Protein AF-A0A4Q4VYD4-F1 (afdb_monomer_lite)

Radius of gyration: 26.78 Å; chains: 1; bounding box: 64×56×77 Å

Secondary structure (DSSP, 8-state):
-PPEE-BB--B-----TTGGGS-TT--S-----------------------S----PPPTT------TT---EEE-TTSSBEEE-TT-BHHHHHHHHHHTTEE---BS-TTSBHHHHHHT---BTTHHHH--GGGGB-EEEEE-TTS-EEEEETTT-GGGGEEEE--EEE-TT-HHHHHHHHHT----TTEEEEEEEEEETTTTEEEEEEEEEESS-HHHHHHHTHHHHTT--SEE--EEEEGGGTTGGGGGGG--SSB--EEEEE-S---HHHHHHHHHHHHHHHHHSTTTSTT-EEEEEEESS-EEEEEE--BSSGGGHHHHHHHHHHHHHHHHTT-SSSS----TTT--S-S-HHHHHGGGHHHHHHHHHHH-TT----SSS---

pLDDT: mean 76.4, std 21.42, range [20.97, 97.0]

Sequence (388 aa):
MQPVQVSHGKTTFAICDSLMRRGEHAVERIRGAAAGGHYHSRQRGLRRQNRSADTSTLDSSDVIIDVSELKAITFNSDKTEVTFHAGITNADMIRAAWDNDARVSTSTCNCVSLLGATLGGGLSRTQRVYGLNVDEILSLNLVDAVGNKNTVTAQSDPDLRTAWADPVVFDQSQPEQAISAINDIDLEPEMQLHLYFTVSAPDNAPTVVVLPFYLGSEEAGRQKFVPILAVGPAADGTAVLPYYVWNDAANAFCARGGRRPSYGAELKTMDPATWRGVWSEYEPFLERHPGEAGNSTVLMECYSTERHAIAISWYDGPALDDEANEFSRKARRYWTVSDEAPSPVAYINFAHGDEPPDRIYGSSLTRLQHLKRKYDPKNHFNQWFPLS

Structure (mmCIF, N/CA/C/O backbone):
data_AF-A0A4Q4VYD4-F1
#
_entry.id   AF-A0A4Q4VYD4-F1
#
loop_
_atom_site.group_PDB
_atom_site.id
_atom_site.type_symbol
_atom_site.label_atom_id
_atom_site.label_alt_id
_atom_site.label_comp_id
_atom_site.label_asym_id
_atom_site.label_entity_id
_atom_site.label_seq_id
_atom_site.pdbx_PDB_ins_code
_atom_site.Cartn_x
_atom_site.Cartn_y
_atom_site.Cartn_z
_atom_site.occupancy
_atom_site.B_iso_or_equiv
_atom_site.auth_seq_id
_atom_site.auth_comp_id
_atom_site.auth_asym_id
_atom_site.auth_atom_id
_atom_site.pdbx_PDB_model_nu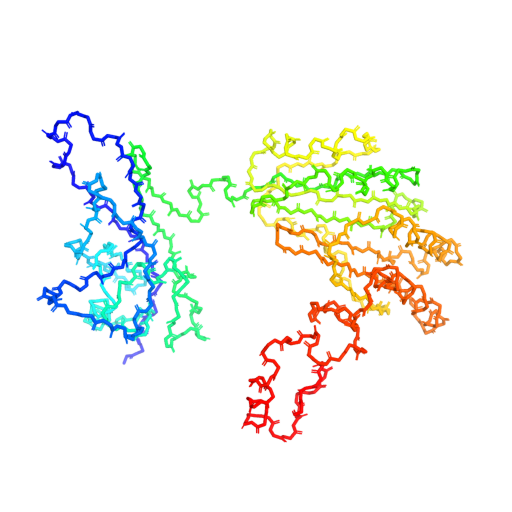m
ATOM 1 N N . MET A 1 1 ? -36.227 -22.689 11.796 1.00 33.28 1 MET A N 1
ATOM 2 C CA . MET A 1 1 ? -35.975 -21.267 11.494 1.00 33.28 1 MET A CA 1
ATOM 3 C C . MET A 1 1 ? -34.516 -21.142 11.104 1.00 33.28 1 MET A C 1
ATOM 5 O O . MET A 1 1 ? -33.692 -21.777 11.750 1.00 33.28 1 MET A O 1
ATOM 9 N N . GLN A 1 2 ? -34.203 -20.459 10.002 1.00 29.05 2 GLN A N 1
ATOM 10 C CA . GLN A 1 2 ? -32.821 -20.057 9.732 1.00 29.05 2 GLN A CA 1
ATOM 11 C C . GLN A 1 2 ? -32.548 -18.824 10.606 1.00 29.05 2 GLN A C 1
ATOM 13 O O . GLN A 1 2 ? -33.325 -17.878 10.496 1.00 29.05 2 GLN A O 1
ATOM 18 N N . PRO A 1 3 ? -31.536 -18.841 11.491 1.00 35.84 3 PRO A N 1
ATOM 19 C CA . PRO A 1 3 ? -31.243 -17.695 12.343 1.00 35.84 3 PRO A CA 1
ATOM 20 C C . PRO A 1 3 ? -30.861 -16.486 11.485 1.00 35.84 3 PRO A C 1
ATOM 22 O O . PRO A 1 3 ? -30.099 -16.620 10.521 1.00 35.84 3 PRO A O 1
ATOM 25 N N . VAL A 1 4 ? -31.417 -15.327 11.833 1.00 39.69 4 VAL A N 1
ATOM 26 C CA . VAL A 1 4 ? -31.165 -14.049 11.159 1.00 39.69 4 VAL A CA 1
ATOM 27 C C . VAL A 1 4 ? -29.730 -13.601 11.465 1.00 39.69 4 VAL A C 1
ATOM 29 O O . VAL A 1 4 ? -29.233 -13.747 12.585 1.00 39.69 4 VAL A O 1
ATOM 32 N N . GLN A 1 5 ? -29.033 -13.129 10.431 1.00 42.78 5 GLN A N 1
ATOM 33 C CA . GLN A 1 5 ? -27.667 -12.614 10.514 1.00 42.78 5 GLN A CA 1
ATOM 34 C C . GLN A 1 5 ? -27.660 -11.265 11.240 1.00 42.78 5 GLN A C 1
ATOM 36 O O . GLN A 1 5 ? -28.441 -10.386 10.885 1.00 42.78 5 GLN A O 1
ATOM 41 N N . VAL A 1 6 ? -26.755 -11.101 12.210 1.00 44.88 6 VAL A N 1
ATOM 42 C CA . VAL A 1 6 ? -26.591 -9.857 12.974 1.00 44.88 6 VAL A CA 1
ATOM 43 C C . VAL A 1 6 ? -25.227 -9.240 12.642 1.00 44.88 6 VAL A C 1
ATOM 45 O O . VAL A 1 6 ? -24.200 -9.832 12.975 1.00 44.88 6 VAL A O 1
ATOM 48 N N . SER A 1 7 ? -25.202 -8.073 11.996 1.00 43.25 7 SER A N 1
ATOM 49 C CA . SER A 1 7 ? -24.047 -7.166 11.947 1.00 43.25 7 SER A CA 1
ATOM 50 C C . SER A 1 7 ? -23.866 -6.489 13.314 1.00 43.25 7 SER A C 1
ATOM 52 O O . SER A 1 7 ? -24.826 -6.227 14.027 1.00 43.25 7 SER A O 1
ATOM 54 N N . HIS A 1 8 ? -22.646 -6.237 13.786 1.00 42.72 8 HIS A N 1
ATOM 55 C CA . HIS A 1 8 ? -22.441 -5.871 15.197 1.00 42.72 8 HIS A CA 1
ATOM 56 C C . HIS A 1 8 ? -22.479 -4.345 15.350 1.00 42.72 8 HIS A C 1
ATOM 58 O O . HIS A 1 8 ? -21.607 -3.623 14.875 1.00 42.72 8 HIS A O 1
ATOM 64 N N . GLY A 1 9 ? -23.517 -3.820 16.006 1.00 36.50 9 GLY A N 1
ATOM 65 C CA . GLY A 1 9 ? -23.877 -2.405 15.936 1.00 36.50 9 GLY A CA 1
ATOM 66 C C . GLY A 1 9 ? -23.851 -1.646 17.258 1.00 36.50 9 GLY A C 1
ATOM 67 O O . GLY A 1 9 ? -24.750 -1.798 18.075 1.00 36.50 9 GLY A O 1
ATOM 68 N N . LYS A 1 10 ? -22.919 -0.691 17.370 1.00 29.81 10 LYS A N 1
ATOM 69 C CA . LYS A 1 10 ? -22.791 0.366 18.396 1.00 29.81 10 LYS A CA 1
ATOM 70 C C . LYS A 1 10 ? -22.337 -0.115 19.782 1.00 29.81 10 LYS A C 1
ATOM 72 O O . LYS A 1 10 ? -23.100 -0.671 20.561 1.00 29.81 10 LYS A O 1
ATOM 77 N N . THR A 1 11 ? -21.100 0.195 20.158 1.00 32.94 11 THR A N 1
ATOM 78 C CA . THR A 1 11 ? -20.630 0.023 21.548 1.00 32.94 11 THR A CA 1
ATOM 79 C C . THR A 1 11 ? -20.938 1.277 22.354 1.00 32.94 11 THR A C 1
ATOM 81 O O . THR A 1 11 ? -20.386 2.318 22.028 1.00 32.94 11 THR A O 1
ATOM 84 N N . THR A 1 12 ? -21.774 1.237 23.397 1.00 26.02 12 THR A N 1
ATOM 85 C CA . THR A 1 12 ? -22.042 2.407 24.268 1.00 26.02 12 THR A CA 1
ATOM 86 C C . THR A 1 12 ? -21.086 2.449 25.458 1.00 26.02 12 THR A C 1
ATOM 88 O O . THR A 1 12 ? -21.042 1.520 26.263 1.00 26.02 12 THR A O 1
ATOM 91 N N . PHE A 1 13 ? -20.348 3.555 25.598 1.00 29.41 13 PHE A N 1
ATOM 92 C CA . PHE A 1 13 ? -19.542 3.864 26.779 1.00 29.41 13 PHE A CA 1
ATOM 93 C C . PHE A 1 13 ? -20.352 4.763 27.711 1.00 29.41 13 PHE A C 1
ATOM 95 O O . PHE A 1 13 ? -20.404 5.979 27.545 1.00 29.41 13 PHE A O 1
ATOM 102 N N . ALA A 1 14 ? -20.986 4.170 28.718 1.00 26.52 14 ALA A N 1
ATOM 103 C CA . ALA A 1 14 ? -21.505 4.919 29.855 1.00 26.52 14 ALA A CA 1
ATOM 104 C C . ALA A 1 14 ? -20.443 4.940 30.966 1.00 26.52 14 ALA A C 1
ATOM 106 O O . ALA A 1 14 ? -20.586 4.261 31.979 1.00 26.52 14 ALA A O 1
ATOM 107 N N . ILE A 1 15 ? -19.355 5.700 30.777 1.00 29.70 15 ILE A N 1
ATOM 108 C CA . ILE A 1 15 ? -18.495 6.070 31.909 1.00 29.70 15 ILE A CA 1
ATOM 109 C C . ILE A 1 15 ? -19.201 7.219 32.632 1.00 29.70 15 ILE A C 1
ATOM 111 O O . ILE A 1 15 ? -19.500 8.273 32.067 1.00 29.70 15 ILE A O 1
ATOM 115 N N . CYS A 1 16 ? -19.590 6.902 33.858 1.00 28.50 16 CYS A N 1
ATOM 116 C CA . CYS A 1 16 ? -20.588 7.569 34.669 1.00 28.50 16 CYS A CA 1
ATOM 117 C C . CYS A 1 16 ? -20.359 9.079 34.855 1.00 28.50 16 CYS A C 1
ATOM 119 O O . CYS A 1 16 ? -19.306 9.515 35.315 1.00 28.50 16 CYS A O 1
ATOM 121 N N . ASP A 1 17 ? -21.452 9.830 34.705 1.00 28.34 17 ASP A N 1
ATOM 122 C CA . ASP A 1 17 ? -21.730 11.180 35.232 1.00 28.34 17 ASP A CA 1
ATOM 123 C C . ASP A 1 17 ? -21.543 11.298 36.778 1.00 28.34 17 ASP A C 1
ATOM 125 O O . ASP A 1 17 ? -21.793 12.334 37.399 1.00 28.34 17 ASP A O 1
ATOM 129 N N . SER A 1 18 ? -21.109 10.210 37.433 1.00 29.78 18 SER A N 1
ATOM 130 C CA . SER A 1 18 ? -20.833 10.117 38.868 1.00 29.78 18 SER A CA 1
ATOM 131 C C . SER A 1 18 ? -19.348 10.226 39.242 1.00 29.78 18 SER A C 1
ATOM 133 O O . SER A 1 18 ? -19.070 10.563 40.391 1.00 29.78 18 SER A O 1
ATOM 135 N N . LEU A 1 19 ? -18.396 9.965 38.330 1.00 33.81 19 LEU A N 1
ATOM 136 C CA . LEU A 1 19 ? -16.954 10.033 38.642 1.00 33.81 19 LEU A CA 1
ATOM 137 C C . LEU A 1 19 ? -16.439 11.482 38.704 1.00 33.81 19 LEU A C 1
ATOM 139 O O . LEU A 1 19 ? -15.609 11.802 39.548 1.00 33.81 19 LEU A O 1
ATOM 143 N N . MET A 1 20 ? -17.019 12.388 37.911 1.00 32.88 20 MET A N 1
ATOM 144 C CA . MET A 1 20 ? -16.596 13.797 37.817 1.00 32.88 20 MET A CA 1
ATOM 145 C C . MET A 1 20 ? -17.120 14.702 38.951 1.00 32.88 20 MET A C 1
ATOM 147 O O . MET A 1 20 ? -16.799 15.884 38.994 1.00 32.88 20 MET A O 1
ATOM 151 N N . ARG A 1 21 ? -17.908 14.176 39.904 1.00 32.81 21 ARG A N 1
ATOM 152 C CA . ARG A 1 21 ? -18.361 14.939 41.090 1.00 32.81 21 ARG A CA 1
ATOM 153 C C . ARG A 1 21 ? -17.382 14.907 42.265 1.00 32.81 21 ARG A C 1
ATOM 155 O O . ARG A 1 21 ? -17.659 15.519 43.295 1.00 32.81 21 ARG A O 1
ATOM 162 N N . ARG A 1 22 ? -16.250 14.208 42.147 1.00 31.06 22 ARG A N 1
ATOM 163 C CA . ARG A 1 22 ? -15.211 14.189 43.181 1.00 31.06 22 ARG A CA 1
ATOM 164 C C . ARG A 1 22 ? -13.850 14.561 42.601 1.00 31.06 22 ARG A C 1
ATOM 166 O O . ARG A 1 22 ? -13.105 13.688 42.190 1.00 31.06 22 ARG A O 1
ATOM 173 N N . GLY A 1 23 ? -13.537 15.851 42.695 1.00 29.55 23 GLY A N 1
ATOM 174 C CA . GLY A 1 23 ? -12.174 16.333 42.909 1.00 29.55 23 GLY A CA 1
ATOM 175 C C . GLY A 1 23 ? -11.312 16.462 41.660 1.00 29.55 23 GLY A C 1
ATOM 176 O O . GLY A 1 23 ? -10.760 15.492 41.155 1.00 29.55 23 GLY A O 1
ATOM 177 N N . GLU A 1 24 ? -11.150 17.710 41.240 1.00 32.81 24 GLU A N 1
ATOM 178 C CA . GLU A 1 24 ? -10.041 18.224 40.440 1.00 32.81 24 GLU A CA 1
ATOM 179 C C . GLU A 1 24 ? -8.691 17.648 40.944 1.00 32.81 24 GLU A C 1
ATOM 181 O O . GLU A 1 24 ? -8.504 17.546 42.156 1.00 32.81 24 GLU A O 1
ATOM 186 N N . HIS A 1 25 ? -7.792 17.270 40.013 1.00 29.41 25 HIS A N 1
ATOM 187 C CA . HIS A 1 25 ? -6.362 16.873 40.154 1.00 29.41 25 HIS A CA 1
ATOM 188 C C . HIS A 1 25 ? -5.912 15.476 39.659 1.00 29.41 25 HIS A C 1
ATOM 190 O O . HIS A 1 25 ? -4.713 15.214 39.671 1.00 29.41 25 HIS A O 1
ATOM 196 N N . ALA A 1 26 ? -6.772 14.606 39.121 1.00 31.23 26 ALA A N 1
ATOM 197 C CA . ALA A 1 26 ? -6.335 13.305 38.576 1.00 31.23 26 ALA A CA 1
ATOM 198 C C . ALA A 1 26 ? -6.090 13.329 37.049 1.00 31.23 26 ALA A C 1
ATOM 200 O O . ALA A 1 26 ? -6.766 12.634 36.297 1.00 31.23 26 ALA A O 1
ATOM 201 N N . VAL A 1 27 ? -5.130 14.134 36.580 1.00 30.55 27 VAL A N 1
ATOM 202 C CA . VAL A 1 27 ? -4.603 14.041 35.201 1.00 30.55 27 VAL A CA 1
ATOM 203 C C . VAL A 1 27 ? -3.122 13.674 35.270 1.00 30.55 27 VAL A C 1
ATOM 205 O O . VAL A 1 27 ? -2.249 14.451 34.907 1.00 30.55 27 VAL A O 1
ATOM 208 N N . GLU A 1 28 ? -2.825 12.477 35.770 1.00 28.20 28 GLU A N 1
ATOM 209 C CA . GLU A 1 28 ? -1.526 11.840 35.556 1.00 28.20 28 GLU A CA 1
ATOM 210 C C . GLU A 1 28 ? -1.753 10.427 35.001 1.00 28.20 28 GLU A C 1
ATOM 212 O O . GLU A 1 28 ? -2.359 9.577 35.641 1.00 28.20 28 GLU A O 1
ATOM 217 N N . ARG A 1 29 ? -1.293 10.233 33.756 1.00 32.38 29 ARG A N 1
ATOM 218 C CA . ARG A 1 29 ? -1.117 8.964 33.021 1.00 32.38 29 ARG A CA 1
ATOM 219 C C . ARG A 1 29 ? -2.289 7.975 33.076 1.00 32.38 29 ARG A C 1
ATOM 221 O O . ARG A 1 29 ? -2.235 6.935 33.722 1.00 32.38 29 ARG A O 1
ATOM 228 N N . ILE A 1 30 ? -3.291 8.215 32.234 1.00 33.38 30 ILE A N 1
ATOM 229 C CA . ILE A 1 30 ? -4.227 7.164 31.818 1.00 33.38 30 ILE A CA 1
ATOM 230 C C . ILE A 1 30 ? -3.532 6.328 30.732 1.00 33.38 30 ILE A C 1
ATOM 232 O O . ILE A 1 30 ? -3.350 6.792 29.608 1.00 33.38 30 ILE A O 1
ATOM 236 N N . ARG A 1 31 ? -3.112 5.099 31.052 1.00 34.06 31 ARG A N 1
ATOM 237 C CA . ARG A 1 31 ? -2.685 4.108 30.050 1.00 34.06 31 ARG A CA 1
ATOM 238 C C . ARG A 1 31 ? -3.874 3.210 29.727 1.00 34.06 31 ARG A C 1
ATOM 240 O O . ARG A 1 31 ? -4.432 2.579 30.619 1.00 34.06 31 ARG A O 1
ATOM 247 N N . GLY A 1 32 ? -4.284 3.198 28.460 1.00 28.31 32 GLY A N 1
ATOM 248 C CA . GLY A 1 32 ? -5.460 2.468 27.993 1.00 28.31 32 GLY A CA 1
ATOM 249 C C . GLY A 1 32 ? -5.386 0.982 28.335 1.00 28.31 32 GLY A C 1
ATOM 250 O O . GLY A 1 32 ? -4.594 0.239 27.761 1.00 28.31 32 GLY A O 1
ATOM 251 N N . ALA A 1 33 ? -6.242 0.538 29.252 1.00 28.75 33 ALA A N 1
ATOM 252 C CA . ALA A 1 33 ? -6.538 -0.872 29.424 1.00 28.75 33 ALA A CA 1
ATOM 253 C C . ALA A 1 33 ? -7.472 -1.288 28.279 1.00 28.75 33 ALA A C 1
ATOM 255 O O . ALA A 1 33 ? -8.691 -1.139 28.363 1.00 28.75 33 ALA A O 1
ATOM 256 N N . ALA A 1 34 ? -6.904 -1.796 27.182 1.00 28.45 34 ALA A N 1
ATOM 257 C CA . ALA A 1 34 ? -7.671 -2.657 26.290 1.00 28.45 34 ALA A CA 1
ATOM 258 C C . ALA A 1 34 ? -8.249 -3.787 27.152 1.00 28.45 34 ALA A C 1
ATOM 260 O O . ALA A 1 34 ? -7.528 -4.357 27.968 1.00 28.45 34 ALA A O 1
ATOM 261 N N . ALA A 1 35 ? -9.551 -4.047 27.022 1.00 29.38 35 ALA A N 1
ATOM 262 C CA . ALA A 1 35 ? -10.332 -4.922 27.891 1.00 29.38 35 ALA A CA 1
ATOM 263 C C . ALA A 1 35 ? -9.754 -6.354 27.984 1.00 29.38 35 ALA A C 1
ATOM 265 O O . ALA A 1 35 ? -10.194 -7.280 27.306 1.00 29.38 35 ALA A O 1
ATOM 266 N N . GLY A 1 36 ? -8.761 -6.545 28.848 1.00 26.80 36 GLY A N 1
ATOM 267 C CA . GLY A 1 36 ? -8.261 -7.828 29.303 1.00 26.80 36 GLY A CA 1
ATOM 268 C C . GLY A 1 36 ? -8.985 -8.179 30.591 1.00 26.80 36 GLY A C 1
ATOM 269 O O . GLY A 1 36 ? -8.812 -7.513 31.606 1.00 26.80 36 GLY A O 1
ATOM 270 N N . GLY A 1 37 ? -9.831 -9.209 30.565 1.00 26.06 37 GLY A N 1
ATOM 271 C CA . GLY A 1 37 ? -10.469 -9.713 31.779 1.00 26.06 37 GLY A CA 1
ATOM 272 C C . GLY A 1 37 ? -9.405 -10.197 32.767 1.00 26.06 37 GLY A C 1
ATOM 273 O O . GLY A 1 37 ? -8.806 -11.254 32.565 1.00 26.06 37 GLY A O 1
ATOM 274 N N . HIS A 1 38 ? -9.150 -9.431 33.828 1.00 28.52 38 HIS A N 1
ATOM 275 C CA . HIS A 1 38 ? -8.220 -9.824 34.879 1.00 28.52 38 HIS A CA 1
ATOM 276 C C . HIS A 1 38 ? -8.867 -10.854 35.812 1.00 28.52 38 HIS A C 1
ATOM 278 O O . HIS A 1 38 ? -9.892 -10.614 36.443 1.00 28.52 38 HIS A O 1
ATOM 284 N N . TYR A 1 39 ? -8.228 -12.017 35.931 1.00 24.16 39 TYR A N 1
ATOM 285 C CA . TYR A 1 39 ? -8.547 -13.020 36.942 1.00 24.16 39 TYR A CA 1
ATOM 286 C C . TYR A 1 39 ? -7.742 -12.693 38.210 1.00 24.16 39 TYR A C 1
ATOM 288 O O . TYR A 1 39 ? -6.535 -12.933 38.262 1.00 24.16 39 TYR A O 1
ATOM 296 N N . HIS A 1 40 ? -8.373 -12.145 39.249 1.00 24.56 40 HIS A N 1
ATOM 297 C CA . HIS A 1 40 ? -7.730 -12.011 40.558 1.00 24.56 40 HIS A CA 1
ATOM 298 C C . HIS A 1 40 ? -7.871 -13.310 41.359 1.00 24.56 40 HIS A C 1
ATOM 300 O O . HIS A 1 40 ? -8.857 -13.528 42.056 1.00 24.56 40 HIS A O 1
ATOM 306 N N . SER A 1 41 ? -6.845 -14.162 41.324 1.00 22.59 41 SER A N 1
ATOM 307 C CA . SER A 1 41 ? -6.621 -15.153 42.382 1.00 22.59 41 SER A CA 1
ATOM 308 C C . SER A 1 41 ? -5.421 -14.724 43.223 1.00 22.59 41 SER A C 1
ATOM 310 O O . SER A 1 41 ? -4.282 -14.770 42.760 1.00 22.59 41 SER A O 1
ATOM 312 N N . ARG A 1 42 ? -5.664 -14.313 44.475 1.00 26.09 42 ARG A N 1
ATOM 313 C CA . ARG A 1 42 ? -4.609 -14.114 45.478 1.00 26.09 42 ARG A CA 1
ATOM 314 C C . ARG A 1 42 ? -3.956 -15.462 45.795 1.00 26.09 42 ARG A C 1
ATOM 316 O O . ARG A 1 42 ? -4.448 -16.182 46.656 1.00 26.09 42 ARG A O 1
ATOM 323 N N . GLN A 1 43 ? -2.831 -15.784 45.164 1.00 23.69 43 GLN A N 1
ATOM 324 C CA . GLN A 1 43 ? -1.906 -16.791 45.686 1.00 23.69 43 GLN A CA 1
ATOM 325 C C . GLN A 1 43 ? -0.460 -16.318 45.525 1.00 23.69 43 GLN A C 1
ATOM 327 O O . GLN A 1 43 ? -0.008 -15.975 44.438 1.00 23.69 43 GLN A O 1
ATOM 332 N N . ARG A 1 44 ? 0.252 -16.275 46.657 1.00 27.27 44 ARG A N 1
ATOM 333 C CA . ARG A 1 44 ? 1.699 -16.056 46.729 1.00 27.27 44 ARG A CA 1
ATOM 334 C C . ARG A 1 44 ? 2.392 -17.348 46.289 1.00 27.27 44 ARG A C 1
ATOM 336 O O . ARG A 1 44 ? 2.171 -18.373 46.925 1.00 27.27 44 ARG A O 1
ATOM 343 N N . GLY A 1 45 ? 3.245 -17.305 45.267 1.00 23.86 45 GLY A N 1
ATOM 344 C CA . GLY A 1 45 ? 4.122 -18.433 44.928 1.00 23.86 45 GLY A CA 1
ATOM 345 C C . GLY A 1 45 ? 4.510 -18.504 43.450 1.00 23.86 45 GLY A C 1
ATOM 346 O O . GLY A 1 45 ? 3.686 -18.322 42.569 1.00 23.86 45 GLY A O 1
ATOM 347 N N . LEU A 1 46 ? 5.794 -18.745 43.198 1.00 23.28 46 LEU A N 1
ATOM 348 C CA . LEU A 1 46 ? 6.504 -18.694 41.918 1.00 23.28 46 LEU A CA 1
ATOM 349 C C . LEU A 1 46 ? 6.007 -19.631 40.778 1.00 23.28 46 LEU A C 1
ATOM 351 O O . LEU A 1 46 ? 5.745 -20.805 41.003 1.00 23.28 46 LEU A O 1
ATOM 355 N N . ARG A 1 47 ? 6.176 -19.108 39.542 1.00 22.52 47 ARG A N 1
ATOM 356 C CA . ARG A 1 47 ? 6.558 -19.730 38.235 1.00 22.52 47 ARG A CA 1
ATOM 357 C C . ARG A 1 47 ? 5.514 -20.396 37.297 1.00 22.52 47 ARG A C 1
ATOM 359 O O . ARG A 1 47 ? 5.245 -21.584 37.368 1.00 22.52 47 ARG A O 1
ATOM 366 N N . ARG A 1 48 ? 5.140 -19.592 36.279 1.00 23.52 48 ARG A N 1
ATOM 367 C CA . ARG A 1 48 ? 5.086 -19.804 34.801 1.00 23.52 48 ARG A CA 1
ATOM 368 C C . ARG A 1 48 ? 4.471 -21.090 34.203 1.00 23.52 48 ARG A C 1
ATOM 370 O O . ARG A 1 48 ? 5.147 -22.108 34.128 1.00 23.52 48 ARG A O 1
ATOM 377 N N . GLN A 1 49 ? 3.342 -20.920 33.497 1.00 20.97 49 GLN A N 1
ATOM 378 C CA . GLN A 1 49 ? 3.210 -21.237 32.057 1.00 20.97 49 GLN A CA 1
ATOM 379 C C . GLN A 1 49 ? 1.999 -20.504 31.423 1.00 20.97 49 GLN A C 1
ATOM 381 O O . GLN A 1 49 ? 0.909 -20.481 31.985 1.00 20.97 49 GLN A O 1
ATOM 386 N N . ASN A 1 50 ? 2.262 -19.862 30.279 1.00 23.81 50 ASN A N 1
ATOM 387 C CA . ASN A 1 50 ? 1.438 -19.014 29.401 1.00 23.81 50 ASN A CA 1
ATOM 388 C C . ASN A 1 50 ? -0.104 -19.017 29.541 1.00 23.81 50 ASN A C 1
ATOM 390 O O . ASN A 1 50 ? -0.783 -19.953 29.123 1.00 23.81 50 ASN A O 1
ATOM 394 N N . ARG A 1 51 ? -0.643 -17.850 29.928 1.00 25.50 51 ARG A N 1
ATOM 395 C CA . ARG A 1 51 ? -1.877 -17.254 29.380 1.00 25.50 51 ARG A CA 1
ATOM 396 C C . ARG A 1 51 ? -1.499 -15.860 28.859 1.00 25.50 51 ARG A C 1
ATOM 398 O O . ARG A 1 51 ? -1.208 -14.979 29.655 1.00 25.50 51 ARG A O 1
ATOM 405 N N . SER A 1 52 ? -1.357 -15.716 27.546 1.00 33.91 52 SER A N 1
ATOM 406 C CA . SER A 1 52 ? -0.811 -14.535 26.849 1.00 33.91 52 SER A CA 1
ATOM 407 C C . SER A 1 52 ? -1.809 -13.361 26.883 1.00 33.91 52 SER A C 1
ATOM 409 O O . SER A 1 52 ? -2.984 -13.602 26.633 1.00 33.91 52 SER A O 1
ATOM 411 N N . ALA A 1 53 ? -1.457 -12.100 27.154 1.00 25.31 53 ALA A N 1
ATOM 412 C CA . ALA A 1 53 ? -0.153 -11.442 27.238 1.00 25.31 53 ALA A CA 1
ATOM 413 C C . ALA A 1 53 ? -0.131 -10.411 28.389 1.00 25.31 53 ALA A C 1
ATOM 415 O O . ALA A 1 53 ? -1.140 -9.775 28.677 1.00 25.31 53 ALA A O 1
ATOM 416 N N . ASP A 1 54 ? 1.024 -10.256 29.036 1.00 31.78 54 ASP A N 1
ATOM 417 C CA . ASP A 1 54 ? 1.281 -9.221 30.044 1.00 31.78 54 ASP A CA 1
ATOM 418 C C . ASP A 1 54 ? 1.645 -7.929 29.289 1.00 31.78 54 ASP A C 1
ATOM 420 O O . ASP A 1 54 ? 2.795 -7.738 28.896 1.00 31.78 54 ASP A O 1
ATOM 424 N N . THR A 1 55 ? 0.649 -7.108 28.942 1.00 32.28 55 THR A N 1
ATOM 425 C CA . THR A 1 55 ? 0.838 -5.917 28.084 1.00 32.28 55 THR A CA 1
ATOM 426 C C . THR A 1 55 ? 1.033 -4.619 28.864 1.00 32.28 55 THR A C 1
ATOM 428 O O . THR A 1 55 ? 1.136 -3.556 28.257 1.00 32.28 55 THR A O 1
ATOM 431 N N . SER A 1 56 ? 1.089 -4.662 30.196 1.00 41.00 56 SER A N 1
ATOM 432 C CA . SER A 1 56 ? 1.177 -3.446 31.010 1.00 41.00 56 SER A CA 1
ATOM 433 C C . SER A 1 56 ? 1.965 -3.660 32.298 1.00 41.00 56 SER A C 1
ATOM 435 O O . SER A 1 56 ? 1.551 -4.416 33.173 1.00 41.00 56 SER A O 1
ATOM 437 N N . THR A 1 57 ? 3.071 -2.933 32.453 1.00 44.22 57 THR A N 1
ATOM 438 C CA . THR A 1 57 ? 3.690 -2.690 33.761 1.00 44.22 57 THR A CA 1
ATOM 439 C C . THR A 1 57 ? 2.894 -1.598 34.471 1.00 44.22 57 THR A C 1
ATOM 441 O O . THR A 1 57 ? 2.858 -0.476 33.963 1.00 44.22 57 THR A O 1
ATOM 444 N N . LEU A 1 58 ? 2.266 -1.929 35.601 1.00 51.03 58 LEU A N 1
ATOM 445 C CA . LEU A 1 58 ? 1.564 -0.969 36.456 1.00 51.03 58 LEU A CA 1
ATOM 446 C C . LEU A 1 58 ? 2.481 -0.514 37.599 1.00 51.03 58 LEU A C 1
ATOM 448 O O . LEU A 1 58 ? 3.059 -1.356 38.292 1.00 51.03 58 LEU A O 1
ATOM 452 N N . ASP A 1 59 ? 2.600 0.793 37.803 1.00 64.44 59 ASP A N 1
ATOM 453 C CA . ASP A 1 59 ? 3.191 1.399 38.996 1.00 64.44 59 ASP A CA 1
ATOM 454 C C . ASP A 1 59 ? 2.093 1.761 40.015 1.00 64.44 59 ASP A C 1
ATOM 456 O O . ASP A 1 59 ? 0.903 1.818 39.716 1.00 64.44 59 ASP A O 1
ATOM 460 N N . SER A 1 60 ? 2.502 2.026 41.249 1.00 71.25 60 SER A N 1
ATOM 461 C CA . SER A 1 60 ? 1.684 2.519 42.357 1.00 71.25 60 SER A CA 1
ATOM 462 C C . SER A 1 60 ? 0.900 3.807 42.068 1.00 71.25 60 SER A C 1
ATOM 464 O O . SER A 1 60 ? -0.048 4.100 42.795 1.00 71.25 60 SER A O 1
ATOM 466 N N . SER A 1 61 ? 1.283 4.561 41.034 1.00 73.00 61 SER A N 1
ATOM 467 C CA . SER A 1 61 ? 0.618 5.791 40.591 1.00 73.00 61 SER A CA 1
ATOM 468 C C . SER A 1 61 ? -0.418 5.577 39.479 1.00 73.00 61 SER A C 1
ATOM 470 O O . SER A 1 61 ? -1.169 6.503 39.178 1.00 73.00 61 SER A O 1
ATOM 472 N N . ASP A 1 62 ? -0.500 4.381 38.887 1.00 58.75 62 ASP A N 1
ATOM 473 C CA . ASP A 1 62 ? -1.404 4.121 37.767 1.00 58.75 62 ASP A CA 1
ATOM 474 C C . ASP A 1 62 ? -2.857 3.902 38.226 1.00 58.75 62 ASP A C 1
ATOM 476 O O . ASP A 1 62 ? -3.140 3.323 39.279 1.00 58.75 62 ASP A O 1
ATOM 480 N N . VAL A 1 63 ? -3.804 4.318 37.381 1.00 69.19 63 VAL A N 1
ATOM 481 C CA . VAL A 1 63 ? -5.246 4.123 37.585 1.00 69.19 63 VAL A CA 1
ATOM 482 C C . VAL A 1 63 ? -5.777 3.095 36.589 1.00 69.19 63 VAL A C 1
ATOM 484 O O . VAL A 1 63 ? -5.560 3.209 35.384 1.00 69.19 63 VAL A O 1
ATOM 487 N N . ILE A 1 64 ? -6.526 2.105 37.085 1.00 65.94 64 ILE A N 1
ATOM 488 C CA . ILE A 1 64 ? -7.206 1.107 36.251 1.00 65.94 64 ILE A CA 1
ATOM 489 C C . ILE A 1 64 ? -8.657 1.536 36.030 1.00 65.94 64 ILE A C 1
ATOM 491 O O . ILE A 1 64 ? -9.424 1.681 36.983 1.00 65.94 64 ILE A O 1
ATOM 495 N N . ILE A 1 65 ? -9.047 1.681 34.764 1.00 69.88 65 ILE A N 1
ATOM 496 C CA . ILE A 1 65 ? -10.448 1.841 34.370 1.00 69.88 65 ILE A CA 1
ATOM 497 C C . ILE A 1 65 ? -11.044 0.443 34.188 1.00 69.88 65 ILE A C 1
ATOM 499 O O . ILE A 1 65 ? -10.895 -0.180 33.138 1.00 69.88 65 ILE A O 1
ATOM 503 N N . ASP A 1 66 ? -11.703 -0.061 35.230 1.00 77.31 66 ASP A N 1
ATOM 504 C CA . ASP A 1 66 ? -12.406 -1.341 35.169 1.00 77.31 66 ASP A CA 1
ATOM 505 C C . ASP A 1 66 ? -13.800 -1.162 34.548 1.00 77.31 66 ASP A C 1
ATOM 507 O O . ASP A 1 66 ? -14.689 -0.527 35.118 1.00 77.31 66 ASP A O 1
ATOM 511 N N . VAL A 1 67 ? -13.982 -1.722 33.352 1.00 77.94 67 VAL A N 1
ATOM 512 C CA . VAL A 1 67 ? -15.243 -1.685 32.596 1.00 77.94 67 VAL A CA 1
ATOM 513 C C . VAL A 1 67 ? -16.066 -2.966 32.739 1.00 77.94 67 VAL A C 1
ATOM 515 O O . VAL A 1 67 ? -17.086 -3.105 32.065 1.00 77.94 67 VAL A O 1
ATOM 518 N N . SER A 1 68 ? -15.644 -3.915 33.580 1.00 80.38 68 SER A N 1
ATOM 519 C CA . SER A 1 68 ? -16.258 -5.245 33.688 1.00 80.38 68 SER A CA 1
ATOM 520 C C . SER A 1 68 ? -17.738 -5.205 34.072 1.00 80.38 68 SER A C 1
ATOM 522 O O . SER A 1 68 ? -18.509 -6.011 33.557 1.00 80.38 68 SER A O 1
ATOM 524 N N . GLU A 1 69 ? -18.164 -4.229 34.873 1.00 85.94 69 GLU A N 1
ATOM 525 C CA . GLU A 1 69 ? -19.564 -4.050 35.291 1.00 85.94 69 GLU A CA 1
ATOM 526 C C . GLU A 1 69 ? -20.454 -3.393 34.214 1.00 85.94 69 GLU A C 1
ATOM 528 O O . GLU A 1 69 ? -21.679 -3.338 34.344 1.00 85.94 69 GLU A O 1
ATOM 533 N N . LEU A 1 70 ? -19.882 -2.923 33.099 1.00 86.62 70 LEU A N 1
ATOM 534 C CA . LEU A 1 70 ? -20.659 -2.416 31.970 1.00 86.62 70 LEU A CA 1
ATOM 535 C C . LEU A 1 70 ? -21.185 -3.604 31.143 1.00 86.62 70 LEU A C 1
ATOM 537 O O . LEU A 1 70 ? -20.532 -4.068 30.209 1.00 86.62 70 LEU A O 1
ATOM 541 N N . LYS A 1 71 ? -22.379 -4.097 31.502 1.00 91.00 71 LYS A N 1
ATOM 542 C CA . LYS A 1 71 ? -22.931 -5.386 31.033 1.00 91.00 71 LYS A CA 1
ATOM 543 C C . LYS A 1 71 ? -24.219 -5.323 30.189 1.00 91.00 71 LYS A C 1
ATOM 545 O O . LYS A 1 71 ? -24.906 -6.333 30.061 1.00 91.00 71 LYS A O 1
ATOM 550 N N . ALA A 1 72 ? -24.589 -4.178 29.616 1.00 93.94 72 ALA A N 1
ATOM 551 C CA . ALA A 1 72 ? -25.804 -4.111 28.797 1.00 93.94 72 ALA A CA 1
ATOM 552 C C . ALA A 1 72 ? -25.591 -4.706 27.392 1.00 93.94 72 ALA A C 1
ATOM 554 O O . ALA A 1 72 ? -24.537 -4.505 26.785 1.00 93.94 72 ALA A O 1
ATOM 555 N N . ILE A 1 73 ? -26.615 -5.401 26.884 1.00 96.19 73 ILE A N 1
ATOM 556 C CA . ILE A 1 73 ? -26.726 -5.898 25.506 1.00 96.19 73 ILE A CA 1
ATOM 557 C C . ILE A 1 73 ? -28.140 -5.582 25.009 1.00 96.19 73 ILE A C 1
ATOM 559 O O . ILE A 1 73 ? -29.116 -5.945 25.666 1.00 96.19 73 ILE A O 1
ATOM 563 N N . THR A 1 74 ? -28.251 -4.953 23.843 1.00 95.56 74 THR A N 1
ATOM 564 C CA . THR A 1 74 ? -29.523 -4.572 23.224 1.00 95.56 74 THR A CA 1
ATOM 565 C C . THR A 1 74 ? -29.489 -4.911 21.741 1.00 95.56 74 THR A C 1
ATOM 567 O O . THR A 1 74 ? -28.654 -4.393 21.009 1.00 95.56 74 THR A O 1
ATOM 570 N N . PHE A 1 75 ? -30.415 -5.751 21.285 1.00 93.62 75 PHE A N 1
ATOM 571 C CA . PHE A 1 75 ? -30.616 -6.017 19.859 1.00 93.62 75 PHE A CA 1
ATOM 572 C C . PHE A 1 75 ? -31.639 -5.040 19.273 1.00 93.62 75 PHE A C 1
ATOM 574 O O . PHE A 1 75 ? -32.619 -4.706 19.948 1.00 93.62 75 PHE A O 1
ATOM 581 N N . ASN A 1 76 ? -31.454 -4.631 18.018 1.00 92.25 76 ASN A N 1
ATOM 582 C CA . ASN A 1 76 ? -32.469 -3.880 17.276 1.00 92.25 76 ASN A CA 1
ATOM 583 C C . ASN A 1 76 ? -33.719 -4.750 16.986 1.00 92.25 76 ASN A C 1
ATOM 585 O O . ASN A 1 76 ? -33.781 -5.935 17.331 1.00 92.25 76 ASN A O 1
ATOM 589 N N . SER A 1 77 ? -34.776 -4.152 16.429 1.00 91.75 77 SER A N 1
ATOM 590 C CA . SER A 1 77 ? -36.088 -4.808 16.297 1.00 91.75 77 SER A CA 1
ATOM 591 C C . SER A 1 77 ? -36.093 -6.012 15.355 1.00 91.75 77 SER A C 1
ATOM 593 O O . SER A 1 77 ? -36.784 -6.990 15.625 1.00 91.75 77 SER A O 1
ATOM 595 N N . ASP A 1 78 ? -35.328 -5.945 14.270 1.00 89.88 78 ASP A N 1
ATOM 596 C CA . ASP A 1 78 ? -35.168 -6.987 13.251 1.00 89.88 78 ASP A CA 1
ATOM 597 C C . ASP A 1 78 ? -34.001 -7.940 13.549 1.00 89.88 78 ASP A C 1
ATOM 599 O O . ASP A 1 78 ? -33.757 -8.865 12.778 1.00 89.88 78 ASP A O 1
ATOM 603 N N . LYS A 1 79 ? -33.319 -7.755 14.689 1.00 89.44 79 LYS A N 1
ATOM 604 C CA . LYS A 1 79 ? -32.204 -8.591 15.157 1.00 89.44 79 LYS A CA 1
ATOM 605 C C . LYS A 1 79 ? -31.039 -8.637 14.176 1.00 89.44 79 LYS A C 1
ATOM 607 O O . LYS A 1 79 ? -30.287 -9.598 14.182 1.00 89.44 79 LYS A O 1
ATOM 612 N N . THR A 1 80 ? -30.878 -7.605 13.361 1.00 87.25 80 THR A N 1
ATOM 613 C CA . THR A 1 80 ? -29.745 -7.448 12.451 1.00 87.25 80 THR A CA 1
ATOM 614 C C . THR A 1 80 ? -28.603 -6.676 13.090 1.00 87.25 80 THR A C 1
ATOM 616 O O . THR A 1 80 ? -27.495 -6.762 12.595 1.00 87.25 80 THR A O 1
ATOM 619 N N . GLU A 1 81 ? -28.823 -5.984 14.211 1.00 91.81 81 GLU A N 1
ATOM 620 C CA . GLU A 1 81 ? -27.785 -5.255 14.936 1.00 91.81 81 GLU A CA 1
ATOM 621 C C . GLU A 1 81 ? -27.809 -5.530 16.440 1.00 91.81 81 GLU A C 1
ATOM 623 O O . GLU A 1 81 ? -28.873 -5.679 17.049 1.00 91.81 81 GLU A O 1
ATOM 628 N N . VAL A 1 82 ? -26.623 -5.553 17.059 1.00 93.19 82 VAL A N 1
ATOM 629 C CA . VAL A 1 82 ? -26.467 -5.655 18.518 1.00 93.19 82 VAL A CA 1
ATOM 630 C C . VAL A 1 82 ? -25.556 -4.573 19.091 1.00 93.19 82 VAL A C 1
ATOM 632 O O . VAL A 1 82 ? -24.379 -4.493 18.747 1.00 93.19 82 VAL A O 1
ATOM 635 N N . THR A 1 83 ? -26.099 -3.796 20.028 1.00 94.94 83 THR A N 1
ATOM 636 C CA . THR A 1 83 ? -25.385 -2.816 20.853 1.00 94.94 83 THR A CA 1
ATOM 637 C C . THR A 1 83 ? -24.966 -3.466 22.156 1.00 94.94 83 THR A C 1
ATOM 639 O O . THR A 1 83 ? -25.790 -4.076 22.836 1.00 94.94 83 THR A O 1
ATOM 642 N N . PHE A 1 84 ? -23.699 -3.331 22.537 1.00 93.38 84 PHE A N 1
ATOM 643 C CA . PHE A 1 84 ? -23.185 -3.935 23.764 1.00 93.38 84 PHE A CA 1
ATOM 644 C C . PHE A 1 84 ? -22.215 -3.016 24.504 1.00 93.38 84 PHE A C 1
ATOM 646 O O . PHE A 1 84 ? -21.586 -2.131 23.928 1.00 93.38 84 PHE A O 1
ATOM 653 N N . HIS A 1 85 ? -22.124 -3.198 25.815 1.00 91.75 85 HIS A N 1
ATOM 654 C CA . HIS A 1 85 ? -21.188 -2.465 26.659 1.00 91.75 85 HIS A CA 1
ATOM 655 C C . HIS A 1 85 ? -19.800 -3.133 26.700 1.00 91.75 85 HIS A C 1
ATOM 657 O O . HIS A 1 85 ? -19.661 -4.339 26.507 1.00 91.75 85 HIS A O 1
ATOM 663 N N . ALA A 1 86 ? -18.757 -2.356 27.008 1.00 82.62 86 ALA A N 1
ATOM 664 C CA . ALA A 1 86 ? -17.360 -2.807 26.963 1.00 82.62 86 ALA A CA 1
ATOM 665 C C . ALA A 1 86 ? -17.023 -3.994 27.894 1.00 82.62 86 ALA A C 1
ATOM 667 O O . ALA A 1 86 ? -16.074 -4.735 27.628 1.00 82.62 86 ALA A O 1
ATOM 668 N N . GLY A 1 87 ? -17.798 -4.199 28.964 1.00 83.50 87 GLY A N 1
ATOM 669 C CA . GLY A 1 87 ? -17.607 -5.290 29.921 1.00 83.50 87 GLY A CA 1
ATOM 670 C C . GLY A 1 87 ? -18.109 -6.653 29.444 1.00 83.50 87 GLY A C 1
ATOM 671 O O . GLY A 1 87 ? -17.889 -7.652 30.129 1.00 83.50 87 GLY A O 1
ATOM 672 N N . ILE A 1 88 ? -18.786 -6.738 28.297 1.00 91.69 88 ILE A N 1
ATOM 673 C CA . ILE A 1 88 ? -19.354 -7.985 27.771 1.00 91.69 88 ILE A CA 1
ATOM 674 C C . ILE A 1 88 ? -18.269 -8.997 27.397 1.00 91.69 88 ILE A C 1
ATOM 676 O O . ILE A 1 88 ? -17.289 -8.679 26.722 1.00 91.69 88 ILE A O 1
ATOM 680 N N . THR A 1 89 ? -18.459 -10.243 27.831 1.00 88.25 89 THR A N 1
ATOM 681 C CA . THR A 1 89 ? -17.631 -11.387 27.423 1.00 88.25 89 THR A CA 1
ATOM 682 C C . TH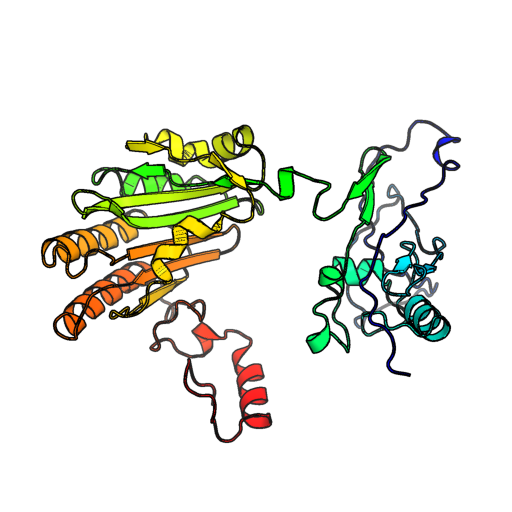R A 1 89 ? -18.231 -12.103 26.215 1.00 88.25 89 THR A C 1
ATOM 684 O O . THR A 1 89 ? -19.413 -11.944 25.903 1.00 88.25 89 THR A O 1
ATOM 687 N N . ASN A 1 90 ? -17.443 -12.958 25.556 1.00 84.31 90 ASN A N 1
ATOM 688 C CA . ASN A 1 90 ? -17.970 -13.831 24.503 1.00 84.31 90 ASN A CA 1
ATOM 689 C C . ASN A 1 90 ? -19.123 -14.713 25.019 1.00 84.31 90 ASN A C 1
ATOM 691 O O . ASN A 1 90 ? -20.103 -14.904 24.307 1.00 84.31 90 ASN A O 1
ATOM 695 N N . ALA A 1 91 ? -19.044 -15.218 26.258 1.00 91.25 91 ALA A N 1
ATOM 696 C CA . ALA A 1 91 ? -20.118 -16.015 26.857 1.00 91.25 91 ALA A CA 1
ATOM 697 C C . ALA A 1 91 ? -21.427 -15.231 27.010 1.00 91.25 91 ALA A C 1
ATOM 699 O O . ALA A 1 91 ? -22.489 -15.748 26.659 1.00 91.25 91 ALA A O 1
ATOM 700 N N . ASP A 1 92 ? -21.337 -13.998 27.514 1.00 94.19 92 ASP A N 1
ATOM 701 C CA . ASP A 1 92 ? -22.492 -13.113 27.691 1.00 94.19 92 ASP A CA 1
ATOM 702 C C . ASP A 1 92 ? -23.189 -12.883 26.341 1.00 94.19 92 ASP A C 1
ATOM 704 O O . ASP A 1 92 ? -24.404 -13.044 26.220 1.00 94.19 92 ASP A O 1
ATOM 708 N N . MET A 1 93 ? -22.401 -12.590 25.301 1.00 94.94 93 MET A N 1
ATOM 709 C CA . MET A 1 93 ? -22.923 -12.324 23.964 1.00 94.94 93 MET A CA 1
ATOM 710 C C . MET A 1 93 ? -23.519 -13.560 23.289 1.00 94.94 93 MET A C 1
ATOM 712 O O . MET A 1 93 ? -24.609 -13.478 22.732 1.00 94.94 93 MET A O 1
ATOM 716 N N . ILE A 1 94 ? -22.851 -14.717 23.360 1.00 94.25 94 ILE A N 1
ATOM 717 C CA . ILE A 1 94 ? -23.378 -15.969 22.790 1.00 94.25 94 ILE A CA 1
ATOM 718 C C . ILE A 1 94 ? -24.742 -16.295 23.403 1.00 94.25 94 ILE A C 1
ATOM 720 O O . ILE A 1 94 ? -25.664 -16.679 22.683 1.00 94.25 94 ILE A O 1
ATOM 724 N N . ARG A 1 95 ? -24.885 -16.124 24.724 1.00 97.00 95 ARG A N 1
ATOM 725 C CA . ARG A 1 95 ? -26.151 -16.376 25.413 1.00 97.00 95 ARG A CA 1
ATOM 726 C C . ARG A 1 95 ? -27.233 -15.386 24.991 1.00 97.00 95 ARG A C 1
ATOM 728 O O . ARG A 1 95 ? -28.326 -15.811 24.638 1.00 97.00 95 ARG A O 1
ATOM 735 N N . ALA A 1 96 ? -26.915 -14.093 24.961 1.00 96.19 96 ALA A N 1
ATOM 736 C CA . ALA A 1 96 ? -27.865 -13.066 24.544 1.00 96.19 96 ALA A CA 1
ATOM 737 C C . ALA A 1 96 ? -28.316 -13.244 23.084 1.00 96.19 96 ALA A C 1
ATOM 739 O O . ALA A 1 96 ? -29.499 -13.084 22.794 1.00 96.19 96 ALA A O 1
ATOM 740 N N . ALA A 1 97 ? -27.401 -13.613 22.184 1.00 93.94 97 ALA A N 1
ATOM 741 C CA . ALA A 1 97 ? -27.712 -13.911 20.789 1.00 93.94 97 ALA A CA 1
ATOM 742 C C . ALA A 1 97 ? -28.649 -15.120 20.668 1.00 93.94 97 ALA A C 1
ATOM 744 O O . ALA A 1 97 ? -29.677 -15.033 20.001 1.00 93.94 97 ALA A O 1
ATOM 745 N N . TRP A 1 98 ? -28.346 -16.209 21.380 1.00 94.94 98 TRP A N 1
ATOM 746 C CA . TRP A 1 98 ? -29.201 -17.395 21.419 1.00 94.94 98 TRP A CA 1
ATOM 747 C C . TRP A 1 98 ? -30.622 -17.074 21.905 1.00 94.94 98 TRP A C 1
ATOM 749 O O . TRP A 1 98 ? -31.595 -17.453 21.257 1.00 94.94 98 TRP A O 1
ATOM 759 N N . ASP A 1 99 ? -30.744 -16.319 22.998 1.00 96.31 99 ASP A N 1
ATOM 760 C CA . ASP A 1 99 ? -32.037 -15.932 23.578 1.00 96.31 99 ASP A CA 1
ATOM 761 C C . ASP A 1 99 ? -32.837 -14.967 22.672 1.00 96.31 99 ASP A C 1
ATOM 763 O O . ASP A 1 99 ? -34.043 -14.801 22.856 1.00 96.31 99 ASP A O 1
ATOM 767 N N . ASN A 1 100 ? -32.188 -14.342 21.680 1.00 91.94 100 ASN A N 1
ATOM 768 C CA . ASN A 1 100 ? -32.796 -13.421 20.713 1.00 91.94 100 ASN A CA 1
ATOM 769 C C . ASN A 1 100 ? -33.021 -14.037 19.316 1.00 91.94 100 ASN A C 1
ATOM 771 O O . ASN A 1 100 ? -33.340 -13.288 18.394 1.00 91.94 100 ASN A O 1
ATOM 775 N N . ASP A 1 101 ? -32.860 -15.358 19.148 1.00 93.31 101 ASP A N 1
ATOM 776 C CA . ASP A 1 101 ? -32.894 -16.053 17.841 1.00 93.31 101 ASP A CA 1
ATOM 777 C C . ASP A 1 101 ? -31.944 -15.422 16.800 1.00 93.31 101 ASP A C 1
ATOM 779 O O . ASP A 1 101 ? -32.220 -15.316 15.604 1.00 93.31 101 ASP A O 1
ATOM 783 N N . ALA A 1 102 ? -30.797 -14.971 17.300 1.00 89.62 102 ALA A N 1
ATOM 784 C CA . ALA A 1 102 ? -29.783 -14.226 16.581 1.00 89.62 102 ALA A CA 1
ATOM 785 C C . ALA A 1 102 ? -28.461 -14.998 16.559 1.00 89.62 102 ALA A C 1
ATOM 787 O O . ALA A 1 102 ? -28.161 -15.823 17.429 1.00 89.62 102 ALA A O 1
ATOM 788 N N . ARG A 1 103 ? -27.610 -14.685 15.578 1.00 87.38 103 ARG A N 1
ATOM 789 C CA . ARG A 1 103 ? -26.226 -15.161 15.545 1.00 87.38 103 ARG A CA 1
ATOM 790 C C . ARG A 1 103 ? -25.250 -14.001 15.463 1.00 87.38 103 ARG A C 1
ATOM 792 O O . ARG A 1 103 ? -25.242 -13.253 14.495 1.00 87.38 103 ARG A O 1
ATOM 799 N N . VAL A 1 104 ? -24.380 -13.946 16.462 1.00 88.50 104 VAL A N 1
ATOM 800 C CA . VAL A 1 104 ? -23.344 -12.930 16.633 1.00 88.50 104 VAL A CA 1
ATOM 801 C C . VAL A 1 104 ? -21.989 -13.638 16.541 1.00 88.50 104 VAL A C 1
ATOM 803 O O . VAL A 1 104 ? -21.781 -14.684 17.164 1.00 88.50 104 VAL A O 1
ATOM 806 N N . SER A 1 105 ? -21.092 -13.132 15.697 1.00 85.62 105 SER A N 1
ATOM 807 C CA . SER A 1 105 ? -19.725 -13.639 15.565 1.00 85.62 105 SER A CA 1
ATOM 808 C C . SER A 1 105 ? -18.968 -13.277 16.839 1.00 85.62 105 SER A C 1
ATOM 810 O O . SER A 1 105 ? -18.949 -12.129 17.263 1.00 85.62 105 SER A O 1
ATOM 812 N N . THR A 1 106 ? -18.310 -14.241 17.474 1.00 86.44 106 THR A N 1
ATOM 813 C CA . THR A 1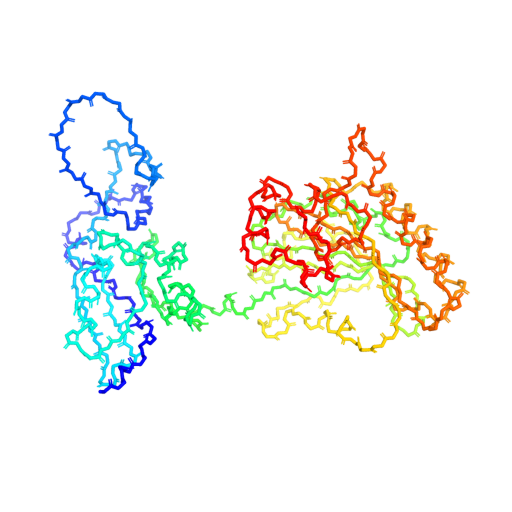 106 ? -17.498 -13.995 18.673 1.00 86.44 106 THR A CA 1
ATOM 814 C C . THR A 1 106 ? -16.144 -14.659 18.529 1.00 86.44 106 THR A C 1
ATOM 816 O O . THR A 1 106 ? -15.980 -15.623 17.773 1.00 86.44 106 THR A O 1
ATOM 819 N N . SER A 1 107 ? -15.183 -14.214 19.332 1.00 76.56 107 SER A N 1
ATOM 820 C CA . SER A 1 107 ? -13.940 -14.957 19.489 1.00 76.56 107 SER A CA 1
ATOM 821 C C . SER A 1 107 ? -14.185 -16.313 20.168 1.00 76.56 107 SER A C 1
ATOM 823 O O . SER A 1 107 ? -15.271 -16.610 20.674 1.00 76.56 107 SER A O 1
ATOM 825 N N . THR A 1 108 ? -13.182 -17.189 20.135 1.00 77.50 108 THR A N 1
ATOM 826 C CA . THR A 1 108 ? -13.366 -18.614 20.475 1.00 77.50 108 THR A CA 1
ATOM 827 C C . THR A 1 108 ? -13.527 -18.921 21.968 1.00 77.50 108 THR A C 1
ATOM 829 O O . THR A 1 108 ? -14.202 -19.894 22.311 1.00 77.50 108 THR A O 1
ATOM 832 N N . CYS A 1 109 ? -12.905 -18.141 22.856 1.00 72.44 109 CYS A N 1
ATOM 833 C CA . CYS A 1 109 ? -12.878 -18.405 24.296 1.00 72.44 109 CYS A CA 1
ATOM 834 C C . CYS A 1 109 ? -13.954 -17.606 25.043 1.00 72.44 109 CYS A C 1
ATOM 836 O O . CYS A 1 109 ? -13.925 -16.377 25.060 1.00 72.44 109 CYS A O 1
ATOM 838 N N . ASN A 1 110 ? -14.844 -18.310 25.742 1.00 78.50 110 ASN A N 1
ATOM 839 C CA . ASN A 1 110 ? -15.994 -17.746 26.460 1.00 78.50 110 ASN A CA 1
ATOM 840 C C . ASN A 1 110 ? -15.650 -16.654 27.488 1.00 78.50 110 ASN A C 1
ATOM 842 O O . ASN A 1 110 ? -16.398 -15.694 27.625 1.00 78.50 110 ASN A O 1
ATOM 846 N N . CYS A 1 111 ? -14.534 -16.792 28.206 1.00 73.69 111 CYS A N 1
ATOM 847 C CA . CYS A 1 111 ? -14.138 -15.856 29.263 1.00 73.69 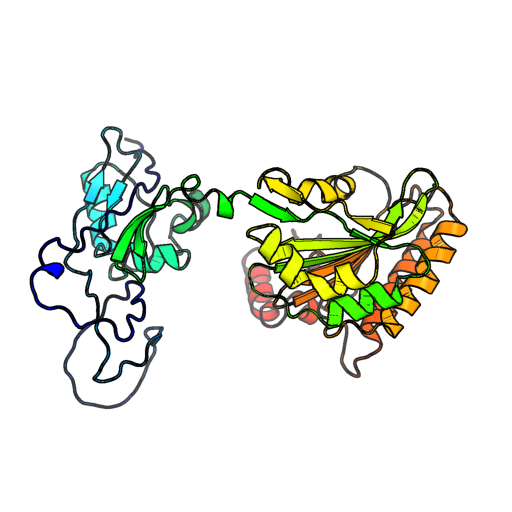111 CYS A CA 1
ATOM 848 C C . CYS A 1 111 ? -13.487 -14.562 28.753 1.00 73.69 111 CYS A C 1
ATOM 850 O O . CYS A 1 111 ? -13.251 -13.653 29.543 1.00 73.69 111 CYS A O 1
ATOM 852 N N . VAL A 1 112 ? -13.150 -14.486 27.465 1.00 71.62 112 VAL A N 1
ATOM 853 C CA . VAL A 1 112 ? -12.466 -13.325 26.889 1.00 71.62 112 VAL A CA 1
ATOM 854 C C . VAL A 1 112 ? -13.471 -12.189 26.679 1.00 71.62 112 VAL A C 1
ATOM 856 O O . VAL A 1 112 ? -14.630 -12.441 26.337 1.00 71.62 112 VAL A O 1
ATOM 859 N N . SER A 1 113 ? -13.025 -10.945 26.885 1.00 78.94 113 SER A N 1
ATOM 860 C CA . SER A 1 113 ? -13.805 -9.751 26.538 1.00 78.94 113 SER A CA 1
ATOM 861 C C . SER A 1 113 ? -14.159 -9.777 25.055 1.00 78.94 113 SER A C 1
ATOM 863 O O . SER A 1 113 ? -13.284 -9.978 24.210 1.00 78.94 113 SER A O 1
ATOM 865 N N . LEU A 1 114 ? -15.430 -9.538 24.738 1.00 84.00 114 LEU A N 1
ATOM 866 C CA . LEU A 1 114 ? -15.867 -9.404 23.358 1.00 84.00 114 LEU A CA 1
ATOM 867 C C . LEU A 1 114 ? -15.202 -8.185 22.712 1.00 84.00 114 LEU A C 1
ATOM 869 O O . LEU A 1 114 ? -14.577 -8.325 21.664 1.00 84.00 114 LEU A O 1
ATOM 873 N N . LEU A 1 115 ? -15.270 -7.011 23.355 1.00 83.00 115 LEU A N 1
ATOM 874 C CA . LEU A 1 115 ? -14.686 -5.780 22.815 1.00 83.00 115 LEU A CA 1
ATOM 875 C C . LEU A 1 115 ? -13.164 -5.891 22.684 1.00 83.00 115 LEU A C 1
ATOM 877 O O . LEU A 1 115 ? -12.624 -5.600 21.623 1.00 83.00 115 LEU A O 1
ATOM 881 N N . GLY A 1 116 ? -12.478 -6.349 23.737 1.00 74.50 116 GLY A N 1
ATOM 882 C CA . GLY A 1 116 ? -11.016 -6.447 23.739 1.00 74.50 116 GLY A CA 1
ATOM 883 C C . GLY A 1 116 ? -10.487 -7.368 22.639 1.00 74.50 116 GLY A C 1
ATOM 884 O O . GLY A 1 116 ? -9.543 -7.012 21.939 1.00 74.50 116 GLY A O 1
ATOM 885 N N . ALA A 1 117 ? -11.129 -8.523 22.431 1.00 71.94 117 ALA A N 1
ATOM 886 C CA . ALA A 1 117 ? -10.753 -9.424 21.345 1.00 71.94 117 ALA A CA 1
ATOM 887 C C . ALA A 1 117 ? -11.081 -8.849 19.963 1.00 71.94 117 ALA A C 1
ATOM 889 O O . ALA A 1 117 ? -10.283 -8.999 19.044 1.00 71.94 117 ALA A O 1
ATOM 890 N N . THR A 1 118 ? -12.227 -8.178 19.829 1.00 79.00 118 THR A N 1
ATOM 891 C CA . THR A 1 118 ? -12.665 -7.549 18.575 1.00 79.00 118 THR A CA 1
ATOM 892 C C . THR A 1 118 ? -11.702 -6.445 18.141 1.00 79.00 118 THR A C 1
ATOM 894 O O . THR A 1 118 ? -11.293 -6.429 16.990 1.00 79.00 118 THR A O 1
ATOM 897 N N . LEU A 1 119 ? -11.261 -5.567 19.048 1.00 73.56 119 LEU A N 1
ATOM 898 C CA . LEU A 1 119 ? -10.304 -4.498 18.719 1.00 73.56 119 LEU A CA 1
ATOM 899 C C . LEU A 1 119 ? -8.922 -5.032 18.303 1.00 73.56 119 LEU A C 1
ATOM 901 O O . LEU A 1 119 ? -8.195 -4.356 17.587 1.00 73.56 119 LEU A O 1
ATOM 905 N N . GLY A 1 120 ? -8.571 -6.255 18.711 1.00 61.22 120 GLY A N 1
ATOM 906 C CA . GLY A 1 120 ? -7.390 -6.977 18.228 1.00 61.22 120 GLY A CA 1
ATOM 907 C C . GLY A 1 120 ? -7.638 -7.809 16.961 1.00 61.22 120 GLY A C 1
ATOM 908 O O . GLY A 1 120 ? -6.895 -8.756 16.705 1.00 61.22 120 GLY A O 1
ATOM 909 N N . GLY A 1 121 ? -8.717 -7.542 16.220 1.00 67.75 121 GLY A N 1
ATOM 910 C CA . GLY A 1 121 ? -9.177 -8.317 15.065 1.00 67.75 121 GLY A CA 1
ATOM 911 C C . GLY A 1 121 ? -10.251 -9.339 15.443 1.00 67.75 121 GLY A C 1
ATOM 912 O O . GLY A 1 121 ? -11.372 -9.281 14.950 1.00 67.75 121 GLY A O 1
ATOM 913 N N . GLY A 1 122 ? -9.926 -10.260 16.355 1.00 67.31 122 GLY A N 1
ATOM 914 C CA . GLY A 1 122 ? -10.858 -11.253 16.903 1.00 67.31 122 GLY A CA 1
ATOM 915 C C . GLY A 1 122 ? -11.151 -12.419 15.952 1.00 67.31 122 GLY A C 1
ATOM 916 O O . GLY A 1 122 ? -11.992 -12.353 15.057 1.00 67.31 122 GLY A O 1
ATOM 917 N N . LEU A 1 123 ? -10.444 -13.532 16.171 1.00 70.25 123 LEU A N 1
ATOM 918 C CA . LEU A 1 123 ? -10.603 -14.765 15.397 1.00 70.25 123 LEU A CA 1
ATOM 919 C C . LEU A 1 123 ? -11.811 -15.565 15.894 1.00 70.25 123 LEU A C 1
ATOM 921 O O . LEU A 1 123 ? -11.852 -16.008 17.049 1.00 70.25 123 LEU A O 1
ATOM 925 N N . SER A 1 124 ? -12.763 -15.817 14.997 1.00 77.94 124 SER A N 1
ATOM 926 C CA . SER A 1 124 ? -14.019 -16.501 15.303 1.00 77.94 124 SER A CA 1
ATOM 927 C C . SER A 1 124 ? -14.101 -17.891 14.667 1.00 77.94 124 SER A C 1
ATOM 929 O O . SER A 1 124 ? -13.467 -18.200 13.656 1.00 77.94 124 SER A O 1
ATOM 931 N N . ARG A 1 125 ? -14.971 -18.753 15.211 1.00 83.44 125 ARG A N 1
ATOM 932 C CA . ARG A 1 125 ? -15.330 -20.031 14.552 1.00 83.44 125 ARG A CA 1
ATOM 933 C C . ARG A 1 125 ? -16.034 -19.820 13.209 1.00 83.44 125 ARG A C 1
ATOM 935 O O . ARG A 1 125 ? -16.178 -20.761 12.434 1.00 83.44 125 ARG A O 1
ATOM 942 N N . THR A 1 126 ? -16.498 -18.603 12.963 1.00 80.81 126 THR A N 1
ATOM 943 C CA . THR A 1 126 ? -17.345 -18.223 11.839 1.00 80.81 126 THR A CA 1
ATOM 944 C C . THR A 1 126 ? -16.621 -17.309 10.858 1.00 80.81 126 THR A C 1
ATOM 946 O O . THR A 1 126 ? -17.243 -16.817 9.923 1.00 80.81 126 THR A O 1
ATOM 949 N N . GLN A 1 127 ? -15.301 -17.144 11.013 1.00 77.69 127 GLN A N 1
ATOM 950 C CA . GLN A 1 127 ? -14.529 -16.134 10.291 1.00 77.69 127 GLN A CA 1
ATOM 951 C C . GLN A 1 127 ? -14.517 -16.317 8.773 1.00 77.69 127 GLN A C 1
ATOM 953 O O . GLN A 1 127 ? -14.416 -15.365 8.018 1.00 77.69 127 GLN A O 1
ATOM 958 N N . ARG A 1 128 ? -14.654 -17.558 8.293 1.00 74.56 128 ARG A N 1
ATOM 959 C CA . ARG A 1 128 ? -14.708 -17.835 6.851 1.00 74.56 128 ARG A CA 1
ATOM 960 C C . ARG A 1 128 ? -16.044 -17.419 6.220 1.00 74.56 128 ARG A C 1
ATOM 962 O O . ARG A 1 128 ? -16.154 -17.404 5.001 1.00 74.56 128 ARG A O 1
ATOM 969 N N . VAL A 1 129 ? -17.054 -17.142 7.042 1.00 80.88 129 VAL A N 1
ATOM 970 C CA . VAL A 1 129 ? -18.378 -16.693 6.598 1.00 80.88 129 VAL A CA 1
ATOM 971 C C . VAL A 1 129 ? -18.530 -15.183 6.789 1.00 80.88 129 VAL A C 1
ATOM 973 O O . VAL A 1 129 ? -19.099 -14.544 5.916 1.00 80.88 129 VAL A O 1
ATOM 976 N N . TYR A 1 130 ? -18.009 -14.629 7.892 1.00 76.81 130 TYR A N 1
ATOM 977 C CA . TYR A 1 130 ? -18.258 -13.239 8.314 1.00 76.81 130 TYR A CA 1
ATOM 978 C C . TYR A 1 130 ? -16.984 -12.405 8.547 1.00 76.81 130 TYR A C 1
ATOM 980 O O . TYR A 1 130 ? -17.043 -11.368 9.179 1.00 76.81 130 TYR A O 1
ATOM 988 N N . GLY A 1 131 ? -15.806 -12.875 8.134 1.00 80.31 131 GLY A N 1
ATOM 989 C CA . GLY A 1 131 ? -14.555 -12.169 8.432 1.00 80.31 131 GLY A CA 1
ATOM 990 C C . GLY A 1 131 ? -14.165 -12.184 9.917 1.00 80.31 131 GLY A C 1
ATOM 991 O O . GLY A 1 131 ? -14.624 -13.009 10.718 1.00 80.31 131 GLY A O 1
ATOM 992 N N . LEU A 1 132 ? -13.235 -11.310 10.279 1.00 78.62 132 LEU A N 1
ATOM 993 C CA . LEU A 1 132 ? -12.806 -11.095 11.657 1.00 78.62 132 LEU A CA 1
ATOM 994 C C . LEU A 1 132 ? -13.909 -10.391 12.462 1.00 78.62 132 LEU A C 1
ATOM 996 O O . LEU A 1 132 ? -14.792 -9.753 11.904 1.00 78.62 132 LEU A O 1
ATOM 1000 N N . ASN A 1 133 ? -13.871 -10.480 13.795 1.00 79.94 133 ASN A N 1
ATOM 1001 C CA . ASN A 1 133 ? -14.829 -9.754 14.634 1.00 79.94 133 ASN A CA 1
ATOM 1002 C C . ASN A 1 133 ? -14.804 -8.235 14.368 1.00 79.94 133 ASN A C 1
ATOM 1004 O O . ASN A 1 133 ? -15.856 -7.603 14.425 1.00 79.94 133 ASN A O 1
ATOM 1008 N N . VAL A 1 134 ? -13.627 -7.662 14.090 1.00 80.69 134 VAL A N 1
ATOM 1009 C CA . VAL A 1 134 ? -13.458 -6.228 13.797 1.00 80.69 134 VAL A CA 1
ATOM 1010 C C . VAL A 1 134 ? -14.171 -5.790 12.517 1.00 80.69 134 VAL A C 1
ATOM 1012 O O . VAL A 1 134 ? -14.693 -4.679 12.477 1.00 80.69 134 VAL A O 1
ATOM 1015 N N . ASP A 1 135 ? -14.261 -6.675 11.520 1.00 81.50 135 ASP A N 1
ATOM 1016 C CA . ASP A 1 135 ? -14.888 -6.391 10.220 1.00 81.50 135 ASP A CA 1
ATOM 1017 C C . ASP A 1 135 ? -16.401 -6.151 10.358 1.00 81.50 135 ASP A C 1
ATOM 1019 O O . ASP A 1 135 ? -17.040 -5.573 9.484 1.00 81.50 135 ASP A O 1
ATOM 1023 N N . GLU A 1 136 ? -16.973 -6.577 11.484 1.00 83.81 136 GLU A N 1
ATOM 1024 C CA . GLU A 1 136 ? -18.398 -6.502 11.775 1.00 83.81 136 GLU A CA 1
ATOM 1025 C C . GLU A 1 136 ? -18.783 -5.278 12.631 1.00 83.81 136 GLU A C 1
ATOM 1027 O O . GLU A 1 136 ? -19.964 -5.121 12.946 1.00 83.81 136 GLU A O 1
ATOM 1032 N N . ILE A 1 137 ? -17.831 -4.415 13.028 1.00 84.06 137 ILE A N 1
ATOM 1033 C CA . ILE A 1 137 ? -18.111 -3.194 13.808 1.00 84.06 137 ILE A CA 1
ATOM 1034 C C . ILE A 1 137 ? -18.784 -2.134 12.925 1.00 84.06 137 ILE A C 1
ATOM 1036 O O . ILE A 1 137 ? -18.182 -1.614 11.991 1.00 84.06 137 ILE A O 1
ATOM 1040 N N . LEU A 1 138 ? -19.989 -1.698 13.304 1.00 86.38 138 LEU A N 1
ATOM 1041 C CA . LEU A 1 138 ? -20.657 -0.559 12.651 1.00 86.38 138 LEU A CA 1
ATOM 1042 C C . LEU A 1 138 ? -20.284 0.801 13.268 1.00 86.38 138 LEU A C 1
ATOM 1044 O O . LEU A 1 138 ? -20.214 1.815 12.571 1.00 86.38 138 LEU A O 1
ATOM 1048 N N . SER A 1 139 ? -20.093 0.847 14.592 1.00 86.25 139 SER A N 1
ATOM 1049 C CA . SER A 1 139 ? -19.668 2.056 15.306 1.00 86.25 139 SER A CA 1
ATOM 1050 C C . SER A 1 139 ? -19.152 1.762 16.719 1.00 86.25 139 SER A C 1
ATOM 1052 O O . SER A 1 139 ? -19.547 0.784 17.360 1.00 86.25 139 SER A O 1
ATOM 1054 N N . LEU A 1 140 ? -18.347 2.677 17.255 1.00 82.94 140 LEU A N 1
ATOM 1055 C CA . LEU A 1 140 ? -17.839 2.688 18.623 1.00 82.94 140 LEU A CA 1
ATOM 1056 C C . LEU A 1 140 ? -18.165 4.033 19.264 1.00 82.94 140 LEU A C 1
ATOM 1058 O O . LEU A 1 140 ? -17.803 5.071 18.729 1.00 82.94 140 LEU A O 1
ATOM 1062 N N . ASN A 1 141 ? -18.808 4.055 20.426 1.00 82.25 141 ASN A N 1
ATOM 1063 C CA . ASN A 1 141 ? -18.652 5.221 21.291 1.00 82.25 141 ASN A CA 1
ATOM 1064 C C . ASN A 1 141 ? -17.255 5.144 21.917 1.00 82.25 141 ASN A C 1
ATOM 1066 O O . ASN A 1 141 ? -16.741 4.050 22.084 1.00 82.25 141 ASN A O 1
ATOM 1070 N N . LEU A 1 142 ? -16.610 6.256 22.230 1.00 75.06 142 LEU A N 1
ATOM 1071 C CA . LEU A 1 142 ? -15.319 6.274 22.910 1.00 75.06 142 LEU A CA 1
ATOM 1072 C C . LEU A 1 142 ? -15.214 7.508 23.796 1.00 75.06 142 LEU A C 1
ATOM 1074 O O . LEU A 1 142 ? -15.897 8.508 23.571 1.00 75.06 142 LEU A O 1
ATOM 1078 N N . VAL A 1 143 ? -14.377 7.408 24.823 1.00 71.12 143 VAL A N 1
ATOM 1079 C CA . VAL A 1 143 ? -13.968 8.543 25.648 1.00 71.12 143 VAL A CA 1
ATOM 1080 C C . VAL A 1 143 ? -12.507 8.808 25.320 1.00 71.12 143 VAL A C 1
ATOM 1082 O O . VAL A 1 143 ? -11.689 7.897 25.453 1.00 71.12 143 VAL A O 1
ATOM 1085 N N . ASP A 1 144 ? -12.199 10.004 24.826 1.00 66.62 144 ASP A N 1
ATOM 1086 C CA . ASP A 1 144 ? -10.826 10.370 24.477 1.00 66.62 144 ASP A CA 1
ATOM 1087 C C . ASP A 1 144 ? -9.970 10.655 25.728 1.00 66.62 144 ASP A C 1
ATOM 1089 O O . ASP A 1 144 ? -10.449 10.633 26.866 1.00 66.62 144 ASP A O 1
ATOM 1093 N N . ALA A 1 145 ? -8.679 10.924 25.522 1.00 57.28 145 ALA A N 1
ATOM 1094 C CA . ALA A 1 145 ? -7.726 11.143 26.610 1.00 57.28 145 ALA A CA 1
ATOM 1095 C C . ALA A 1 145 ? -8.034 12.378 27.481 1.00 57.28 145 ALA A C 1
ATOM 1097 O O . ALA A 1 145 ? -7.517 12.474 28.593 1.00 57.28 145 ALA A O 1
ATOM 1098 N N . VAL A 1 146 ? -8.863 13.310 26.999 1.00 66.31 146 VAL A N 1
ATOM 1099 C CA . VAL A 1 146 ? -9.270 14.520 27.733 1.00 66.31 146 VAL A CA 1
ATOM 1100 C C . VAL A 1 146 ? -10.694 14.416 28.296 1.00 66.31 146 VAL A C 1
ATOM 1102 O O . VAL A 1 146 ? -11.162 15.337 28.962 1.00 66.31 146 VAL A O 1
ATOM 1105 N N . GLY A 1 147 ? -11.369 13.280 28.090 1.00 63.47 147 GLY A N 1
ATOM 1106 C CA . GLY A 1 147 ? -12.681 12.974 28.655 1.00 63.47 147 GLY A CA 1
ATOM 1107 C C . GLY A 1 147 ? -13.875 13.297 27.753 1.00 63.47 147 GLY A C 1
ATOM 1108 O O . GLY A 1 147 ? -15.016 13.147 28.204 1.00 63.47 147 GLY A O 1
ATOM 1109 N N . ASN A 1 148 ? -13.669 13.706 26.496 1.00 71.75 148 ASN A N 1
ATOM 1110 C CA . ASN A 1 148 ? -14.782 13.939 25.575 1.00 71.75 148 ASN A CA 1
ATOM 1111 C C . ASN A 1 148 ? -15.388 12.615 25.114 1.00 71.75 148 ASN A C 1
ATOM 1113 O O . ASN A 1 148 ? -14.685 11.639 24.853 1.00 71.75 148 ASN A O 1
ATOM 1117 N N . LYS A 1 149 ? -16.714 12.603 24.967 1.00 78.94 149 LYS A N 1
ATOM 1118 C CA . LYS A 1 149 ? -17.475 11.460 24.456 1.00 78.94 149 LYS A CA 1
ATOM 1119 C C . LYS A 1 149 ? -17.665 11.620 22.953 1.00 78.94 149 LYS A C 1
ATOM 1121 O O . LYS A 1 149 ? -18.308 12.574 22.529 1.00 78.94 149 LYS A O 1
ATOM 1126 N N . ASN A 1 150 ? -17.172 10.663 22.177 1.00 71.81 150 ASN A N 1
ATOM 1127 C CA . ASN A 1 150 ? -17.301 10.642 20.724 1.00 71.81 150 ASN A CA 1
ATOM 1128 C C . ASN A 1 150 ? -18.026 9.373 20.275 1.00 71.81 150 ASN A C 1
ATOM 1130 O O . ASN A 1 150 ? -17.873 8.318 20.887 1.00 71.81 150 ASN A O 1
ATOM 1134 N N . THR A 1 151 ? -18.798 9.459 19.194 1.00 81.19 151 THR A N 1
ATOM 1135 C CA . THR A 1 151 ? -19.320 8.286 18.484 1.00 81.19 151 THR A CA 1
ATOM 1136 C C . THR A 1 151 ? -18.583 8.182 17.163 1.00 81.19 151 THR A C 1
ATOM 1138 O O . THR A 1 151 ? -18.818 8.986 16.265 1.00 81.19 151 THR A O 1
ATOM 1141 N N . VAL A 1 152 ? -17.708 7.189 17.050 1.00 74.38 152 VAL A N 1
ATOM 1142 C CA . VAL A 1 152 ? -16.985 6.887 15.823 1.00 74.38 152 VAL A CA 1
ATOM 1143 C C . VAL A 1 152 ? -17.756 5.866 14.995 1.00 74.38 152 VAL A C 1
ATOM 1145 O O . VAL A 1 152 ? -18.075 4.778 15.465 1.00 74.38 152 VAL A O 1
ATOM 1148 N N . THR A 1 153 ? -18.071 6.216 13.759 1.00 79.75 153 THR A N 1
ATOM 1149 C CA . THR A 1 153 ? -18.584 5.335 12.708 1.00 79.75 153 THR A CA 1
ATOM 1150 C C . THR A 1 153 ? -17.564 5.322 11.569 1.00 79.75 153 THR A C 1
ATOM 1152 O O . THR A 1 153 ? -16.638 6.129 11.551 1.00 79.75 153 THR A O 1
ATOM 1155 N N . ALA A 1 154 ? -17.772 4.500 10.541 1.00 66.81 154 ALA A N 1
ATOM 1156 C CA . ALA A 1 154 ? -16.989 4.610 9.304 1.00 66.81 154 ALA A CA 1
ATOM 1157 C C . ALA A 1 154 ? -17.100 5.994 8.607 1.00 66.81 154 ALA A C 1
ATOM 1159 O O . ALA A 1 154 ? -16.399 6.257 7.635 1.00 66.81 154 ALA A O 1
ATOM 1160 N N . GLN A 1 155 ? -18.002 6.878 9.056 1.00 67.94 155 GLN A N 1
ATOM 1161 C CA . GLN A 1 155 ? -18.246 8.212 8.496 1.00 67.94 155 GLN A CA 1
ATOM 1162 C C . GLN A 1 155 ? -17.957 9.362 9.468 1.00 67.94 155 GLN A C 1
ATOM 1164 O O . GLN A 1 155 ? -18.006 10.514 9.046 1.00 67.94 155 GLN A O 1
ATOM 1169 N N . SER A 1 156 ? -17.723 9.084 10.751 1.00 67.12 156 SER A N 1
ATOM 1170 C CA . SER A 1 156 ? -17.627 10.113 11.798 1.00 67.12 156 SER A CA 1
ATOM 1171 C C . SER A 1 156 ? -16.312 10.879 11.799 1.00 67.12 156 SER A C 1
ATOM 1173 O O . SER A 1 156 ? -16.242 11.939 12.407 1.00 67.12 156 SER A O 1
ATOM 1175 N N . ASP A 1 157 ? -15.277 10.303 11.194 1.00 65.12 157 ASP A N 1
ATOM 1176 C CA . ASP A 1 157 ? -13.960 10.904 11.086 1.00 65.12 157 ASP A CA 1
ATOM 1177 C C . ASP A 1 157 ? -13.657 11.108 9.594 1.00 65.12 157 ASP A C 1
ATOM 1179 O O . ASP A 1 157 ? -13.266 10.160 8.902 1.00 65.12 157 ASP A O 1
ATOM 1183 N N . PRO A 1 158 ? -13.957 12.304 9.049 1.00 64.69 158 PRO A N 1
ATOM 1184 C CA . PRO A 1 158 ? -13.646 12.634 7.665 1.00 64.69 158 PRO A CA 1
ATOM 1185 C C . PRO A 1 158 ? -12.160 12.471 7.345 1.00 64.69 158 PRO A C 1
ATOM 1187 O O . PRO A 1 158 ? -11.848 12.099 6.215 1.00 64.69 158 PRO A O 1
ATOM 1190 N N . ASP A 1 159 ? -11.277 12.664 8.329 1.00 65.25 159 ASP A N 1
ATOM 1191 C CA . ASP A 1 159 ? -9.829 12.595 8.138 1.00 65.25 159 ASP A CA 1
ATOM 1192 C C . ASP A 1 159 ? -9.375 11.148 7.883 1.00 65.25 159 ASP A C 1
ATOM 1194 O O . ASP A 1 159 ? -8.409 10.932 7.165 1.00 65.25 159 ASP A O 1
ATOM 1198 N N . LEU A 1 160 ? -10.127 10.136 8.340 1.00 66.25 160 LEU A N 1
ATOM 1199 C CA . LEU A 1 160 ? -9.902 8.729 7.960 1.00 66.25 160 LEU A CA 1
ATOM 1200 C C . LEU A 1 160 ? -10.403 8.386 6.548 1.00 66.25 160 LEU A C 1
ATOM 1202 O O . LEU A 1 160 ? -10.104 7.315 6.019 1.00 66.25 160 LEU A O 1
ATOM 1206 N N . ARG A 1 161 ? -11.209 9.260 5.936 1.00 78.25 161 ARG A N 1
ATOM 1207 C CA . ARG A 1 161 ? -11.774 9.063 4.592 1.00 78.25 161 ARG A CA 1
ATOM 1208 C C . ARG A 1 161 ? -11.013 9.821 3.517 1.00 78.25 161 ARG A C 1
ATOM 1210 O O . ARG A 1 161 ? -11.369 9.684 2.344 1.00 78.25 161 ARG A O 1
ATOM 1217 N N . THR A 1 162 ? -10.015 10.607 3.898 1.00 87.94 162 THR A N 1
ATOM 1218 C CA . THR A 1 162 ? -9.169 11.361 2.981 1.00 87.94 162 THR A CA 1
ATOM 1219 C C . THR A 1 162 ? -7.702 11.216 3.348 1.00 87.94 162 THR A C 1
ATOM 1221 O O . THR A 1 162 ? -7.375 10.997 4.502 1.00 87.94 162 THR A O 1
ATOM 1224 N N . ALA A 1 163 ? -6.816 11.325 2.371 1.00 91.50 163 ALA A N 1
ATOM 1225 C CA . ALA A 1 163 ? -5.377 11.335 2.600 1.00 91.50 163 ALA A CA 1
ATOM 1226 C C . ALA A 1 163 ? -4.743 12.341 1.649 1.00 91.50 163 ALA A C 1
ATOM 1228 O O . ALA A 1 163 ? -5.261 12.561 0.552 1.00 91.50 163 ALA A O 1
ATOM 1229 N N . TRP A 1 164 ? -3.636 12.946 2.062 1.00 94.69 164 TRP A N 1
ATOM 1230 C CA . TRP A 1 164 ? -2.799 13.715 1.154 1.00 94.69 164 TRP A CA 1
ATOM 1231 C C . TRP A 1 164 ? -1.905 12.744 0.387 1.00 94.69 164 TRP A C 1
ATOM 1233 O O . TRP A 1 164 ? -1.119 12.017 0.993 1.00 94.69 164 TRP A O 1
ATOM 1243 N N . ALA A 1 165 ? -2.071 12.680 -0.928 1.00 93.56 165 ALA A N 1
ATOM 1244 C CA . ALA A 1 165 ? -1.348 11.750 -1.789 1.00 93.56 165 ALA A CA 1
ATOM 1245 C C . ALA A 1 165 ? -1.198 12.340 -3.199 1.00 93.56 165 ALA A C 1
ATOM 1247 O O . ALA A 1 165 ? -1.327 13.553 -3.347 1.00 93.56 165 ALA A O 1
ATOM 1248 N N . ASP A 1 166 ? -0.990 11.486 -4.206 1.00 86.12 166 ASP A N 1
ATOM 1249 C CA . ASP A 1 166 ? -0.795 11.807 -5.631 1.00 86.12 166 ASP A CA 1
ATOM 1250 C C . ASP A 1 166 ? 0.619 12.306 -6.008 1.00 86.12 166 ASP A C 1
ATOM 1252 O O . ASP A 1 166 ? 1.459 12.502 -5.129 1.00 86.12 166 ASP A O 1
ATOM 1256 N N . PRO A 1 167 ? 0.987 12.340 -7.308 1.00 92.19 167 PRO A N 1
ATOM 1257 C CA . PRO A 1 167 ? 2.392 12.274 -7.695 1.00 92.19 167 PRO A CA 1
ATOM 1258 C C . PRO A 1 167 ? 3.114 13.614 -7.591 1.00 92.19 167 PRO A C 1
ATOM 1260 O O . PRO A 1 167 ? 2.605 14.656 -8.000 1.00 92.19 167 PRO A O 1
ATOM 1263 N N . VAL A 1 168 ? 4.379 13.549 -7.192 1.00 94.44 168 VAL A N 1
ATOM 1264 C CA . VAL A 1 168 ? 5.390 14.547 -7.543 1.00 94.44 168 VAL A CA 1
ATOM 1265 C C . VAL A 1 168 ? 6.299 13.966 -8.626 1.00 94.44 168 VAL A C 1
ATOM 1267 O O . VAL A 1 168 ? 6.731 12.812 -8.556 1.00 94.44 168 VAL A O 1
ATOM 1270 N N . VAL A 1 169 ? 6.546 14.751 -9.668 1.00 93.75 169 VAL A N 1
ATOM 1271 C CA . VAL A 1 169 ? 7.217 14.311 -10.895 1.00 93.75 169 VAL A CA 1
ATOM 1272 C C . VAL A 1 169 ? 8.566 15.003 -11.005 1.00 93.75 169 VAL A C 1
ATOM 1274 O O . VAL A 1 169 ? 8.639 16.228 -10.962 1.00 93.75 169 VAL A O 1
ATOM 1277 N N . PHE A 1 170 ? 9.622 14.220 -11.173 1.00 92.06 170 PHE A N 1
ATOM 1278 C CA . PHE A 1 170 ? 10.992 14.682 -11.355 1.00 92.06 170 PHE A CA 1
ATOM 1279 C C . PHE A 1 170 ? 11.414 14.531 -12.812 1.00 92.06 170 PHE A C 1
ATOM 1281 O O . PHE A 1 170 ? 10.994 13.597 -13.502 1.00 92.06 170 PHE A O 1
ATOM 1288 N N . ASP A 1 171 ? 12.261 15.445 -13.276 1.00 83.19 171 ASP A N 1
ATOM 1289 C CA . ASP A 1 171 ? 12.835 15.339 -14.612 1.00 83.19 171 ASP A CA 1
ATOM 1290 C C . ASP A 1 171 ? 13.948 14.269 -14.675 1.00 83.19 171 ASP A C 1
ATOM 1292 O O . ASP A 1 171 ? 14.422 13.751 -13.659 1.00 83.19 171 ASP A O 1
ATOM 1296 N N . GLN A 1 172 ? 14.380 13.932 -15.893 1.00 83.56 172 GLN A N 1
ATOM 1297 C CA . GLN A 1 172 ? 15.405 12.910 -16.159 1.00 83.56 172 GLN A CA 1
ATOM 1298 C C . GLN A 1 172 ? 16.774 13.204 -15.529 1.00 83.56 172 GLN A C 1
ATOM 1300 O O . GLN A 1 172 ? 17.594 12.300 -15.386 1.00 83.56 172 GLN A O 1
ATOM 1305 N N . SER A 1 173 ? 17.042 14.454 -15.145 1.00 84.06 173 SER A N 1
ATOM 1306 C CA . SER A 1 173 ? 18.297 14.873 -14.515 1.00 84.06 173 SER A CA 1
ATOM 1307 C C . SER A 1 173 ? 18.291 14.739 -12.989 1.00 84.06 173 SER A C 1
ATOM 1309 O O . SER A 1 173 ? 19.341 14.896 -12.361 1.00 84.06 173 SER A O 1
ATOM 1311 N N . GLN A 1 174 ? 17.136 14.416 -12.392 1.00 85.25 174 GLN A N 1
ATOM 1312 C CA . GLN A 1 174 ? 16.931 14.377 -10.944 1.00 85.25 174 GLN A CA 1
ATOM 1313 C C . GLN A 1 174 ? 16.748 12.990 -10.267 1.00 85.25 174 GLN A C 1
ATOM 1315 O O . GLN A 1 174 ? 16.372 12.984 -9.087 1.00 85.25 174 GLN A O 1
ATOM 1320 N N . PRO A 1 175 ? 16.993 11.808 -10.888 1.00 85.69 175 PRO A N 1
ATOM 1321 C CA . PRO A 1 175 ? 16.736 10.526 -10.221 1.00 85.69 175 PRO A CA 1
ATOM 1322 C C . PRO A 1 175 ? 17.488 10.407 -8.892 1.00 85.69 175 PRO A C 1
ATOM 1324 O O . PRO A 1 175 ? 16.898 10.073 -7.868 1.00 85.69 175 PRO A O 1
ATOM 1327 N N . GLU A 1 176 ? 18.784 10.722 -8.879 1.00 87.06 176 GLU A N 1
ATOM 1328 C CA . GLU A 1 176 ? 19.637 10.559 -7.697 1.00 87.06 176 GLU A CA 1
ATOM 1329 C C . GLU A 1 176 ? 19.205 11.441 -6.529 1.00 87.06 176 GLU A C 1
ATOM 1331 O O . GLU A 1 176 ? 19.238 11.001 -5.382 1.00 87.06 176 GLU A O 1
ATOM 1336 N N . GLN A 1 177 ? 18.801 12.677 -6.817 1.00 89.31 177 GLN A N 1
ATOM 1337 C CA . GLN A 1 177 ? 18.349 13.646 -5.829 1.00 89.31 177 GLN A CA 1
ATOM 1338 C C . GLN A 1 177 ? 17.027 13.187 -5.215 1.00 89.31 177 GLN A C 1
ATOM 1340 O O . GLN A 1 177 ? 16.898 13.204 -3.992 1.00 89.31 177 GLN A O 1
ATOM 1345 N N . ALA A 1 178 ? 16.090 12.702 -6.037 1.00 90.06 178 ALA A N 1
ATOM 1346 C CA . ALA A 1 178 ? 14.841 12.120 -5.556 1.00 90.06 178 ALA A CA 1
ATOM 1347 C C . ALA A 1 178 ? 15.105 10.895 -4.663 1.00 90.06 178 ALA A C 1
ATOM 1349 O O . ALA A 1 178 ? 14.592 10.821 -3.550 1.00 90.06 178 ALA A O 1
ATOM 1350 N N . ILE A 1 179 ? 15.966 9.969 -5.098 1.00 89.06 179 ILE A N 1
ATOM 1351 C CA . ILE A 1 179 ? 16.323 8.767 -4.326 1.00 89.06 179 ILE A CA 1
ATOM 1352 C C . ILE A 1 179 ? 17.031 9.129 -3.015 1.00 89.06 179 ILE A C 1
ATOM 1354 O O . ILE A 1 179 ? 16.750 8.535 -1.974 1.00 89.06 179 ILE A O 1
ATOM 1358 N N . SER A 1 180 ? 17.936 10.109 -3.043 1.00 89.81 180 SER A N 1
ATOM 1359 C CA . SER A 1 180 ? 18.608 10.598 -1.840 1.00 89.81 180 SER A CA 1
ATOM 1360 C C . SER A 1 180 ? 17.601 11.181 -0.853 1.00 89.81 180 SER A C 1
ATOM 1362 O O . SER A 1 180 ? 17.632 10.816 0.315 1.00 89.81 180 SER A O 1
ATOM 1364 N N . ALA A 1 181 ? 16.665 12.007 -1.323 1.00 91.44 181 ALA A N 1
ATOM 1365 C CA . ALA A 1 181 ? 15.636 12.603 -0.480 1.00 91.44 181 ALA A CA 1
ATOM 1366 C C . ALA A 1 181 ? 14.698 11.563 0.159 1.00 91.44 181 ALA A C 1
ATOM 1368 O O . ALA A 1 181 ? 14.231 11.777 1.275 1.00 91.44 181 ALA A O 1
ATOM 1369 N N . ILE A 1 182 ? 14.457 10.417 -0.494 1.00 89.88 182 ILE A N 1
ATOM 1370 C CA . ILE A 1 182 ? 13.689 9.307 0.102 1.00 89.88 182 ILE A CA 1
ATOM 1371 C C . ILE A 1 182 ? 14.393 8.758 1.354 1.00 89.88 182 ILE A C 1
ATOM 1373 O O . ILE A 1 182 ? 13.720 8.388 2.313 1.00 89.88 182 ILE A O 1
ATOM 1377 N N . ASN A 1 183 ? 15.731 8.704 1.375 1.00 87.88 183 ASN A N 1
ATOM 1378 C CA . ASN A 1 183 ? 16.475 8.217 2.546 1.00 87.88 183 ASN A CA 1
ATOM 1379 C C . ASN A 1 183 ? 16.372 9.134 3.761 1.00 87.88 183 ASN A C 1
ATOM 1381 O O . ASN A 1 183 ? 16.524 8.659 4.884 1.00 87.88 183 ASN A O 1
ATOM 1385 N N . ASP A 1 184 ? 16.122 10.420 3.536 1.00 89.94 184 ASP A N 1
ATOM 1386 C CA . ASP A 1 184 ? 16.030 11.420 4.597 1.00 89.94 184 ASP A CA 1
ATOM 1387 C C . ASP A 1 184 ? 14.645 11.431 5.272 1.00 89.94 184 ASP A C 1
ATOM 1389 O O . ASP A 1 184 ? 14.412 12.212 6.196 1.00 89.94 184 ASP A O 1
ATOM 1393 N N . ILE A 1 185 ? 13.723 10.570 4.825 1.00 90.69 185 ILE A N 1
ATOM 1394 C CA . ILE A 1 185 ? 12.378 10.432 5.385 1.00 90.69 185 ILE A CA 1
ATOM 1395 C C . ILE A 1 185 ? 12.306 9.182 6.264 1.00 90.69 185 ILE A C 1
ATOM 1397 O O . ILE A 1 185 ? 12.480 8.054 5.799 1.00 90.69 185 ILE A O 1
ATOM 1401 N N . ASP A 1 186 ? 11.965 9.394 7.534 1.00 90.56 186 ASP A N 1
ATOM 1402 C CA . ASP A 1 186 ? 11.543 8.332 8.443 1.00 90.56 186 ASP A CA 1
ATOM 1403 C C . ASP A 1 186 ? 10.029 8.126 8.288 1.00 90.56 186 ASP A C 1
ATOM 1405 O O . ASP A 1 186 ? 9.237 9.018 8.601 1.00 90.56 186 ASP A O 1
ATOM 1409 N N . LEU A 1 187 ? 9.625 6.992 7.710 1.00 91.25 187 LEU A N 1
ATOM 1410 C CA . LEU A 1 187 ? 8.216 6.708 7.435 1.00 91.25 187 LEU A CA 1
ATOM 1411 C C . LEU A 1 187 ? 7.500 6.279 8.721 1.00 91.25 187 LEU A C 1
ATOM 1413 O O . LEU A 1 187 ? 7.771 5.216 9.278 1.00 91.25 187 LEU A O 1
ATOM 1417 N N . GLU A 1 188 ? 6.536 7.088 9.151 1.00 92.94 188 GLU A N 1
ATOM 1418 C CA . GLU A 1 188 ? 5.616 6.776 10.250 1.00 92.94 188 GLU A CA 1
ATOM 1419 C C . GLU A 1 188 ? 4.491 5.820 9.789 1.00 92.94 188 GLU A C 1
ATOM 1421 O O . GLU A 1 188 ? 4.299 5.631 8.586 1.00 92.94 188 GLU A O 1
ATOM 1426 N N . PRO A 1 189 ? 3.726 5.188 10.701 1.00 90.50 189 PRO A N 1
ATOM 1427 C CA . PRO A 1 189 ? 2.639 4.270 10.337 1.00 90.50 189 PRO A CA 1
ATOM 1428 C C . PRO A 1 189 ? 1.573 4.854 9.395 1.00 90.50 189 PRO A C 1
ATOM 1430 O O . PRO A 1 189 ? 0.969 4.114 8.623 1.00 90.50 189 PRO A O 1
ATOM 1433 N N . GLU A 1 190 ? 1.342 6.165 9.448 1.00 91.56 190 GLU A N 1
ATOM 1434 C CA . GLU A 1 190 ? 0.400 6.908 8.605 1.00 91.56 190 GLU A CA 1
ATOM 1435 C C . GLU A 1 190 ? 0.976 7.267 7.223 1.00 91.56 190 GLU A C 1
ATOM 1437 O O . GLU A 1 190 ? 0.284 7.869 6.398 1.00 91.56 190 GLU A O 1
ATOM 1442 N N . MET A 1 191 ? 2.245 6.932 6.974 1.00 94.19 191 MET A N 1
ATOM 1443 C CA . MET A 1 191 ? 2.987 7.287 5.772 1.00 94.19 191 MET A CA 1
ATOM 1444 C C . MET A 1 191 ? 3.306 6.057 4.922 1.00 94.19 191 MET A C 1
ATOM 1446 O O . MET A 1 191 ? 3.709 5.004 5.416 1.00 94.19 191 MET A O 1
ATOM 1450 N N . GLN A 1 192 ? 3.219 6.234 3.610 1.00 92.75 192 GLN A N 1
ATOM 1451 C CA . GLN A 1 192 ? 3.838 5.343 2.630 1.00 92.75 192 GLN A CA 1
ATOM 1452 C C . GLN A 1 192 ? 4.421 6.196 1.502 1.00 92.75 192 GLN A C 1
ATOM 1454 O O . GLN A 1 192 ? 4.020 7.345 1.291 1.00 92.75 192 GLN A O 1
ATOM 1459 N N . LEU A 1 193 ? 5.388 5.644 0.783 1.00 92.19 193 LEU A N 1
ATOM 1460 C CA . LEU A 1 193 ? 5.992 6.308 -0.362 1.00 92.19 193 LEU A CA 1
ATOM 1461 C C . LEU A 1 193 ? 6.282 5.280 -1.437 1.00 92.19 193 LEU A C 1
ATOM 1463 O O . LEU A 1 193 ? 6.974 4.296 -1.185 1.00 92.19 193 LEU A O 1
ATOM 1467 N N . HIS A 1 194 ? 5.814 5.532 -2.653 1.00 91.94 194 HIS A N 1
ATOM 1468 C CA . HIS A 1 194 ? 6.194 4.724 -3.804 1.00 91.94 194 HIS A CA 1
ATOM 1469 C C . HIS A 1 194 ? 7.064 5.537 -4.766 1.00 91.94 194 HIS A C 1
ATOM 1471 O O . HIS A 1 194 ? 6.836 6.728 -4.964 1.00 91.94 194 HIS A O 1
ATOM 1477 N N . LEU A 1 195 ? 8.059 4.897 -5.371 1.00 92.31 195 LEU A N 1
ATOM 1478 C CA . LEU A 1 195 ? 8.896 5.466 -6.431 1.00 92.31 195 LEU A CA 1
ATOM 1479 C C . LEU A 1 195 ? 8.643 4.679 -7.711 1.00 92.31 195 LEU A C 1
ATOM 1481 O O . LEU A 1 195 ? 8.626 3.454 -7.677 1.00 92.31 195 LEU A O 1
ATOM 1485 N N . TYR A 1 196 ? 8.508 5.375 -8.830 1.00 92.06 196 TYR A N 1
ATOM 1486 C CA . TYR A 1 196 ? 8.327 4.791 -10.148 1.00 92.06 196 TYR A CA 1
ATOM 1487 C C . TYR A 1 196 ? 9.341 5.386 -11.116 1.00 92.06 196 TYR A C 1
ATOM 1489 O O . TYR A 1 196 ? 9.417 6.602 -11.277 1.00 92.06 196 TYR A O 1
ATOM 1497 N N . PHE A 1 197 ? 10.076 4.527 -11.809 1.00 93.56 197 PHE A N 1
ATOM 1498 C CA . PHE A 1 197 ? 10.598 4.844 -13.129 1.00 93.56 197 PHE A CA 1
ATOM 1499 C C . PHE A 1 197 ? 9.541 4.401 -14.127 1.00 93.56 197 PHE A C 1
ATOM 1501 O O . PHE A 1 197 ? 9.222 3.216 -14.223 1.00 93.56 197 PHE A O 1
ATOM 1508 N N . THR A 1 198 ? 8.962 5.377 -14.810 1.00 90.75 198 THR A N 1
ATOM 1509 C CA . THR A 1 198 ? 7.868 5.199 -15.766 1.00 90.75 198 THR A CA 1
ATOM 1510 C C . THR A 1 198 ? 8.132 6.075 -16.989 1.00 90.75 198 THR A C 1
ATOM 1512 O O . THR A 1 198 ? 9.226 6.626 -17.126 1.00 90.75 198 THR A O 1
ATOM 1515 N N . VAL A 1 199 ? 7.175 6.185 -17.899 1.00 87.12 199 VAL A N 1
ATOM 1516 C CA . VAL A 1 199 ? 7.183 7.185 -18.967 1.00 87.12 199 VAL A CA 1
ATOM 1517 C C . VAL A 1 199 ? 6.062 8.187 -18.735 1.00 87.12 199 VAL A C 1
ATOM 1519 O O . VAL A 1 199 ? 5.002 7.835 -18.215 1.00 87.12 199 VAL A O 1
ATOM 1522 N N . SER A 1 200 ? 6.282 9.442 -19.116 1.00 77.88 200 SER A N 1
ATOM 1523 C CA . SER A 1 200 ? 5.240 10.469 -19.080 1.00 77.88 200 SER A CA 1
ATOM 1524 C C . SER A 1 200 ? 4.751 10.809 -20.488 1.00 77.88 200 SER A C 1
ATOM 1526 O O . SER A 1 200 ? 5.499 10.797 -21.462 1.00 77.88 200 SER A O 1
ATOM 1528 N N . ALA A 1 201 ? 3.451 11.073 -20.617 1.00 70.75 201 ALA A N 1
ATOM 1529 C CA . ALA A 1 201 ? 2.879 11.604 -21.849 1.00 70.75 201 ALA A CA 1
ATOM 1530 C C . ALA A 1 201 ? 3.245 13.097 -22.000 1.00 70.75 201 ALA A C 1
ATOM 1532 O O . ALA A 1 201 ? 3.343 13.792 -20.987 1.00 70.75 201 ALA A O 1
ATOM 1533 N N . PRO A 1 202 ? 3.348 13.640 -23.230 1.00 72.56 202 PRO A N 1
ATOM 1534 C CA . PRO A 1 202 ? 2.999 13.019 -24.513 1.00 72.56 202 PRO A CA 1
ATOM 1535 C C . PRO A 1 202 ? 4.167 12.364 -25.265 1.00 72.56 202 PRO A C 1
ATOM 1537 O O . PRO A 1 202 ? 3.928 11.701 -26.272 1.00 72.56 202 PRO A O 1
ATOM 1540 N N . ASP A 1 203 ? 5.407 12.572 -24.833 1.00 77.06 203 ASP A N 1
ATOM 1541 C CA . ASP A 1 203 ? 6.620 12.146 -25.541 1.00 77.06 203 ASP A CA 1
ATOM 1542 C C . ASP A 1 203 ? 7.133 10.760 -25.117 1.00 77.06 203 ASP A C 1
ATOM 1544 O O . ASP A 1 203 ? 8.046 10.233 -25.751 1.00 77.06 203 ASP A O 1
ATOM 1548 N N . ASN A 1 204 ? 6.511 10.139 -24.109 1.00 78.69 204 ASN A N 1
ATOM 1549 C CA . ASN A 1 204 ? 6.953 8.887 -23.488 1.00 78.69 204 ASN A CA 1
ATOM 1550 C C . ASN A 1 204 ? 8.393 8.976 -22.965 1.00 78.69 204 ASN A C 1
ATOM 1552 O O . ASN A 1 204 ? 9.126 7.985 -22.963 1.00 78.69 204 ASN A O 1
ATOM 1556 N N . ALA A 1 205 ? 8.795 10.165 -22.514 1.00 84.69 205 ALA A N 1
ATOM 1557 C CA . ALA A 1 205 ? 10.085 10.381 -21.893 1.00 84.69 205 ALA A CA 1
ATOM 1558 C C . ALA A 1 205 ? 10.192 9.555 -20.596 1.00 84.69 205 ALA A C 1
ATOM 1560 O O . ALA A 1 205 ? 9.289 9.641 -19.749 1.00 84.69 205 ALA A O 1
ATOM 1561 N N . PRO A 1 206 ? 11.286 8.788 -20.386 1.00 89.25 206 PRO A N 1
ATOM 1562 C CA . PRO A 1 206 ? 11.594 8.204 -19.085 1.00 89.25 206 PRO A CA 1
ATOM 1563 C C . PRO A 1 206 ? 11.467 9.265 -17.994 1.00 89.25 206 PRO A C 1
ATOM 1565 O O . PRO A 1 206 ? 11.959 10.378 -18.151 1.00 89.25 206 PRO A O 1
ATOM 1568 N N . THR A 1 207 ? 10.755 8.961 -16.918 1.00 90.06 207 THR A N 1
ATOM 1569 C CA . THR A 1 207 ? 10.400 9.922 -15.871 1.00 90.06 207 THR A CA 1
ATOM 1570 C C . THR A 1 207 ? 10.474 9.247 -14.512 1.00 90.06 207 THR A C 1
ATOM 1572 O O . THR A 1 207 ? 10.120 8.073 -14.371 1.00 90.06 207 THR A O 1
ATOM 1575 N N . VAL A 1 208 ? 10.901 10.004 -13.503 1.00 92.56 208 VAL A N 1
ATOM 1576 C CA . VAL A 1 208 ? 10.883 9.565 -12.110 1.00 92.56 208 VAL A CA 1
ATOM 1577 C C . VAL A 1 208 ? 9.672 10.177 -11.419 1.00 92.56 208 VAL A C 1
ATOM 1579 O O . VAL A 1 208 ? 9.519 11.393 -11.368 1.00 92.56 208 VAL A O 1
ATOM 1582 N N . VAL A 1 209 ? 8.803 9.334 -10.877 1.00 92.94 209 VAL A N 1
ATOM 1583 C CA . VAL A 1 209 ? 7.604 9.753 -10.150 1.00 92.94 209 VAL A CA 1
ATOM 1584 C C . VAL A 1 209 ? 7.701 9.248 -8.722 1.00 92.94 209 VAL A C 1
ATOM 1586 O O . VAL A 1 209 ? 7.934 8.063 -8.496 1.00 92.94 209 VAL A O 1
ATOM 1589 N N . VAL A 1 210 ? 7.500 10.135 -7.753 1.00 94.31 210 VAL A N 1
ATOM 1590 C CA . VAL A 1 210 ? 7.322 9.758 -6.351 1.00 94.31 210 VAL A CA 1
ATOM 1591 C C . VAL A 1 210 ? 5.864 9.989 -5.987 1.00 94.31 210 VAL A C 1
ATOM 1593 O O . VAL A 1 210 ? 5.309 11.051 -6.240 1.00 94.31 210 VAL A O 1
ATOM 1596 N N . LEU A 1 211 ? 5.237 8.980 -5.402 1.00 93.81 211 LEU A N 1
ATOM 1597 C CA . LEU A 1 211 ? 3.874 9.015 -4.891 1.00 93.81 211 LEU A CA 1
ATOM 1598 C C . LEU A 1 211 ? 3.957 9.012 -3.362 1.00 93.81 211 LEU A C 1
ATOM 1600 O O . LEU A 1 211 ? 3.998 7.931 -2.762 1.00 93.81 211 LEU A O 1
ATOM 1604 N N . PRO A 1 212 ? 4.072 10.190 -2.721 1.00 95.69 212 PRO A N 1
ATOM 1605 C CA . PRO A 1 212 ? 3.907 10.284 -1.283 1.00 95.69 212 PRO A CA 1
ATOM 1606 C C . PRO A 1 212 ? 2.457 9.974 -0.914 1.00 95.69 212 PRO A C 1
ATOM 1608 O O . PRO A 1 212 ? 1.527 10.204 -1.686 1.00 95.69 212 PRO A O 1
ATOM 1611 N N . PHE A 1 213 ? 2.261 9.474 0.294 1.00 95.94 213 PHE A N 1
ATOM 1612 C CA . PHE A 1 213 ? 0.943 9.305 0.876 1.00 95.94 213 PHE A CA 1
ATOM 1613 C C . PHE A 1 213 ? 1.042 9.548 2.373 1.00 95.94 213 PHE A C 1
ATOM 1615 O O . PHE A 1 213 ? 1.926 9.019 3.053 1.00 95.94 213 PHE A O 1
ATOM 1622 N N . TYR A 1 214 ? 0.105 10.337 2.876 1.00 95.62 214 TYR A N 1
ATOM 1623 C CA . TYR A 1 214 ? -0.040 10.653 4.280 1.00 95.62 214 TYR A CA 1
ATOM 1624 C C . TYR A 1 214 ? -1.513 10.599 4.675 1.00 95.62 214 TYR A C 1
ATOM 1626 O O . TYR A 1 214 ? -2.335 11.369 4.168 1.00 95.62 214 TYR A O 1
ATOM 1634 N N . LEU A 1 215 ? -1.841 9.705 5.607 1.00 92.56 215 LEU A N 1
ATOM 1635 C CA . LEU A 1 215 ? -3.168 9.628 6.207 1.00 92.56 215 LEU A CA 1
ATOM 1636 C C . LEU A 1 215 ? -3.355 10.778 7.207 1.00 92.56 215 LEU A C 1
ATOM 1638 O O . LEU A 1 215 ? -3.091 10.642 8.400 1.00 92.56 215 LEU A O 1
ATOM 1642 N N . GLY A 1 216 ? -3.786 11.930 6.700 1.00 88.94 216 GLY A N 1
ATOM 1643 C CA . GLY A 1 216 ? -4.021 13.132 7.489 1.00 88.94 216 GLY A CA 1
ATOM 1644 C C . GLY A 1 216 ? -4.203 14.370 6.615 1.00 88.94 216 GLY A C 1
ATOM 1645 O O . GLY A 1 216 ? -4.540 14.279 5.433 1.00 88.94 216 GLY A O 1
ATOM 1646 N N . SER A 1 217 ? -3.979 15.546 7.203 1.00 91.19 217 SER A N 1
ATOM 1647 C CA . SER A 1 217 ? -4.122 16.821 6.496 1.00 91.19 217 SER A CA 1
ATOM 1648 C C . SER A 1 217 ? -2.978 17.077 5.509 1.00 91.19 217 SER A C 1
ATOM 1650 O O . SER A 1 217 ? -1.847 16.634 5.715 1.00 91.19 217 SER A O 1
ATOM 1652 N N . GLU A 1 218 ? -3.256 17.858 4.460 1.00 94.44 218 GLU A N 1
ATOM 1653 C CA . GLU A 1 218 ? -2.240 18.298 3.492 1.00 94.44 218 GLU A CA 1
ATOM 1654 C C . GLU A 1 218 ? -1.078 19.037 4.161 1.00 94.44 218 GLU A C 1
ATOM 1656 O O . GLU A 1 218 ? 0.076 18.758 3.857 1.00 94.44 218 GLU A O 1
ATOM 1661 N N . GLU A 1 219 ? -1.364 19.943 5.098 1.00 95.06 219 GLU A N 1
ATOM 1662 C CA . GLU A 1 219 ? -0.334 20.713 5.804 1.00 95.06 219 GLU A CA 1
ATOM 1663 C C . GLU A 1 219 ? 0.668 19.785 6.510 1.00 95.06 219 GLU A C 1
ATOM 1665 O O . GLU A 1 219 ? 1.880 19.933 6.355 1.00 95.06 219 GLU A O 1
ATOM 1670 N N . ALA A 1 220 ? 0.169 18.782 7.237 1.00 94.06 220 ALA A N 1
ATOM 1671 C CA . ALA A 1 220 ? 1.014 17.810 7.919 1.00 94.06 220 ALA A CA 1
ATOM 1672 C C . ALA A 1 220 ? 1.741 16.889 6.924 1.00 94.06 220 ALA A C 1
ATOM 1674 O O . ALA A 1 220 ? 2.942 16.667 7.075 1.00 94.06 220 ALA A O 1
ATOM 1675 N N . GLY A 1 221 ? 1.063 16.424 5.869 1.00 94.81 221 GLY A N 1
ATOM 1676 C CA . GLY A 1 221 ? 1.677 15.614 4.813 1.00 94.81 221 GLY A CA 1
ATOM 1677 C C . GLY A 1 221 ? 2.839 16.340 4.134 1.00 94.81 221 GLY A C 1
ATOM 1678 O O . GLY A 1 221 ? 3.960 15.832 4.089 1.00 94.81 221 GLY A O 1
ATOM 1679 N N . ARG A 1 222 ? 2.627 17.589 3.715 1.00 96.06 222 ARG A N 1
ATOM 1680 C CA . ARG A 1 222 ? 3.672 18.429 3.118 1.00 96.06 222 ARG A CA 1
ATOM 1681 C C . ARG A 1 222 ? 4.860 18.638 4.049 1.00 96.06 222 ARG A C 1
ATOM 1683 O O . ARG A 1 222 ? 5.993 18.604 3.579 1.00 96.06 222 ARG A O 1
ATOM 1690 N N . GLN A 1 223 ? 4.625 18.813 5.350 1.00 96.19 223 GLN A N 1
ATOM 1691 C CA . GLN A 1 223 ? 5.696 18.937 6.344 1.00 96.19 223 GLN A CA 1
ATOM 1692 C C . GLN A 1 223 ? 6.513 17.645 6.492 1.00 96.19 223 GLN A C 1
ATOM 1694 O O . GLN A 1 223 ? 7.735 17.706 6.628 1.00 96.19 223 GLN A O 1
ATOM 1699 N N . LYS A 1 224 ? 5.867 16.476 6.428 1.00 96.00 224 LYS A N 1
ATOM 1700 C CA . LYS A 1 224 ? 6.542 15.171 6.506 1.00 96.00 224 LYS A CA 1
ATOM 1701 C C . LYS A 1 224 ? 7.363 14.846 5.256 1.00 96.00 224 LYS A C 1
ATOM 1703 O O . LYS A 1 224 ? 8.413 14.222 5.362 1.00 96.00 224 LYS A O 1
ATOM 1708 N N . PHE A 1 225 ? 6.920 15.307 4.088 1.00 96.88 225 PHE A N 1
ATOM 1709 C CA . PHE A 1 225 ? 7.577 15.057 2.801 1.00 96.88 225 PHE A CA 1
ATOM 1710 C C . PHE A 1 225 ? 8.419 16.242 2.288 1.00 96.88 225 PHE A C 1
ATOM 1712 O O . PHE A 1 225 ? 8.778 16.282 1.109 1.00 96.88 225 PHE A O 1
ATOM 1719 N N . VAL A 1 226 ? 8.809 17.181 3.167 1.00 96.38 226 VAL A N 1
ATOM 1720 C CA . VAL A 1 226 ? 9.713 18.300 2.828 1.00 96.38 226 VAL A CA 1
ATOM 1721 C C . VAL A 1 226 ? 10.978 17.851 2.090 1.00 96.38 226 VAL A C 1
ATOM 1723 O O . VAL A 1 226 ? 11.294 18.510 1.100 1.00 96.38 226 VAL A O 1
ATOM 1726 N N . PRO A 1 227 ? 11.692 16.770 2.481 1.00 95.81 227 PRO A N 1
ATOM 1727 C CA . PRO A 1 227 ? 12.907 16.361 1.773 1.00 95.81 227 PRO A CA 1
ATOM 1728 C C . PRO A 1 227 ? 12.687 16.150 0.271 1.00 95.81 227 PRO A C 1
ATOM 1730 O O . PRO A 1 227 ? 13.499 16.593 -0.532 1.00 95.81 227 PRO A O 1
ATOM 1733 N N . ILE A 1 228 ? 11.554 15.553 -0.113 1.00 94.81 228 ILE A N 1
ATOM 1734 C CA . ILE A 1 228 ? 11.190 15.290 -1.513 1.00 94.81 228 ILE A CA 1
ATOM 1735 C C . ILE A 1 228 ? 10.775 16.579 -2.222 1.00 94.81 228 ILE A C 1
ATOM 1737 O O . ILE A 1 228 ? 11.233 16.855 -3.328 1.00 94.81 228 ILE A O 1
ATOM 1741 N N . LEU A 1 229 ? 9.940 17.398 -1.580 1.00 95.25 229 LEU A N 1
ATOM 1742 C CA . LEU A 1 229 ? 9.465 18.658 -2.157 1.00 95.25 229 LEU A CA 1
ATOM 1743 C C . LEU A 1 229 ? 10.607 19.669 -2.359 1.00 95.25 229 LEU A C 1
ATOM 1745 O O . LEU A 1 229 ? 10.608 20.422 -3.332 1.00 95.25 229 LEU A O 1
ATOM 1749 N N . ALA A 1 230 ? 11.606 19.660 -1.473 1.00 95.44 230 ALA A N 1
ATOM 1750 C CA . ALA A 1 230 ? 12.766 20.547 -1.523 1.00 95.44 230 ALA A CA 1
ATOM 1751 C C . ALA A 1 230 ? 13.735 20.238 -2.677 1.00 95.44 230 ALA A C 1
ATOM 1753 O O . ALA A 1 230 ? 14.521 21.111 -3.043 1.00 95.44 230 ALA A O 1
ATOM 1754 N N . VAL A 1 231 ? 13.668 19.041 -3.278 1.00 94.44 231 VAL A N 1
ATOM 1755 C CA . VAL A 1 231 ? 14.437 18.705 -4.492 1.00 94.44 231 VAL A CA 1
ATOM 1756 C C . VAL A 1 231 ? 14.019 19.586 -5.679 1.00 94.44 231 VAL A C 1
ATOM 1758 O O . VAL A 1 231 ? 14.827 19.828 -6.574 1.00 94.44 231 VAL A O 1
ATOM 1761 N N . GLY A 1 232 ? 12.788 20.113 -5.667 1.00 94.00 232 GLY A N 1
ATOM 1762 C CA . GLY A 1 232 ? 12.233 20.918 -6.753 1.00 94.00 232 GLY A CA 1
ATOM 1763 C C . GLY A 1 232 ? 11.709 20.041 -7.892 1.00 94.00 232 GLY A C 1
ATOM 1764 O O . GLY A 1 232 ? 12.341 20.009 -8.950 1.00 94.00 232 GLY A O 1
ATOM 1765 N N . PRO A 1 233 ? 10.593 19.313 -7.685 1.00 94.75 233 PRO A N 1
ATOM 1766 C CA . PRO A 1 233 ? 9.978 18.506 -8.733 1.00 94.75 233 PRO A CA 1
ATOM 1767 C C . PRO A 1 233 ? 9.494 19.386 -9.895 1.00 94.75 233 PRO A C 1
ATOM 1769 O O . PRO A 1 233 ? 9.054 20.521 -9.700 1.00 94.75 233 PRO A O 1
ATOM 1772 N N . ALA A 1 234 ? 9.532 18.837 -11.107 1.00 92.50 234 ALA A N 1
ATOM 1773 C CA . ALA A 1 234 ? 9.029 19.479 -12.317 1.00 92.50 234 ALA A CA 1
ATOM 1774 C C . ALA A 1 234 ? 7.503 19.685 -12.282 1.00 92.50 234 ALA A C 1
ATOM 1776 O O . ALA A 1 234 ? 6.994 20.646 -12.862 1.00 92.50 234 ALA A O 1
ATOM 1777 N N . ALA A 1 235 ? 6.773 18.806 -11.589 1.00 93.12 235 ALA A N 1
ATOM 1778 C CA . ALA A 1 235 ? 5.351 18.974 -11.310 1.00 93.12 235 ALA A CA 1
ATOM 1779 C C . ALA A 1 235 ? 4.979 18.410 -9.933 1.00 93.12 235 ALA A C 1
ATOM 1781 O O . ALA A 1 235 ? 5.504 17.383 -9.508 1.00 93.12 235 ALA A O 1
ATOM 1782 N N . ASP A 1 236 ? 4.035 19.067 -9.264 1.00 95.31 236 ASP A N 1
ATOM 1783 C CA . ASP A 1 236 ? 3.427 18.616 -8.013 1.00 95.31 236 ASP A CA 1
ATOM 1784 C C . ASP A 1 236 ? 1.921 18.465 -8.247 1.00 95.31 236 ASP A C 1
ATOM 1786 O O . ASP A 1 236 ? 1.205 19.453 -8.419 1.00 95.31 236 ASP A O 1
ATOM 1790 N N . GLY A 1 237 ? 1.472 17.215 -8.350 1.00 93.94 237 GLY A N 1
ATOM 1791 C CA . GLY A 1 237 ? 0.071 16.841 -8.511 1.00 93.94 237 GLY A CA 1
ATOM 1792 C C . GLY A 1 237 ? -0.595 16.434 -7.201 1.00 93.94 237 GLY A C 1
ATOM 1793 O O . GLY A 1 237 ? -1.709 15.920 -7.250 1.00 93.94 237 GLY A O 1
ATOM 1794 N N . THR A 1 238 ? 0.069 16.619 -6.055 1.00 95.31 238 THR A N 1
ATOM 1795 C CA . THR A 1 238 ? -0.453 16.148 -4.771 1.00 95.31 238 THR A CA 1
ATOM 1796 C C . THR A 1 238 ? -1.746 16.859 -4.381 1.00 95.31 238 THR A C 1
ATOM 1798 O O . THR A 1 238 ? -1.926 18.055 -4.623 1.00 95.31 238 THR A O 1
ATOM 1801 N N . ALA A 1 239 ? -2.661 16.125 -3.754 1.00 95.25 239 ALA A N 1
ATOM 1802 C CA . ALA A 1 239 ? -3.948 16.647 -3.314 1.00 95.25 239 ALA A CA 1
ATOM 1803 C C . ALA A 1 239 ? -4.511 15.845 -2.136 1.00 95.25 239 ALA A C 1
ATOM 1805 O O . ALA A 1 239 ? -4.080 14.729 -1.844 1.00 95.25 239 ALA A O 1
ATOM 1806 N N . VAL A 1 240 ? -5.523 16.407 -1.471 1.00 94.62 240 VAL A N 1
ATOM 1807 C CA . VAL A 1 240 ? -6.361 15.658 -0.527 1.00 94.62 240 VAL A CA 1
ATOM 1808 C C . VAL A 1 240 ? -7.358 14.813 -1.317 1.00 94.62 240 VAL A C 1
ATOM 1810 O O . VAL A 1 240 ? -8.300 15.334 -1.918 1.00 94.62 240 VAL A O 1
ATOM 1813 N N . LEU A 1 241 ? -7.155 13.499 -1.306 1.00 92.94 241 LEU A N 1
ATOM 1814 C CA . LEU A 1 241 ? -7.936 12.538 -2.075 1.00 92.94 241 LEU A CA 1
ATOM 1815 C C . LEU A 1 241 ? -8.918 11.778 -1.188 1.00 92.94 241 LEU A C 1
ATOM 1817 O O . LEU A 1 241 ? -8.539 11.346 -0.097 1.00 92.94 241 LEU A O 1
ATOM 1821 N N . PRO A 1 242 ? -10.153 11.523 -1.650 1.00 90.50 242 PRO A N 1
ATOM 1822 C CA . PRO A 1 242 ? -11.063 10.632 -0.949 1.00 90.50 242 PRO A CA 1
ATOM 1823 C C . PRO A 1 242 ? -10.646 9.160 -1.095 1.00 90.50 242 PRO A C 1
ATOM 1825 O O . PRO A 1 242 ? -10.157 8.736 -2.136 1.00 90.50 242 PRO A O 1
ATOM 1828 N N . TYR A 1 243 ? -10.933 8.351 -0.075 1.00 86.56 243 TYR A N 1
ATOM 1829 C CA . TYR A 1 243 ? -10.545 6.937 0.029 1.00 86.56 243 TYR A CA 1
ATOM 1830 C C . TYR A 1 243 ? -10.786 6.101 -1.237 1.00 86.56 243 TYR A C 1
ATOM 1832 O O . TYR A 1 243 ? -9.967 5.266 -1.609 1.00 86.56 243 TYR A O 1
ATOM 1840 N N . TYR A 1 244 ? -11.909 6.328 -1.921 1.00 84.00 244 TYR A N 1
ATOM 1841 C CA . TYR A 1 244 ? -12.314 5.510 -3.064 1.00 84.00 244 TYR A CA 1
ATOM 1842 C C . TYR A 1 244 ? -11.444 5.696 -4.320 1.00 84.00 244 TYR A C 1
ATOM 1844 O O . TYR A 1 244 ? -11.617 4.913 -5.248 1.00 84.00 244 TYR A O 1
ATOM 1852 N N . VAL A 1 245 ? -10.536 6.684 -4.350 1.00 88.88 245 VAL A N 1
ATOM 1853 C CA . VAL A 1 245 ? -9.615 6.927 -5.481 1.00 88.88 245 VAL A CA 1
ATOM 1854 C C . VAL A 1 245 ? -8.137 6.748 -5.130 1.00 88.88 245 VAL A C 1
ATOM 1856 O O . VAL A 1 245 ? -7.295 6.916 -6.003 1.00 88.88 245 VAL A O 1
ATOM 1859 N N . TRP A 1 246 ? -7.776 6.387 -3.891 1.00 86.50 246 TRP A N 1
ATOM 1860 C CA . TRP A 1 246 ? -6.359 6.299 -3.479 1.00 86.50 246 TRP A CA 1
ATOM 1861 C C . TRP A 1 246 ? -5.514 5.349 -4.339 1.00 86.50 246 TRP A C 1
ATOM 1863 O O . TRP A 1 246 ? -4.306 5.527 -4.447 1.00 86.50 246 TRP A O 1
ATOM 1873 N N . ASN A 1 247 ? -6.148 4.357 -4.965 1.00 81.75 247 ASN A N 1
ATOM 1874 C CA . ASN A 1 247 ? -5.477 3.378 -5.816 1.00 81.75 247 ASN A CA 1
ATOM 1875 C C . ASN A 1 247 ? -5.598 3.686 -7.316 1.00 81.75 247 ASN A C 1
ATOM 1877 O O . ASN A 1 247 ? -5.096 2.907 -8.125 1.00 81.75 247 ASN A O 1
ATOM 1881 N N . ASP A 1 248 ? -6.246 4.786 -7.716 1.00 83.56 248 ASP A N 1
ATOM 1882 C CA . ASP A 1 248 ? -6.546 5.032 -9.129 1.00 83.56 248 ASP A CA 1
ATOM 1883 C C . ASP A 1 248 ? -5.284 5.189 -9.986 1.00 83.56 248 ASP A C 1
ATOM 1885 O O . ASP A 1 248 ? -5.268 4.751 -11.140 1.00 83.56 248 ASP A O 1
ATOM 1889 N N . ALA A 1 249 ? -4.194 5.706 -9.408 1.00 76.81 249 ALA A N 1
ATOM 1890 C CA . ALA A 1 249 ? -2.887 5.784 -10.061 1.00 76.81 249 ALA A CA 1
ATOM 1891 C C . ALA A 1 249 ? -2.342 4.403 -10.489 1.00 76.81 249 ALA A C 1
ATOM 1893 O O . ALA A 1 249 ? -1.611 4.303 -11.474 1.00 76.81 249 ALA A O 1
ATOM 1894 N N . ALA A 1 250 ? -2.731 3.321 -9.806 1.00 76.94 250 ALA A N 1
ATOM 1895 C CA . ALA A 1 250 ? -2.312 1.957 -10.127 1.00 76.94 250 ALA A CA 1
ATOM 1896 C C . ALA A 1 250 ? -3.217 1.259 -11.163 1.00 76.94 250 ALA A C 1
ATOM 1898 O O . ALA A 1 250 ? -2.877 0.171 -11.636 1.00 76.94 250 ALA A O 1
ATOM 1899 N N . ASN A 1 251 ? -4.343 1.863 -11.570 1.00 77.88 251 ASN A N 1
ATOM 1900 C CA . ASN A 1 251 ? -5.304 1.238 -12.492 1.00 77.88 251 ASN A CA 1
ATOM 1901 C C . ASN A 1 251 ? -4.675 0.835 -13.838 1.00 77.88 251 ASN A C 1
ATOM 1903 O O . ASN A 1 251 ? -5.134 -0.120 -14.469 1.00 77.88 251 ASN A O 1
ATOM 1907 N N . ALA A 1 252 ? -3.606 1.514 -14.273 1.00 78.19 252 ALA A N 1
ATOM 1908 C CA . ALA A 1 252 ? -2.875 1.160 -15.488 1.00 78.19 252 ALA A CA 1
ATOM 1909 C C . ALA A 1 252 ? -2.368 -0.294 -15.456 1.00 78.19 252 ALA A C 1
ATOM 1911 O O . ALA A 1 252 ? -2.507 -1.010 -16.446 1.00 78.19 252 ALA A O 1
ATOM 1912 N N . PHE A 1 253 ? -1.897 -0.792 -14.306 1.00 75.38 253 PHE A N 1
ATOM 1913 C CA . PHE A 1 253 ? -1.419 -2.174 -14.164 1.00 75.38 253 PHE A CA 1
ATOM 1914 C C . PHE A 1 253 ? -2.521 -3.226 -14.371 1.00 75.38 253 PHE A C 1
ATOM 1916 O O . PHE A 1 253 ? -2.227 -4.382 -14.692 1.00 75.38 253 PHE A O 1
ATOM 1923 N N . CYS A 1 254 ? -3.796 -2.839 -14.253 1.00 75.00 254 CYS A N 1
ATOM 1924 C CA . CYS A 1 254 ? -4.941 -3.716 -14.494 1.00 75.00 254 CYS A CA 1
ATOM 1925 C C . CYS A 1 254 ? -5.248 -3.940 -15.983 1.00 75.00 254 CYS A C 1
ATOM 1927 O O . CYS A 1 254 ? -6.134 -4.740 -16.307 1.00 75.00 254 CYS A O 1
ATOM 1929 N N . ALA A 1 255 ? -4.543 -3.266 -16.901 1.00 80.25 255 ALA A N 1
ATOM 1930 C CA . ALA A 1 255 ? -4.692 -3.507 -18.331 1.00 80.25 255 ALA A CA 1
ATOM 1931 C C . ALA A 1 255 ? -4.510 -5.002 -18.649 1.00 80.25 255 ALA A C 1
ATOM 1933 O O . ALA A 1 255 ? -3.686 -5.691 -18.044 1.00 80.25 255 ALA A O 1
ATOM 1934 N N . ARG A 1 256 ? -5.271 -5.535 -19.608 1.00 78.88 256 ARG A N 1
ATOM 1935 C CA . ARG A 1 256 ? -5.180 -6.947 -20.020 1.00 78.88 256 ARG A CA 1
ATOM 1936 C C . ARG A 1 256 ? -4.273 -7.108 -21.236 1.00 78.88 256 ARG A C 1
ATOM 1938 O O . ARG A 1 256 ? -4.188 -6.205 -22.058 1.00 78.88 256 ARG A O 1
ATOM 1945 N N . GLY A 1 257 ? -3.671 -8.289 -21.379 1.00 81.75 257 GLY A N 1
ATOM 1946 C CA . GLY A 1 257 ? -2.780 -8.606 -22.500 1.00 81.75 257 GLY A CA 1
ATOM 1947 C C . GLY A 1 257 ? -1.343 -8.129 -22.279 1.00 81.75 257 GLY A C 1
ATOM 1948 O O . GLY A 1 257 ? -0.993 -7.671 -21.192 1.00 81.75 257 GLY A O 1
ATOM 1949 N N . GLY A 1 258 ? -0.512 -8.259 -23.310 1.00 84.88 258 GLY A N 1
ATOM 1950 C CA . GLY A 1 258 ? 0.923 -8.013 -23.213 1.00 84.88 258 GLY A CA 1
ATOM 1951 C C . GLY A 1 258 ? 1.660 -9.046 -22.358 1.00 84.88 258 GLY A C 1
ATOM 1952 O O . GLY A 1 258 ? 1.073 -9.924 -21.718 1.00 84.88 258 GLY A O 1
ATOM 1953 N N . ARG A 1 259 ? 2.982 -8.951 -22.380 1.00 89.12 259 ARG A N 1
ATOM 1954 C CA . ARG A 1 259 ? 3.911 -9.787 -21.620 1.00 89.12 259 ARG A CA 1
ATOM 1955 C C . ARG A 1 259 ? 4.529 -8.923 -20.532 1.00 89.12 259 ARG A C 1
ATOM 1957 O O . ARG A 1 259 ? 4.906 -7.786 -20.800 1.00 89.12 259 ARG A O 1
ATOM 1964 N N . ARG A 1 260 ? 4.558 -9.449 -19.303 1.00 88.81 260 ARG A N 1
ATOM 1965 C CA . ARG A 1 260 ? 4.967 -8.709 -18.098 1.00 88.81 260 ARG A CA 1
ATOM 1966 C C . ARG A 1 260 ? 5.866 -9.533 -17.181 1.00 88.81 260 ARG A C 1
ATOM 1968 O O . ARG A 1 260 ? 5.455 -9.834 -16.062 1.00 88.81 260 ARG A O 1
ATOM 1975 N N . PRO A 1 261 ? 7.041 -9.997 -17.648 1.00 87.94 261 PRO A N 1
ATOM 1976 C CA . PRO A 1 261 ? 7.986 -10.626 -16.744 1.00 87.94 261 PRO A CA 1
ATOM 1977 C C . PRO A 1 261 ? 8.364 -9.625 -15.655 1.00 87.94 261 PRO A C 1
ATOM 1979 O O . PRO A 1 261 ? 8.696 -8.472 -15.935 1.00 87.94 261 PRO A O 1
ATOM 1982 N N . SER A 1 262 ? 8.282 -10.083 -14.414 1.00 87.88 262 SER A N 1
ATOM 1983 C CA . SER A 1 262 ? 8.529 -9.261 -13.246 1.00 87.88 262 SER A CA 1
ATOM 1984 C C . SER A 1 262 ? 9.633 -9.869 -12.397 1.00 87.88 262 SER A C 1
ATOM 1986 O O . SER A 1 262 ? 9.670 -11.083 -12.187 1.00 87.88 262 SER A O 1
ATOM 1988 N N . TYR A 1 263 ? 10.541 -9.023 -11.926 1.00 90.12 263 TYR A N 1
ATOM 1989 C CA . TYR A 1 263 ? 11.693 -9.421 -11.129 1.00 90.12 263 TYR A CA 1
ATOM 1990 C C . TYR A 1 263 ? 11.785 -8.522 -9.907 1.00 90.12 263 TYR A C 1
ATOM 1992 O O . TYR A 1 263 ? 12.081 -7.336 -10.048 1.00 90.12 263 TYR A O 1
ATOM 2000 N N . GLY A 1 264 ? 11.523 -9.079 -8.725 1.00 86.50 264 GLY A N 1
ATOM 2001 C CA . GLY A 1 264 ? 11.483 -8.323 -7.478 1.00 86.50 264 GLY A CA 1
ATOM 2002 C C . GLY A 1 264 ? 12.537 -8.714 -6.448 1.00 86.50 264 GLY A C 1
ATOM 2003 O O . GLY A 1 264 ? 13.143 -9.790 -6.496 1.00 86.50 264 GLY A O 1
ATOM 2004 N N . ALA A 1 265 ? 12.762 -7.815 -5.498 1.00 86.19 265 ALA A N 1
ATOM 2005 C CA . ALA A 1 265 ? 13.595 -8.039 -4.325 1.00 86.19 265 ALA A CA 1
ATOM 2006 C C . ALA A 1 265 ? 13.112 -7.177 -3.150 1.00 86.19 265 ALA A C 1
ATOM 2008 O O . ALA A 1 265 ? 12.638 -6.057 -3.347 1.00 86.19 265 ALA A O 1
ATOM 2009 N N . GLU A 1 266 ? 13.258 -7.683 -1.928 1.00 81.56 266 GLU A N 1
ATOM 2010 C CA . GLU A 1 266 ? 13.220 -6.843 -0.730 1.00 81.56 266 GLU A CA 1
ATOM 2011 C C . GLU A 1 266 ? 14.479 -5.968 -0.661 1.00 81.56 266 GLU A C 1
ATOM 2013 O O . GLU A 1 266 ? 15.583 -6.411 -0.993 1.00 81.56 266 GLU A O 1
ATOM 2018 N N . LEU A 1 267 ? 14.308 -4.723 -0.222 1.00 81.88 267 LEU A N 1
ATOM 2019 C CA . LEU A 1 267 ? 15.382 -3.757 -0.042 1.00 81.88 267 LEU A CA 1
ATOM 2020 C C . LEU A 1 267 ? 15.618 -3.492 1.440 1.00 81.88 267 LEU A C 1
ATOM 2022 O O . LEU A 1 267 ? 14.708 -3.118 2.173 1.00 81.88 267 LEU A O 1
ATOM 2026 N N . LYS A 1 268 ? 16.878 -3.589 1.870 1.00 73.06 268 LYS A N 1
ATOM 2027 C CA . LYS A 1 268 ? 17.284 -3.167 3.220 1.00 73.06 268 LYS A CA 1
ATOM 2028 C C . LYS A 1 268 ? 17.587 -1.674 3.298 1.00 73.06 268 LYS A C 1
ATOM 2030 O O . LYS A 1 268 ? 17.347 -1.044 4.322 1.00 73.06 268 LYS A O 1
ATOM 2035 N N . THR A 1 269 ? 18.147 -1.114 2.229 1.00 72.19 269 THR A N 1
ATOM 2036 C CA . THR A 1 269 ? 18.550 0.293 2.131 1.00 72.19 269 THR A CA 1
ATOM 2037 C C . THR A 1 269 ? 18.219 0.836 0.743 1.00 72.19 269 THR A C 1
ATOM 2039 O O . THR A 1 269 ? 18.029 0.077 -0.206 1.00 72.19 269 THR A O 1
ATOM 2042 N N . MET A 1 270 ? 18.134 2.161 0.624 1.00 79.38 270 MET A N 1
ATOM 2043 C CA . MET A 1 270 ? 17.867 2.857 -0.636 1.00 79.38 270 MET A CA 1
ATOM 2044 C C . MET A 1 270 ? 19.148 3.508 -1.162 1.00 79.38 270 MET A C 1
ATOM 2046 O O . MET A 1 270 ? 19.260 4.725 -1.216 1.00 79.38 270 MET A O 1
ATOM 2050 N N . ASP A 1 271 ? 20.152 2.707 -1.520 1.00 84.00 271 ASP A N 1
ATOM 2051 C CA . ASP A 1 271 ? 21.426 3.234 -2.024 1.00 84.00 271 ASP A CA 1
ATOM 2052 C C . ASP A 1 271 ? 21.245 4.006 -3.357 1.00 84.00 271 ASP A C 1
ATOM 2054 O O . ASP A 1 271 ? 20.861 3.401 -4.367 1.00 84.00 271 ASP A O 1
ATOM 2058 N N . PRO A 1 272 ? 21.549 5.321 -3.414 1.00 85.06 272 PRO A N 1
ATOM 2059 C CA . PRO A 1 272 ? 21.420 6.108 -4.641 1.00 85.06 272 PRO A CA 1
ATOM 2060 C C . PRO A 1 272 ? 22.271 5.590 -5.806 1.00 85.06 272 PRO A C 1
ATOM 2062 O O . PRO A 1 272 ? 21.889 5.758 -6.965 1.00 85.06 272 PRO A O 1
ATOM 2065 N N . ALA A 1 273 ? 23.422 4.959 -5.541 1.00 85.56 273 ALA A N 1
ATOM 2066 C CA . ALA A 1 273 ? 24.263 4.402 -6.600 1.00 85.56 273 ALA A CA 1
ATOM 2067 C C . ALA A 1 273 ? 23.610 3.173 -7.251 1.00 85.56 273 ALA A C 1
ATOM 2069 O O . ALA A 1 273 ? 23.572 3.073 -8.479 1.00 85.56 273 ALA A O 1
ATOM 2070 N N . THR A 1 274 ? 23.031 2.288 -6.436 1.00 88.88 274 THR A N 1
ATOM 2071 C CA . THR A 1 274 ? 22.244 1.131 -6.883 1.00 88.88 274 THR A CA 1
ATOM 2072 C C . THR A 1 274 ? 21.121 1.551 -7.834 1.00 88.88 274 THR A C 1
ATOM 2074 O O . THR A 1 274 ? 21.022 1.039 -8.948 1.00 88.88 274 THR A O 1
ATOM 2077 N N . TRP A 1 275 ? 20.308 2.529 -7.439 1.00 90.06 275 TRP A N 1
ATOM 2078 C CA . TRP A 1 275 ? 19.171 2.980 -8.243 1.00 90.06 275 TRP A CA 1
ATOM 2079 C C . TRP A 1 275 ? 19.556 3.767 -9.498 1.00 90.06 275 TRP A C 1
ATOM 2081 O O . TRP A 1 275 ? 18.886 3.635 -10.520 1.00 90.06 275 TRP A O 1
ATOM 2091 N N . ARG A 1 276 ? 20.661 4.519 -9.470 1.00 88.69 276 ARG A N 1
ATOM 2092 C CA . ARG A 1 276 ? 21.251 5.100 -10.685 1.00 88.69 276 ARG A CA 1
ATOM 2093 C C . ARG A 1 276 ? 21.662 4.020 -11.678 1.00 88.69 276 ARG A C 1
ATOM 2095 O O . ARG A 1 276 ? 21.416 4.167 -12.865 1.00 88.69 276 ARG A O 1
ATOM 2102 N N . GLY A 1 277 ? 22.245 2.927 -11.188 1.00 91.38 277 GLY A N 1
ATOM 2103 C CA . GLY A 1 277 ? 22.570 1.769 -12.014 1.00 91.38 277 GLY A CA 1
ATOM 2104 C C . GLY A 1 277 ? 21.332 1.180 -12.689 1.00 91.38 277 GLY A C 1
ATOM 2105 O O . GLY A 1 277 ? 21.352 0.925 -13.888 1.00 91.38 277 GLY A O 1
ATOM 2106 N N . VAL A 1 278 ? 20.223 1.057 -11.951 1.00 94.19 278 VAL A N 1
ATOM 2107 C CA . VAL A 1 278 ? 18.935 0.631 -12.523 1.00 94.19 278 VAL A CA 1
ATOM 2108 C C . VAL A 1 278 ? 18.420 1.628 -13.567 1.00 94.19 278 VAL A C 1
ATOM 2110 O O . VAL A 1 278 ? 17.988 1.208 -14.639 1.00 94.19 278 VAL A O 1
ATOM 2113 N N . TRP A 1 279 ? 18.504 2.935 -13.299 1.00 93.31 279 TRP A N 1
ATOM 2114 C CA . TRP A 1 279 ? 18.133 3.979 -14.260 1.00 93.31 279 TRP A CA 1
ATOM 2115 C C . TRP A 1 279 ? 18.947 3.882 -15.561 1.00 93.31 279 TRP A C 1
ATOM 2117 O O . TRP A 1 279 ? 18.374 3.918 -16.647 1.00 93.31 279 TRP A O 1
ATOM 2127 N N . SER A 1 280 ? 20.261 3.656 -15.457 1.00 92.44 280 SER A N 1
ATOM 2128 C CA . SER A 1 280 ? 21.163 3.474 -16.605 1.00 92.44 280 SER A CA 1
ATOM 2129 C C . SER A 1 280 ? 20.889 2.213 -17.436 1.00 92.44 280 SER A C 1
ATOM 2131 O O . SER A 1 280 ? 21.362 2.127 -18.565 1.00 92.44 280 SER A O 1
ATOM 2133 N N . GLU A 1 281 ? 20.137 1.240 -16.915 1.00 94.69 281 GLU A N 1
ATOM 2134 C CA . GLU A 1 281 ? 19.619 0.113 -17.705 1.00 94.69 281 GLU A CA 1
ATOM 2135 C C . GLU A 1 281 ? 18.232 0.422 -18.296 1.00 94.69 281 GLU A C 1
ATOM 2137 O O . GLU A 1 281 ? 17.908 -0.032 -19.394 1.00 94.69 281 GLU A O 1
ATOM 2142 N N . TYR A 1 282 ? 17.412 1.188 -17.571 1.00 94.50 282 TYR A N 1
ATOM 2143 C CA . TYR A 1 282 ? 16.022 1.492 -17.914 1.00 94.50 282 TYR A CA 1
ATOM 2144 C C . TYR A 1 282 ? 15.893 2.436 -19.111 1.00 94.50 282 TYR A C 1
ATOM 2146 O O . TYR A 1 282 ? 15.188 2.118 -20.068 1.00 94.50 282 TYR A O 1
ATOM 2154 N N . GLU A 1 283 ? 16.599 3.566 -19.088 1.00 91.75 283 GLU A N 1
ATOM 2155 C CA . GLU A 1 283 ? 16.518 4.577 -20.147 1.00 91.75 283 GLU A CA 1
ATOM 2156 C C . GLU A 1 283 ? 16.941 4.005 -21.519 1.00 91.75 283 GLU A C 1
ATOM 2158 O O . GLU A 1 283 ? 16.112 4.012 -22.435 1.00 91.75 283 GLU A O 1
ATOM 2163 N N . PRO A 1 284 ? 18.114 3.352 -21.675 1.00 92.75 284 PRO A N 1
ATOM 2164 C CA . PRO A 1 284 ? 18.499 2.757 -22.958 1.00 92.75 284 PRO A CA 1
ATOM 2165 C C . PRO A 1 284 ? 17.612 1.593 -23.412 1.00 92.75 284 PRO A C 1
ATOM 2167 O O . PRO A 1 284 ? 17.587 1.259 -24.598 1.00 92.75 284 PRO A O 1
ATOM 2170 N N . PHE A 1 285 ? 16.939 0.895 -22.491 1.00 94.38 285 PHE A N 1
ATOM 2171 C CA . PHE A 1 285 ? 15.973 -0.145 -22.849 1.00 94.38 285 PHE A CA 1
ATOM 2172 C C . PHE A 1 285 ? 14.728 0.463 -23.505 1.00 94.38 285 PHE A C 1
ATOM 2174 O O . PHE A 1 285 ? 14.297 -0.024 -24.548 1.00 94.38 285 PHE A O 1
ATOM 2181 N N . LEU A 1 286 ? 14.205 1.563 -22.958 1.00 92.00 286 LEU A N 1
ATOM 2182 C CA . LEU A 1 286 ? 13.074 2.274 -23.552 1.00 92.00 286 LEU A CA 1
ATOM 2183 C C . LEU A 1 286 ? 13.432 2.957 -24.875 1.00 92.00 286 LEU A C 1
ATOM 2185 O O . LEU A 1 286 ? 12.661 2.871 -25.829 1.00 92.00 286 LEU A O 1
ATOM 2189 N N . GLU A 1 287 ? 14.604 3.589 -24.965 1.00 90.06 287 GLU A N 1
ATOM 2190 C CA . GLU A 1 287 ? 15.054 4.276 -26.186 1.00 90.06 287 GLU A CA 1
ATOM 2191 C C . GLU A 1 287 ? 15.224 3.333 -27.382 1.00 90.06 287 GLU A C 1
ATOM 2193 O O . GLU A 1 287 ? 14.991 3.729 -28.526 1.00 90.06 287 GLU A O 1
ATOM 2198 N N . ARG A 1 288 ? 15.627 2.080 -27.137 1.00 91.25 288 ARG A N 1
ATOM 2199 C CA . ARG A 1 288 ? 15.766 1.063 -28.190 1.00 91.25 288 ARG A CA 1
ATOM 2200 C C . ARG A 1 288 ? 14.425 0.514 -28.672 1.00 91.25 288 ARG A C 1
ATOM 2202 O O . ARG A 1 288 ? 14.355 0.065 -29.814 1.00 91.25 288 ARG A O 1
ATOM 2209 N N . HIS A 1 289 ? 13.385 0.602 -27.841 1.00 89.94 289 HIS A N 1
ATOM 2210 C CA . HIS A 1 289 ? 12.049 0.045 -28.096 1.00 89.94 289 HIS A CA 1
ATOM 2211 C C . HIS A 1 289 ? 10.937 1.083 -27.874 1.00 89.94 289 HIS A C 1
ATOM 2213 O O . HIS A 1 289 ? 10.017 0.850 -27.077 1.00 89.94 289 HIS A O 1
ATOM 2219 N N . PRO A 1 290 ? 10.996 2.242 -28.558 1.00 85.50 290 PRO A N 1
ATOM 2220 C CA . PRO A 1 290 ? 10.071 3.340 -28.319 1.00 85.50 290 PRO A CA 1
ATOM 2221 C C . PRO A 1 290 ? 8.637 2.911 -28.647 1.00 85.50 290 PRO A C 1
ATOM 2223 O O . PRO A 1 290 ? 8.342 2.430 -29.740 1.00 85.50 290 PRO A O 1
ATOM 2226 N N . GLY A 1 291 ? 7.729 3.072 -27.685 1.00 82.19 291 GLY A N 1
ATOM 2227 C CA . GLY A 1 291 ? 6.328 2.653 -27.797 1.00 82.19 291 GLY A CA 1
ATOM 2228 C C . GLY A 1 291 ? 6.090 1.151 -27.595 1.00 82.19 291 GLY A C 1
ATOM 2229 O O . GLY A 1 291 ? 5.103 0.794 -26.960 1.00 82.19 291 GLY A O 1
ATOM 2230 N N . GLU A 1 292 ? 6.994 0.277 -28.049 1.00 87.12 292 GLU A N 1
ATOM 2231 C CA . GLU A 1 292 ? 6.869 -1.185 -27.898 1.00 87.12 292 GLU A CA 1
ATOM 2232 C C . GLU A 1 292 ? 7.071 -1.657 -26.452 1.00 87.12 292 GLU A C 1
ATOM 2234 O O . GLU A 1 292 ? 6.340 -2.530 -25.986 1.00 87.12 292 GLU A O 1
ATOM 2239 N N . ALA A 1 293 ? 8.021 -1.055 -25.730 1.00 88.75 293 ALA A N 1
ATOM 2240 C CA . ALA A 1 293 ? 8.282 -1.330 -24.314 1.00 88.75 293 ALA A CA 1
ATOM 2241 C C . ALA A 1 293 ? 7.852 -0.177 -23.389 1.00 88.75 293 ALA A C 1
ATOM 2243 O O . ALA A 1 293 ? 8.204 -0.167 -22.209 1.00 88.75 293 ALA A O 1
ATOM 2244 N N . GLY A 1 294 ? 7.103 0.801 -23.915 1.00 85.31 294 GLY A N 1
ATOM 2245 C CA . GLY A 1 294 ? 6.854 2.097 -23.271 1.00 85.31 294 GLY A CA 1
ATOM 2246 C C . GLY A 1 294 ? 6.124 2.033 -21.928 1.00 85.31 294 GLY A C 1
ATOM 2247 O O . GLY A 1 294 ? 6.267 2.941 -21.128 1.00 85.31 294 GLY A O 1
ATOM 2248 N N . ASN A 1 295 ? 5.397 0.951 -21.638 1.00 88.06 295 ASN A N 1
ATOM 2249 C CA . ASN A 1 295 ? 4.726 0.768 -20.344 1.00 88.06 295 ASN A CA 1
ATOM 2250 C C . ASN A 1 295 ? 5.591 0.024 -19.314 1.00 88.06 295 ASN A C 1
ATOM 2252 O O . ASN A 1 295 ? 5.102 -0.344 -18.245 1.00 88.06 295 ASN A O 1
ATOM 2256 N N . SER A 1 296 ? 6.849 -0.278 -19.645 1.00 92.50 296 SER A N 1
ATOM 2257 C CA . SER A 1 296 ? 7.762 -0.916 -18.701 1.00 92.50 296 SER A CA 1
ATOM 2258 C C . SER A 1 296 ? 7.971 -0.004 -17.506 1.00 92.50 296 SER A C 1
ATOM 2260 O O . SER A 1 296 ? 8.043 1.210 -17.644 1.00 92.50 296 SER A O 1
ATOM 2262 N N . THR A 1 297 ? 8.035 -0.584 -16.319 1.00 92.19 297 THR A N 1
ATOM 2263 C CA . THR A 1 297 ? 8.088 0.173 -15.075 1.00 92.19 297 THR A CA 1
ATOM 2264 C C . THR A 1 297 ? 9.087 -0.467 -14.134 1.00 92.19 297 THR A C 1
ATOM 2266 O O . THR A 1 297 ? 9.097 -1.685 -13.957 1.00 92.19 297 THR A O 1
ATOM 2269 N N . VAL A 1 298 ? 9.901 0.356 -13.485 1.00 94.62 298 VAL A N 1
ATOM 2270 C CA . VAL A 1 298 ? 10.586 -0.039 -12.253 1.00 94.62 298 VAL A CA 1
ATOM 2271 C C . VAL A 1 298 ? 9.865 0.651 -11.117 1.00 94.62 298 VAL A C 1
ATOM 2273 O O . VAL A 1 298 ? 9.712 1.865 -11.154 1.00 94.62 298 VAL A O 1
ATOM 2276 N N . LEU A 1 299 ? 9.415 -0.098 -10.119 1.00 90.44 299 LEU A N 1
ATOM 2277 C CA . LEU A 1 299 ? 8.750 0.482 -8.960 1.00 90.44 299 LEU A CA 1
ATOM 2278 C C . LEU A 1 299 ? 9.425 0.057 -7.660 1.00 90.44 299 LEU A C 1
ATOM 2280 O O . LEU A 1 299 ? 9.992 -1.032 -7.559 1.00 90.44 299 LEU A O 1
ATOM 2284 N N . MET A 1 300 ? 9.330 0.936 -6.670 1.00 90.38 300 MET A N 1
ATOM 2285 C CA . MET A 1 300 ? 9.590 0.656 -5.270 1.00 90.38 300 MET A CA 1
ATOM 2286 C C . MET A 1 300 ? 8.341 0.982 -4.463 1.00 90.38 300 MET A C 1
ATOM 2288 O O . MET A 1 300 ? 7.813 2.088 -4.573 1.00 90.38 300 MET A O 1
ATOM 2292 N N . GLU A 1 301 ? 7.956 0.072 -3.581 1.00 88.44 301 GLU A N 1
ATOM 2293 C CA . GLU A 1 301 ? 6.998 0.330 -2.513 1.00 88.44 301 GLU A CA 1
ATOM 2294 C C . GLU A 1 301 ? 7.747 0.429 -1.181 1.00 88.44 301 GLU A C 1
ATOM 2296 O O . GLU A 1 301 ? 8.479 -0.489 -0.802 1.00 88.44 301 GLU A O 1
ATOM 2301 N N . CYS A 1 302 ? 7.609 1.564 -0.495 1.00 88.69 302 CYS A N 1
ATOM 2302 C CA . CYS A 1 302 ? 8.243 1.842 0.788 1.00 88.69 302 CYS A CA 1
ATOM 2303 C C . CYS A 1 302 ? 7.164 2.069 1.848 1.00 88.69 302 CYS A C 1
ATOM 2305 O O . CYS A 1 302 ? 6.359 3.001 1.755 1.00 88.69 302 CYS A O 1
ATOM 2307 N N . TYR A 1 303 ? 7.191 1.220 2.867 1.00 85.81 303 TYR A N 1
ATOM 2308 C CA . TYR A 1 303 ? 6.357 1.300 4.056 1.00 85.81 303 TYR A CA 1
ATOM 2309 C C . TYR A 1 303 ? 7.239 1.574 5.279 1.00 85.81 303 TYR A C 1
ATOM 2311 O O . TYR A 1 303 ? 8.465 1.446 5.223 1.00 85.81 303 TYR A O 1
ATOM 2319 N N . SER A 1 304 ? 6.623 1.903 6.414 1.00 82.88 304 SER A N 1
ATOM 2320 C CA . SER A 1 304 ? 7.343 2.141 7.677 1.00 82.88 304 SER A CA 1
ATOM 2321 C C . SER A 1 304 ? 8.178 0.945 8.156 1.00 82.88 304 SER A C 1
ATOM 2323 O O . SER A 1 304 ? 9.168 1.127 8.862 1.00 82.88 304 SER A O 1
ATOM 2325 N N . THR A 1 305 ? 7.824 -0.283 7.761 1.00 76.88 305 THR A N 1
ATOM 2326 C CA . THR A 1 305 ? 8.496 -1.512 8.218 1.00 76.88 305 THR A CA 1
ATOM 2327 C C . THR A 1 305 ? 9.289 -2.250 7.149 1.00 76.88 305 THR A C 1
ATOM 2329 O O . THR A 1 305 ? 10.134 -3.073 7.495 1.00 76.88 305 THR A O 1
ATOM 2332 N N . GLU A 1 306 ? 9.001 -2.022 5.871 1.00 79.81 306 GLU A N 1
ATOM 2333 C CA . GLU A 1 306 ? 9.510 -2.852 4.779 1.00 79.81 306 GLU A CA 1
ATOM 2334 C C . GLU A 1 306 ? 9.592 -2.074 3.469 1.00 79.81 306 GLU A C 1
ATOM 2336 O O . GLU A 1 306 ? 8.896 -1.076 3.266 1.00 79.81 306 GLU A O 1
ATOM 2341 N N . ARG A 1 307 ? 10.472 -2.532 2.576 1.00 84.31 307 ARG A N 1
ATOM 2342 C CA . ARG A 1 307 ? 10.703 -1.911 1.274 1.00 84.31 307 ARG A CA 1
ATOM 2343 C C . ARG A 1 307 ? 10.865 -2.993 0.224 1.00 84.31 307 ARG A C 1
ATOM 2345 O O . ARG A 1 307 ? 11.657 -3.918 0.399 1.00 84.31 307 ARG A O 1
ATOM 2352 N N . HIS A 1 308 ? 10.162 -2.852 -0.886 1.00 85.44 308 HIS A N 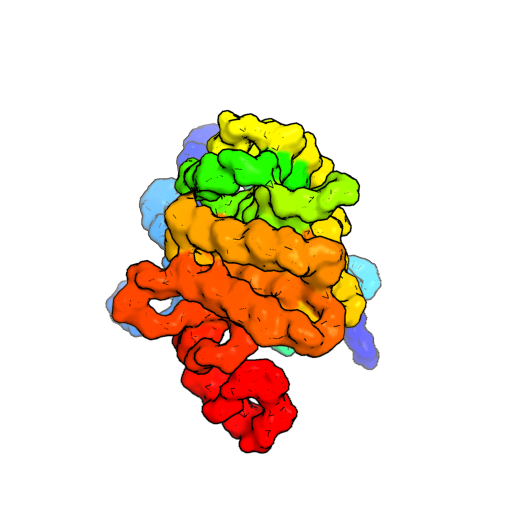1
ATOM 2353 C CA . HIS A 1 308 ? 10.198 -3.809 -1.983 1.00 85.44 308 HIS A CA 1
ATOM 2354 C C . HIS A 1 308 ? 10.431 -3.082 -3.295 1.00 85.44 308 HIS A C 1
ATOM 2356 O O . HIS A 1 308 ? 9.861 -2.020 -3.519 1.00 85.44 308 HIS A O 1
ATOM 2362 N N . ALA A 1 309 ? 11.238 -3.664 -4.173 1.00 90.38 309 ALA A N 1
ATOM 2363 C CA . ALA A 1 309 ? 11.405 -3.188 -5.536 1.00 90.38 309 ALA A CA 1
ATOM 2364 C C . ALA A 1 309 ? 11.062 -4.283 -6.537 1.00 90.38 309 ALA A C 1
ATOM 2366 O O . ALA A 1 309 ? 11.262 -5.470 -6.271 1.00 90.38 309 ALA A O 1
ATOM 2367 N N . ILE A 1 310 ? 10.547 -3.879 -7.695 1.00 89.81 310 ILE A N 1
ATOM 2368 C CA . ILE A 1 310 ? 10.226 -4.778 -8.798 1.00 89.81 310 ILE A CA 1
ATOM 2369 C C . ILE A 1 310 ? 10.426 -4.068 -10.135 1.00 89.81 310 ILE A C 1
ATOM 2371 O O . ILE A 1 310 ? 9.995 -2.936 -10.345 1.00 89.81 310 ILE A O 1
ATOM 2375 N N . ALA A 1 311 ? 11.112 -4.750 -11.048 1.00 94.31 311 ALA A N 1
ATOM 2376 C CA . ALA A 1 311 ? 11.202 -4.360 -12.445 1.00 94.31 311 ALA A CA 1
ATOM 2377 C C . ALA A 1 311 ? 10.170 -5.168 -13.230 1.00 94.31 311 ALA A C 1
ATOM 2379 O O . ALA A 1 311 ? 10.159 -6.398 -13.152 1.00 94.31 311 ALA A O 1
ATOM 2380 N N . ILE A 1 312 ? 9.299 -4.473 -13.953 1.00 91.81 312 ILE A N 1
ATOM 2381 C CA . ILE A 1 312 ? 8.231 -5.036 -14.773 1.00 91.81 312 ILE A CA 1
ATOM 2382 C C . ILE A 1 312 ? 8.460 -4.549 -16.199 1.00 91.81 312 ILE A C 1
ATOM 2384 O O . ILE A 1 312 ? 8.091 -3.430 -16.554 1.00 91.81 312 ILE A O 1
ATOM 2388 N N . SER A 1 313 ? 9.066 -5.380 -17.042 1.00 93.38 313 SER A N 1
ATOM 2389 C CA . SER A 1 313 ? 9.077 -5.092 -18.477 1.00 93.38 313 SER A CA 1
ATOM 2390 C C . SER A 1 313 ? 7.690 -5.312 -19.042 1.00 93.38 313 SER A C 1
ATOM 2392 O O . SER A 1 313 ? 7.111 -6.364 -18.810 1.00 93.38 313 SER A O 1
ATOM 2394 N N . TRP A 1 314 ? 7.172 -4.374 -19.823 1.00 91.44 314 TRP A N 1
ATOM 2395 C CA . TRP A 1 314 ? 5.851 -4.485 -20.424 1.00 91.44 314 TRP A CA 1
ATOM 2396 C C . TRP A 1 314 ? 5.933 -4.219 -21.920 1.00 91.44 314 TRP A C 1
ATOM 2398 O O . TRP A 1 314 ? 6.225 -3.107 -22.346 1.00 91.44 314 TRP A O 1
ATOM 2408 N N . TYR A 1 315 ? 5.660 -5.265 -22.698 1.00 92.56 315 TYR A N 1
ATOM 2409 C CA . TYR A 1 315 ? 5.773 -5.274 -24.154 1.00 92.56 315 TYR A CA 1
ATOM 2410 C C . TYR A 1 315 ? 4.784 -6.258 -24.793 1.00 92.56 315 TYR A C 1
ATOM 2412 O O . TYR A 1 315 ? 4.139 -7.055 -24.100 1.00 92.56 315 TYR A O 1
ATOM 2420 N N . ASP A 1 316 ? 4.687 -6.224 -26.122 1.00 89.88 316 ASP A N 1
ATOM 2421 C CA . ASP A 1 316 ? 3.847 -7.121 -26.914 1.00 89.88 316 ASP A CA 1
ATOM 2422 C C . ASP A 1 316 ? 4.668 -8.118 -27.740 1.00 89.88 316 ASP A C 1
ATOM 2424 O O . ASP A 1 316 ? 5.715 -7.804 -28.299 1.00 89.88 316 ASP A O 1
ATOM 2428 N N . GLY A 1 317 ? 4.148 -9.343 -27.862 1.00 86.38 317 GLY A N 1
ATOM 2429 C CA . GLY A 1 317 ? 4.768 -10.403 -28.659 1.00 86.38 317 GLY A CA 1
ATOM 2430 C C . GLY A 1 317 ? 6.077 -10.960 -28.070 1.00 86.38 317 GLY A C 1
ATOM 2431 O O . GLY A 1 317 ? 6.666 -10.380 -27.167 1.00 86.38 317 GLY A O 1
ATOM 2432 N N . PRO A 1 318 ? 6.538 -12.130 -28.539 1.00 92.56 318 PRO A N 1
ATOM 2433 C CA . PRO A 1 318 ? 7.695 -12.810 -27.952 1.00 92.56 318 PRO A CA 1
ATOM 2434 C C . PRO A 1 318 ? 9.057 -12.258 -28.409 1.00 92.56 318 PRO A C 1
ATOM 2436 O O . PRO A 1 318 ? 10.088 -12.727 -27.943 1.00 92.56 318 PRO A O 1
ATOM 2439 N N . ALA A 1 319 ? 9.093 -11.305 -29.349 1.00 93.50 319 ALA A N 1
ATOM 2440 C CA . ALA A 1 319 ? 10.341 -10.835 -29.962 1.00 93.50 319 ALA A CA 1
ATOM 2441 C C . ALA A 1 319 ? 11.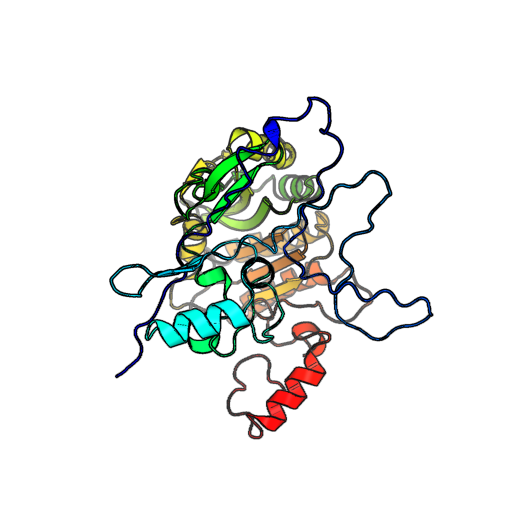278 -10.125 -28.969 1.00 93.50 319 ALA A C 1
ATOM 2443 O O . ALA A 1 319 ? 12.492 -10.185 -29.136 1.00 93.50 319 ALA A O 1
ATOM 2444 N N . LEU A 1 320 ? 10.712 -9.498 -27.934 1.00 94.38 320 LEU A N 1
ATOM 2445 C CA . LEU A 1 320 ? 11.457 -8.789 -26.893 1.00 94.38 320 LEU A CA 1
ATOM 2446 C C . LEU A 1 320 ? 11.686 -9.628 -25.631 1.00 94.38 320 LEU A C 1
ATOM 2448 O O . LEU A 1 320 ? 12.230 -9.105 -24.662 1.00 94.38 320 LEU A O 1
ATOM 2452 N N . ASP A 1 321 ? 11.311 -10.914 -25.625 1.00 92.88 321 ASP A N 1
ATOM 2453 C CA . ASP A 1 321 ? 11.397 -11.770 -24.434 1.00 92.88 321 ASP A CA 1
ATOM 2454 C C . ASP A 1 321 ? 12.791 -11.752 -23.806 1.00 92.88 321 ASP A C 1
ATOM 2456 O O . ASP A 1 321 ? 12.927 -11.472 -22.614 1.00 92.88 321 ASP A O 1
ATOM 2460 N N . ASP A 1 322 ? 13.825 -12.035 -24.594 1.00 95.88 322 ASP A N 1
ATOM 2461 C CA . ASP A 1 322 ? 15.187 -12.174 -24.077 1.00 95.88 322 ASP A CA 1
ATOM 2462 C C . ASP A 1 322 ? 15.705 -10.856 -23.493 1.00 95.88 322 ASP A C 1
ATOM 2464 O O . ASP A 1 322 ? 16.238 -10.831 -22.382 1.00 95.88 322 ASP A O 1
ATOM 2468 N N . GLU A 1 323 ? 15.486 -9.754 -24.208 1.00 95.31 323 GLU A N 1
ATOM 2469 C CA . GLU A 1 323 ? 15.984 -8.438 -23.825 1.00 95.31 323 GLU A CA 1
ATOM 2470 C C . GLU A 1 323 ? 15.228 -7.853 -22.627 1.00 95.31 323 GLU A C 1
ATOM 2472 O O . GLU A 1 323 ? 15.844 -7.343 -21.691 1.00 95.31 323 GLU A O 1
ATOM 2477 N N . ALA A 1 324 ? 13.902 -7.993 -22.602 1.00 94.81 324 ALA A N 1
ATOM 2478 C CA . ALA A 1 324 ? 13.067 -7.576 -21.484 1.00 94.81 324 ALA A CA 1
ATOM 2479 C C . ALA A 1 324 ? 13.413 -8.346 -20.199 1.00 94.81 324 ALA A C 1
ATOM 2481 O O . ALA A 1 324 ? 13.594 -7.758 -19.127 1.00 94.81 324 ALA A O 1
ATOM 2482 N N . ASN A 1 325 ? 13.568 -9.673 -20.301 1.00 93.88 325 ASN A N 1
ATOM 2483 C CA . ASN A 1 325 ? 14.016 -10.482 -19.169 1.00 93.88 325 ASN A CA 1
ATOM 2484 C C . ASN A 1 325 ? 15.457 -10.137 -18.762 1.00 93.88 325 ASN A C 1
ATOM 2486 O O . ASN A 1 325 ? 15.784 -10.202 -17.578 1.00 93.88 325 ASN A O 1
ATOM 2490 N N . GLU A 1 326 ? 16.339 -9.776 -19.701 1.00 95.56 326 GLU A N 1
ATOM 2491 C CA . GLU A 1 326 ? 17.692 -9.322 -19.375 1.00 95.56 326 GLU A CA 1
ATOM 2492 C C . GLU A 1 326 ? 17.694 -8.011 -18.593 1.00 95.56 326 GLU A C 1
ATOM 2494 O O . GLU A 1 326 ? 18.317 -7.962 -17.530 1.00 95.56 326 GLU A O 1
ATOM 2499 N N . PHE A 1 327 ? 16.969 -6.998 -19.067 1.00 95.94 327 PHE A N 1
ATOM 2500 C CA . PHE A 1 327 ? 16.808 -5.726 -18.369 1.00 95.94 327 PHE A CA 1
ATOM 2501 C C . PHE A 1 327 ? 16.294 -5.939 -16.935 1.00 95.94 327 PHE A C 1
ATOM 2503 O O . PHE A 1 327 ? 16.962 -5.552 -15.973 1.00 95.94 327 PHE A O 1
ATOM 2510 N N . SER A 1 328 ? 15.164 -6.636 -16.764 1.00 94.31 328 SER A N 1
ATOM 2511 C CA . SER A 1 328 ? 14.558 -6.818 -15.437 1.00 94.31 328 SER A CA 1
ATOM 2512 C C . SER A 1 328 ? 15.462 -7.616 -14.488 1.00 94.31 328 SER A C 1
ATOM 2514 O O . SER A 1 328 ? 15.558 -7.323 -13.294 1.00 94.31 328 SER A O 1
ATOM 2516 N N . ARG A 1 329 ? 16.206 -8.594 -15.018 1.00 93.06 329 ARG A N 1
ATOM 2517 C CA . ARG A 1 329 ? 17.194 -9.356 -14.247 1.00 93.06 329 ARG A CA 1
ATOM 2518 C C . ARG A 1 329 ? 18.385 -8.499 -13.825 1.00 93.06 329 ARG A C 1
ATOM 2520 O O . ARG A 1 329 ? 18.883 -8.685 -12.716 1.00 93.06 329 ARG A O 1
ATOM 2527 N N . LYS A 1 330 ? 18.871 -7.590 -14.677 1.00 93.75 330 LYS A N 1
ATOM 2528 C CA . LYS A 1 330 ? 19.938 -6.643 -14.313 1.00 93.75 330 LYS A CA 1
ATOM 2529 C C . LYS A 1 330 ? 19.466 -5.674 -13.237 1.00 93.75 330 LYS A C 1
ATOM 2531 O O . LYS A 1 330 ? 20.167 -5.535 -12.240 1.00 93.75 330 LYS A O 1
ATOM 2536 N N . ALA A 1 331 ? 18.263 -5.114 -13.376 1.00 93.19 331 ALA A N 1
ATOM 2537 C CA . ALA A 1 331 ? 17.654 -4.268 -12.350 1.00 93.19 331 ALA A CA 1
ATOM 2538 C C . ALA A 1 331 ? 17.603 -4.985 -10.990 1.00 93.19 331 ALA A C 1
ATOM 2540 O O . ALA A 1 331 ? 18.120 -4.482 -9.996 1.00 93.19 331 ALA A O 1
ATOM 2541 N N . ARG A 1 332 ? 17.118 -6.233 -10.970 1.00 90.81 332 ARG A N 1
ATOM 2542 C CA . ARG A 1 332 ? 17.118 -7.060 -9.758 1.00 90.81 332 ARG A CA 1
ATOM 2543 C C . ARG A 1 332 ? 18.513 -7.313 -9.193 1.00 90.81 332 ARG A C 1
ATOM 2545 O O . ARG A 1 332 ? 18.690 -7.310 -7.978 1.00 90.81 332 ARG A O 1
ATOM 2552 N N . ARG A 1 333 ? 19.515 -7.533 -10.050 1.00 89.69 333 ARG A N 1
ATOM 2553 C CA . ARG A 1 333 ? 20.899 -7.736 -9.599 1.00 89.69 333 ARG A CA 1
ATOM 2554 C C . ARG A 1 333 ? 21.396 -6.538 -8.808 1.00 89.69 333 ARG A C 1
ATOM 2556 O O . ARG A 1 333 ? 21.909 -6.766 -7.721 1.00 89.69 333 ARG A O 1
ATOM 2563 N N . TYR A 1 334 ? 21.174 -5.310 -9.276 1.00 89.50 334 TYR A N 1
ATOM 2564 C CA . TYR A 1 334 ? 21.562 -4.100 -8.541 1.00 89.50 334 TYR A CA 1
ATOM 2565 C C . TYR A 1 334 ? 21.083 -4.131 -7.082 1.00 89.50 334 TYR A C 1
ATOM 2567 O O . TYR A 1 334 ? 21.888 -3.942 -6.177 1.00 89.50 334 TYR A O 1
ATOM 2575 N N . TRP A 1 335 ? 19.825 -4.498 -6.838 1.00 87.38 335 TRP A N 1
ATOM 2576 C CA . TRP A 1 335 ? 19.249 -4.583 -5.488 1.00 87.38 335 TRP A CA 1
ATOM 2577 C C . TRP A 1 335 ? 19.814 -5.701 -4.603 1.00 87.38 335 TRP A C 1
ATOM 2579 O O . TRP A 1 335 ? 19.635 -5.682 -3.391 1.00 87.38 335 TRP A O 1
ATOM 2589 N N . THR A 1 336 ? 20.485 -6.687 -5.198 1.00 78.06 336 THR A N 1
ATOM 2590 C CA . THR A 1 336 ? 20.964 -7.899 -4.506 1.00 78.06 336 THR A CA 1
ATOM 2591 C C . THR A 1 336 ? 22.485 -7.974 -4.372 1.00 78.06 336 THR A C 1
ATOM 2593 O O . THR A 1 336 ? 22.992 -8.868 -3.699 1.00 78.06 336 THR A O 1
ATOM 2596 N N . VAL A 1 337 ? 23.230 -7.049 -4.992 1.00 65.25 337 VAL A N 1
ATOM 2597 C CA . VAL A 1 337 ? 24.706 -7.064 -5.049 1.00 65.25 337 VAL A CA 1
ATOM 2598 C C . VAL A 1 337 ? 25.366 -6.776 -3.689 1.00 65.25 337 VAL A C 1
ATOM 2600 O O . VAL A 1 337 ? 26.540 -7.093 -3.516 1.00 65.25 337 VAL A O 1
ATOM 2603 N N . SER A 1 338 ? 24.641 -6.237 -2.701 1.00 54.59 338 SER A N 1
ATOM 2604 C CA . SER A 1 338 ? 25.225 -5.841 -1.408 1.00 54.59 338 SER A CA 1
ATOM 2605 C C . SER A 1 338 ? 25.353 -6.950 -0.356 1.00 54.59 338 SER A C 1
ATOM 2607 O O . SER A 1 338 ? 25.974 -6.702 0.674 1.00 54.59 338 SER A O 1
ATOM 2609 N N . ASP A 1 339 ? 24.789 -8.145 -0.557 1.00 49.09 339 ASP A N 1
ATOM 2610 C CA . ASP A 1 339 ? 24.748 -9.166 0.497 1.00 49.09 339 ASP A CA 1
ATOM 2611 C C . ASP A 1 339 ? 25.650 -10.373 0.179 1.00 49.09 339 ASP A C 1
ATOM 2613 O O . ASP A 1 339 ? 25.391 -11.152 -0.734 1.00 49.09 339 ASP A O 1
ATOM 2617 N N . GLU A 1 340 ? 26.657 -10.619 1.026 1.00 47.81 340 GLU A N 1
ATOM 2618 C CA . GLU A 1 340 ? 27.398 -11.894 1.131 1.00 47.81 340 GLU A CA 1
ATOM 2619 C C . GLU A 1 340 ? 26.505 -13.077 1.620 1.00 47.81 340 GLU A C 1
ATOM 2621 O O . GLU A 1 340 ? 27.000 -14.089 2.115 1.00 47.81 340 GLU A O 1
ATOM 2626 N N . ALA A 1 341 ? 25.174 -12.980 1.497 1.00 46.47 341 ALA A N 1
ATOM 2627 C CA . ALA A 1 341 ? 24.177 -13.944 1.970 1.00 46.47 341 ALA A CA 1
ATOM 2628 C C . ALA A 1 341 ? 23.178 -14.327 0.849 1.00 46.47 341 ALA A C 1
ATOM 2630 O O . ALA A 1 341 ? 22.998 -13.576 -0.105 1.00 46.47 341 ALA A O 1
ATOM 2631 N N . PRO A 1 342 ? 22.524 -15.507 0.919 1.00 52.41 342 PRO A N 1
ATOM 2632 C CA . PRO A 1 342 ? 21.845 -16.113 -0.227 1.00 52.41 342 PRO A CA 1
ATOM 2633 C C . PRO A 1 342 ? 20.537 -15.387 -0.550 1.00 52.41 342 PRO A C 1
ATOM 2635 O O . PRO A 1 342 ? 19.788 -15.146 0.388 1.00 52.41 342 PRO A O 1
ATOM 2638 N N . SER A 1 343 ? 20.295 -15.147 -1.852 1.00 52.69 343 SER A N 1
ATOM 2639 C CA . SER A 1 343 ? 19.042 -14.822 -2.581 1.00 52.69 343 SER A CA 1
ATOM 2640 C C . SER A 1 343 ? 17.993 -13.961 -1.841 1.00 52.69 343 SER A C 1
ATOM 2642 O O . SER A 1 343 ? 17.584 -14.315 -0.737 1.00 52.69 343 SER A O 1
ATOM 2644 N N . PRO A 1 344 ? 17.504 -12.851 -2.430 1.00 56.72 344 PRO A N 1
ATOM 2645 C CA . PRO A 1 344 ? 16.625 -11.920 -1.725 1.00 56.72 344 PRO A CA 1
ATOM 2646 C C . PRO A 1 344 ? 15.378 -12.626 -1.188 1.00 56.72 344 PRO A C 1
ATOM 2648 O O . PRO A 1 344 ? 14.768 -13.451 -1.872 1.00 56.72 344 PRO A O 1
ATOM 2651 N N . VAL A 1 345 ? 14.995 -12.278 0.042 1.00 62.47 345 VAL A N 1
ATOM 2652 C CA . VAL A 1 345 ? 13.626 -12.507 0.499 1.00 62.47 345 VAL A CA 1
ATOM 2653 C C . VAL A 1 345 ? 12.737 -11.750 -0.478 1.00 62.47 345 VAL A C 1
ATOM 2655 O O . VAL A 1 345 ? 12.993 -10.592 -0.812 1.00 62.47 345 VAL A O 1
ATOM 2658 N N . ALA A 1 346 ? 11.775 -12.454 -1.051 1.00 59.94 346 ALA A N 1
ATOM 2659 C CA . ALA A 1 346 ? 10.869 -11.874 -2.017 1.00 59.94 346 ALA A CA 1
ATOM 2660 C C . ALA A 1 346 ? 9.477 -11.959 -1.421 1.00 59.94 346 ALA A C 1
ATOM 2662 O O . ALA A 1 346 ? 8.984 -13.050 -1.117 1.00 59.94 346 ALA A O 1
ATOM 2663 N N . TYR A 1 347 ? 8.835 -10.801 -1.282 1.00 68.38 347 TYR A N 1
ATOM 2664 C CA . TYR A 1 347 ? 7.395 -10.760 -1.127 1.00 68.38 347 TYR A CA 1
ATOM 2665 C C . TYR A 1 347 ? 6.782 -11.613 -2.240 1.00 68.38 347 TYR A C 1
ATOM 2667 O O . TYR A 1 347 ? 7.072 -11.399 -3.415 1.00 68.38 347 TYR A O 1
ATOM 2675 N N . ILE A 1 348 ? 5.984 -12.621 -1.880 1.00 70.19 348 ILE A N 1
ATOM 2676 C CA . ILE A 1 348 ? 5.556 -13.682 -2.808 1.00 70.19 348 ILE A CA 1
ATOM 2677 C C . ILE A 1 348 ? 4.885 -13.149 -4.081 1.00 70.19 348 ILE A C 1
ATOM 2679 O O . ILE A 1 348 ? 4.982 -13.774 -5.131 1.00 70.19 348 ILE A O 1
ATOM 2683 N N . ASN A 1 349 ? 4.239 -11.983 -4.007 1.00 71.69 349 ASN A N 1
ATOM 2684 C CA . ASN A 1 349 ? 3.594 -11.358 -5.161 1.00 71.69 349 ASN A CA 1
ATOM 2685 C C . ASN A 1 349 ? 4.583 -10.660 -6.110 1.00 71.69 349 ASN A C 1
ATOM 2687 O O . ASN A 1 349 ? 4.215 -10.378 -7.246 1.00 71.69 349 ASN A O 1
ATOM 2691 N N . PHE A 1 350 ? 5.810 -10.380 -5.664 1.00 74.88 350 PHE A N 1
ATOM 2692 C CA . PHE A 1 350 ? 6.896 -9.771 -6.447 1.00 74.88 350 PHE A CA 1
ATOM 2693 C C . PHE A 1 350 ? 8.007 -10.773 -6.797 1.00 74.88 350 PHE A C 1
ATOM 2695 O O . PHE A 1 350 ? 8.938 -10.441 -7.535 1.00 74.88 350 PHE A O 1
ATOM 2702 N N . ALA A 1 351 ? 7.922 -11.994 -6.271 1.00 75.50 351 ALA A N 1
ATOM 2703 C CA . ALA A 1 351 ? 8.838 -13.072 -6.599 1.00 75.50 351 ALA A CA 1
ATOM 2704 C C . ALA A 1 351 ? 8.730 -13.447 -8.090 1.00 75.50 351 ALA A C 1
ATOM 2706 O O . ALA A 1 351 ? 7.657 -13.394 -8.693 1.00 75.50 351 ALA A O 1
ATOM 2707 N N . HIS A 1 352 ? 9.856 -13.825 -8.688 1.00 84.31 352 HIS A N 1
ATOM 2708 C CA . HIS A 1 352 ? 9.941 -14.189 -10.098 1.00 84.31 352 HIS A CA 1
ATOM 2709 C C . HIS A 1 352 ? 9.610 -15.668 -10.341 1.00 84.31 352 HIS A C 1
ATOM 2711 O O . HIS A 1 352 ? 8.922 -16.003 -11.305 1.00 84.31 352 HIS A O 1
ATOM 2717 N N . GLY A 1 353 ? 10.111 -16.565 -9.488 1.00 79.94 353 GLY A N 1
ATOM 2718 C CA . GLY A 1 353 ? 10.011 -18.019 -9.680 1.00 79.94 353 GLY A CA 1
ATOM 2719 C C . GLY A 1 353 ? 11.310 -18.775 -9.423 1.00 79.94 353 GLY A C 1
ATOM 2720 O O . GLY A 1 353 ? 11.283 -19.997 -9.278 1.00 79.94 353 GLY A O 1
ATOM 2721 N N . ASP A 1 354 ? 12.438 -18.069 -9.400 1.00 83.12 354 ASP A N 1
ATOM 2722 C CA . ASP A 1 354 ? 13.785 -18.621 -9.247 1.00 83.12 354 ASP A CA 1
ATOM 2723 C C . ASP A 1 354 ? 14.307 -18.555 -7.802 1.00 83.12 354 ASP A C 1
ATOM 2725 O O . ASP A 1 354 ? 15.378 -19.089 -7.503 1.00 83.12 354 ASP A O 1
ATOM 2729 N N . GLU A 1 355 ? 13.550 -17.941 -6.892 1.00 82.19 355 GLU A N 1
ATOM 2730 C CA . GLU A 1 355 ? 13.870 -17.869 -5.473 1.00 82.19 355 GLU A CA 1
ATOM 2731 C C . GLU A 1 355 ? 13.650 -19.221 -4.787 1.00 82.19 355 GLU A C 1
ATOM 2733 O O . GLU A 1 355 ? 12.658 -19.916 -5.043 1.00 82.19 355 GLU A O 1
ATOM 2738 N N . PRO A 1 356 ? 14.530 -19.611 -3.851 1.00 83.44 356 PRO A N 1
ATOM 2739 C CA . PRO A 1 356 ? 14.306 -20.826 -3.093 1.00 83.44 356 PRO A CA 1
ATOM 2740 C C . PRO A 1 356 ? 13.117 -20.636 -2.122 1.00 83.44 356 PRO A C 1
ATOM 2742 O O . PRO A 1 356 ? 12.938 -19.549 -1.562 1.00 83.44 356 PRO A O 1
ATOM 2745 N N . PRO A 1 357 ? 12.293 -21.675 -1.869 1.00 82.69 357 PRO A N 1
ATOM 2746 C CA . PRO A 1 357 ? 11.061 -21.535 -1.086 1.00 82.69 357 PRO A CA 1
ATOM 2747 C C . PRO A 1 357 ? 11.235 -20.971 0.331 1.00 82.69 357 PRO A C 1
ATOM 2749 O O . PRO A 1 357 ? 10.304 -20.370 0.863 1.00 82.69 357 PRO A O 1
ATOM 2752 N N . ASP A 1 358 ? 12.396 -21.137 0.970 1.00 83.88 358 ASP A N 1
ATOM 2753 C CA . ASP A 1 358 ? 12.668 -20.542 2.286 1.00 83.88 358 ASP A CA 1
ATOM 2754 C C . ASP A 1 358 ? 12.733 -19.013 2.236 1.00 83.88 358 ASP A C 1
ATOM 2756 O O . ASP A 1 358 ? 12.420 -18.367 3.231 1.00 83.88 358 ASP A O 1
ATOM 2760 N N . ARG A 1 359 ? 13.058 -18.430 1.079 1.00 80.00 359 ARG A N 1
ATOM 2761 C CA . ARG A 1 359 ? 13.096 -16.975 0.867 1.00 80.00 359 ARG A CA 1
ATOM 2762 C C . ARG A 1 359 ? 11.741 -16.376 0.545 1.00 80.00 359 ARG A C 1
ATOM 2764 O O . ARG A 1 359 ? 11.549 -15.186 0.742 1.00 80.00 359 ARG A O 1
ATOM 2771 N N . ILE A 1 360 ? 10.799 -17.207 0.119 1.00 76.00 360 ILE A N 1
ATOM 2772 C CA . ILE A 1 360 ? 9.415 -16.804 -0.132 1.00 76.00 360 ILE A CA 1
ATOM 2773 C C . ILE A 1 360 ? 8.568 -16.991 1.133 1.00 76.00 360 ILE A C 1
ATOM 2775 O O . ILE A 1 360 ? 7.768 -16.135 1.497 1.00 76.00 360 ILE A O 1
ATOM 2779 N N . TYR A 1 361 ? 8.728 -18.126 1.822 1.00 79.69 361 TYR A N 1
ATOM 2780 C CA . TYR A 1 361 ? 7.852 -18.528 2.928 1.00 79.69 361 TYR A CA 1
ATOM 2781 C C . TYR A 1 361 ? 8.472 -18.363 4.322 1.00 79.69 361 TYR A C 1
ATOM 2783 O O . TYR A 1 361 ? 7.771 -18.525 5.330 1.00 79.69 361 TYR A O 1
ATOM 2791 N N . GLY A 1 362 ? 9.774 -18.082 4.407 1.00 82.31 362 GLY A N 1
ATOM 2792 C CA . GLY A 1 362 ? 10.488 -17.852 5.659 1.00 82.31 362 GLY A CA 1
ATOM 2793 C C . GLY A 1 362 ? 10.300 -18.975 6.680 1.00 82.31 362 GLY A C 1
ATOM 2794 O O . GLY A 1 362 ? 10.243 -20.167 6.363 1.00 82.31 362 GLY A O 1
ATOM 2795 N N . SER A 1 363 ? 10.128 -18.583 7.943 1.00 83.50 363 SER A N 1
ATOM 2796 C CA . SER A 1 363 ? 9.912 -19.501 9.071 1.00 83.50 363 SER A CA 1
ATOM 2797 C C . SER A 1 363 ? 8.626 -20.335 8.962 1.00 83.50 363 SER A C 1
ATOM 2799 O O . SER A 1 363 ? 8.484 -21.348 9.653 1.00 83.50 363 SER A O 1
ATOM 2801 N N . SER A 1 364 ? 7.696 -19.955 8.079 1.00 82.56 364 SER A N 1
ATOM 2802 C CA . SER A 1 364 ? 6.445 -20.684 7.861 1.00 82.56 364 SER A CA 1
ATOM 2803 C C . SER A 1 364 ? 6.593 -21.879 6.917 1.00 82.56 364 SER A C 1
ATOM 2805 O O . SER A 1 364 ? 5.706 -22.738 6.917 1.00 82.56 364 SER A O 1
ATOM 2807 N N . LEU A 1 365 ? 7.694 -21.990 6.159 1.00 87.44 365 LEU A N 1
ATOM 2808 C CA . LEU A 1 365 ? 7.879 -23.007 5.115 1.00 87.44 365 LEU A CA 1
ATOM 2809 C C . LEU A 1 365 ? 7.564 -24.429 5.604 1.00 87.44 365 LEU A C 1
ATOM 2811 O O . LEU A 1 365 ? 6.701 -25.102 5.041 1.00 87.44 365 LEU A O 1
ATOM 2815 N N . THR A 1 366 ? 8.193 -24.871 6.696 1.00 92.81 366 THR A N 1
ATOM 2816 C CA . THR A 1 366 ? 8.014 -26.230 7.241 1.00 92.81 366 THR A CA 1
ATOM 2817 C C . THR A 1 366 ? 6.558 -26.516 7.610 1.00 92.81 366 THR A C 1
ATOM 2819 O O . THR A 1 366 ? 6.029 -27.601 7.342 1.00 92.81 366 THR A O 1
ATOM 2822 N N . ARG A 1 367 ? 5.876 -25.532 8.211 1.00 89.69 367 ARG A N 1
ATOM 2823 C CA . ARG A 1 367 ? 4.460 -25.647 8.576 1.00 89.69 367 ARG A CA 1
ATOM 2824 C C . ARG A 1 367 ? 3.587 -25.730 7.326 1.00 89.69 367 ARG A C 1
ATOM 2826 O O . ARG A 1 367 ? 2.684 -26.564 7.281 1.00 89.69 367 ARG A O 1
ATOM 2833 N N . LEU A 1 368 ? 3.852 -24.899 6.321 1.00 85.81 368 LEU A N 1
ATOM 2834 C CA . LEU A 1 368 ? 3.097 -24.878 5.070 1.00 85.81 368 LEU A CA 1
ATOM 2835 C C . LEU A 1 368 ? 3.281 -26.174 4.275 1.00 85.81 368 LEU A C 1
ATOM 2837 O O . LEU A 1 368 ? 2.293 -26.751 3.835 1.00 85.81 368 LEU A O 1
ATOM 2841 N N . GLN A 1 369 ? 4.500 -26.705 4.187 1.00 92.31 369 GLN A N 1
ATOM 2842 C CA . GLN A 1 369 ? 4.781 -28.009 3.578 1.00 92.31 369 GLN A CA 1
ATOM 2843 C C . GLN A 1 369 ? 4.046 -29.155 4.294 1.00 92.31 369 GLN A C 1
ATOM 2845 O O . GLN A 1 369 ? 3.479 -30.041 3.654 1.00 92.31 369 GLN A O 1
ATOM 2850 N N . HIS A 1 370 ? 3.991 -29.135 5.632 1.00 91.06 370 HIS A N 1
ATOM 2851 C CA . HIS A 1 370 ? 3.198 -30.110 6.388 1.00 91.06 370 HIS A CA 1
ATOM 2852 C C . HIS A 1 370 ? 1.701 -30.022 6.045 1.00 91.06 370 HIS A C 1
ATOM 2854 O O . HIS A 1 370 ? 1.058 -31.045 5.805 1.00 91.06 370 HIS A O 1
ATOM 2860 N N . LEU A 1 371 ? 1.145 -28.807 5.984 1.00 83.81 371 LEU A N 1
ATOM 2861 C CA . LEU A 1 371 ? -0.251 -28.589 5.592 1.00 83.81 371 LEU A CA 1
ATOM 2862 C C . LEU A 1 371 ? -0.503 -29.022 4.140 1.00 83.81 371 LEU A C 1
ATOM 2864 O O . LEU A 1 371 ? -1.521 -29.660 3.870 1.00 83.81 371 LEU A O 1
ATOM 2868 N N . LYS A 1 372 ? 0.436 -28.748 3.229 1.00 87.12 372 LYS A N 1
ATOM 2869 C CA . LYS A 1 372 ? 0.379 -29.143 1.820 1.00 87.12 372 LYS A CA 1
ATOM 2870 C C . LYS A 1 372 ? 0.277 -30.659 1.670 1.00 87.12 372 LYS A C 1
ATOM 2872 O O . LYS A 1 372 ? -0.665 -31.136 1.050 1.00 87.12 372 LYS A O 1
ATOM 2877 N N . ARG A 1 373 ? 1.142 -31.423 2.346 1.00 93.12 373 ARG A N 1
ATOM 2878 C CA . ARG A 1 373 ? 1.065 -32.897 2.367 1.00 93.12 373 ARG A CA 1
ATOM 2879 C C . ARG A 1 373 ? -0.244 -33.429 2.947 1.00 93.12 373 ARG A C 1
ATOM 2881 O O . ARG A 1 373 ? -0.712 -34.479 2.526 1.00 93.12 373 ARG A O 1
ATOM 2888 N N . LYS A 1 374 ? -0.839 -32.728 3.915 1.00 87.50 374 LYS A N 1
ATOM 2889 C CA . LYS A 1 374 ? -2.099 -33.150 4.539 1.00 87.50 374 LYS A CA 1
ATOM 2890 C C . LYS A 1 374 ? -3.319 -32.908 3.645 1.00 87.50 374 LYS A C 1
ATOM 2892 O O . LYS A 1 374 ? -4.202 -33.759 3.602 1.00 87.50 374 LYS A O 1
ATOM 2897 N N . TYR A 1 375 ? -3.397 -31.748 2.993 1.00 81.75 375 TYR A N 1
ATOM 2898 C CA . TYR A 1 375 ? -4.618 -31.290 2.317 1.00 81.75 375 TYR A CA 1
ATOM 2899 C C . TYR A 1 375 ? -4.547 -31.321 0.785 1.00 81.75 375 TYR A C 1
ATOM 2901 O O . TYR A 1 375 ? -5.590 -31.406 0.146 1.00 81.75 375 TYR A O 1
ATOM 2909 N N . ASP A 1 376 ? -3.352 -31.302 0.195 1.00 84.19 376 ASP A N 1
ATOM 2910 C CA . ASP A 1 376 ? -3.125 -31.474 -1.245 1.00 84.19 376 ASP A CA 1
ATOM 2911 C C . ASP A 1 376 ? -1.923 -32.412 -1.500 1.00 84.19 376 ASP A C 1
ATOM 2913 O O . ASP A 1 376 ? -0.907 -32.006 -2.070 1.00 84.19 376 ASP A O 1
ATOM 2917 N N . PRO A 1 377 ? -2.011 -33.689 -1.070 1.00 88.25 377 PRO A N 1
ATOM 2918 C CA . PRO A 1 377 ? -0.910 -34.655 -1.172 1.00 88.25 377 PRO A CA 1
ATOM 2919 C C . PRO A 1 377 ? -0.494 -34.975 -2.614 1.00 88.25 377 PRO A C 1
ATOM 2921 O O . PRO A 1 377 ? 0.569 -35.549 -2.829 1.00 88.25 377 PRO A O 1
ATOM 2924 N N . LYS A 1 378 ? -1.338 -34.648 -3.599 1.00 87.62 378 LYS A N 1
ATOM 2925 C CA . LYS A 1 378 ? -1.074 -34.854 -5.031 1.00 87.62 378 LYS A CA 1
ATOM 2926 C C . LYS A 1 378 ? -0.573 -33.587 -5.731 1.00 87.62 378 LYS A C 1
ATOM 2928 O O . LYS A 1 378 ? -0.335 -33.630 -6.933 1.00 87.62 378 LYS A O 1
ATOM 2933 N N . ASN A 1 379 ? -0.412 -32.490 -4.986 1.00 81.06 379 ASN A N 1
ATOM 2934 C CA . ASN A 1 379 ? 0.053 -31.195 -5.469 1.00 81.06 379 ASN A CA 1
ATOM 2935 C C . ASN A 1 379 ? -0.740 -30.674 -6.683 1.00 81.06 379 ASN A C 1
ATOM 2937 O O . ASN A 1 379 ? -0.162 -30.183 -7.650 1.00 81.06 379 ASN A O 1
ATOM 2941 N N . HIS A 1 380 ? -2.070 -30.795 -6.643 1.00 82.25 380 HIS A N 1
ATOM 2942 C CA . HIS A 1 380 ? -2.945 -30.279 -7.697 1.00 82.25 380 HIS A CA 1
ATOM 2943 C C . HIS A 1 380 ? -2.869 -28.749 -7.813 1.00 82.25 380 HIS A C 1
ATOM 2945 O O . HIS A 1 380 ? -3.035 -28.211 -8.905 1.00 82.25 380 HIS A O 1
ATOM 2951 N N . PHE A 1 381 ? -2.588 -28.050 -6.709 1.00 76.19 381 PHE A N 1
ATOM 2952 C CA . PHE A 1 381 ? -2.433 -26.595 -6.675 1.00 76.19 381 PHE A CA 1
ATOM 2953 C C . PHE A 1 381 ? -0.950 -26.202 -6.639 1.00 76.19 381 PHE A C 1
ATOM 2955 O O . PHE A 1 381 ? -0.416 -25.879 -5.579 1.00 76.19 381 PHE A O 1
ATOM 2962 N N . ASN A 1 382 ? -0.271 -26.269 -7.784 1.00 75.69 382 ASN A N 1
ATOM 2963 C CA . ASN A 1 382 ? 1.182 -26.068 -7.908 1.00 75.69 382 ASN A CA 1
ATOM 2964 C C . ASN A 1 382 ? 1.583 -24.919 -8.849 1.00 75.69 382 ASN A C 1
ATOM 2966 O O . ASN A 1 382 ? 2.749 -24.804 -9.213 1.00 75.69 382 ASN A O 1
ATOM 2970 N N . GLN A 1 383 ? 0.614 -24.100 -9.258 1.00 59.16 383 GLN A N 1
ATOM 2971 C CA . GLN A 1 383 ? 0.784 -23.092 -10.307 1.00 59.16 383 GLN A CA 1
ATOM 2972 C C . GLN A 1 383 ? 1.659 -21.911 -9.880 1.00 59.16 383 GLN A C 1
ATOM 2974 O O . GLN A 1 383 ? 2.190 -21.228 -10.749 1.00 59.16 383 GLN A O 1
ATOM 2979 N N . TRP A 1 384 ? 1.830 -21.690 -8.570 1.00 64.19 384 TRP A N 1
ATOM 2980 C CA . TRP A 1 384 ? 2.677 -20.622 -8.053 1.00 64.19 384 TRP A CA 1
ATOM 2981 C C . TRP A 1 384 ? 3.529 -21.075 -6.868 1.00 64.19 384 TRP A C 1
ATOM 2983 O O . TRP A 1 384 ? 2.972 -21.573 -5.890 1.00 64.19 384 TRP A O 1
ATOM 2993 N N . PHE A 1 385 ? 4.857 -20.942 -6.991 1.00 71.88 385 PHE A N 1
ATOM 2994 C CA . PHE A 1 385 ? 5.877 -21.308 -5.991 1.00 71.88 385 PHE A CA 1
ATOM 2995 C C . PHE A 1 385 ? 5.573 -22.625 -5.248 1.00 71.88 385 PHE A C 1
ATOM 2997 O O . PHE A 1 385 ? 5.216 -22.624 -4.069 1.00 71.88 385 PHE A O 1
ATOM 3004 N N . PRO A 1 386 ? 5.639 -23.780 -5.935 1.00 73.00 386 PRO A N 1
ATOM 3005 C CA . PRO A 1 386 ? 5.086 -25.024 -5.419 1.00 73.00 386 PRO A CA 1
ATOM 3006 C C . PRO A 1 386 ? 5.754 -25.477 -4.116 1.00 73.00 386 PRO A C 1
ATOM 3008 O O . PRO A 1 386 ? 6.972 -25.597 -4.010 1.00 73.00 386 PRO A O 1
ATOM 3011 N N . LEU A 1 387 ? 4.916 -25.819 -3.139 1.00 80.44 387 LEU A N 1
ATOM 3012 C CA . LEU A 1 387 ? 5.319 -26.480 -1.903 1.00 80.44 387 LEU A CA 1
ATOM 3013 C C . LEU A 1 387 ? 5.263 -28.003 -2.080 1.00 80.44 387 LEU A C 1
ATOM 3015 O O . LEU A 1 387 ? 4.267 -28.531 -2.579 1.00 80.44 387 LEU A O 1
ATOM 3019 N N . SER A 1 388 ? 6.307 -28.699 -1.629 1.00 75.94 388 SER A N 1
ATOM 3020 C CA . SER A 1 388 ? 6.427 -30.169 -1.622 1.00 75.94 388 SER A CA 1
ATOM 3021 C C . SER A 1 388 ? 6.465 -30.755 -0.210 1.00 75.94 388 SER A C 1
ATOM 3023 O O . SER A 1 388 ? 7.167 -30.175 0.653 1.00 75.94 388 SER A O 1
#

Foldseek 3Di:
DPQDEAQEEEEDDCPDPPVVVDDDDPLDDDDDDLDFPDDDDDDDDDDDDDPDDPPDDDDPSYDDDDQLPQADWDADPSRRYIYGYQNDFQLSVCVVQVVVSHDQWAADDRGGGRRSLLVVQGDGPCCVPQNTSVSRYQWYWDQDSVGDTDIDGVPRDVLQFKKWKDKFKADPVCLLQLLVLVQVAQFDQQKKKKWKQAADPDQLAGIIIIIIIGSGDPVVSCVRSVSNVVSPTPDDPIDIDGNVCPCVVVVVVVDDDWDKQKAKFWAPDSDSVLVVQLSVLVRVLCVVPPPFQSGWMWMWIGHNVTIMIMTIGTGHDCPCVVVSVVSRVSNNCSRVVPDPDDDGLDDQVRHRQPDDVCSHQPPCLVVVLVVCCVPPVVQPPQPGNGRD